Protein AF-A0A9W9AHC3-F1 (afdb_monomer)

Secondary structure (DSSP, 8-state):
-------SPPPP--------HHHHHHHHHHHHS-TTS--TTTT-TT--HHHHHHHHHHTTT-GGGS-HHHHHHHHHHHHHHHTT---HHHH-SPPPPHHHHHHHT-S-TT-SSS----HHHHHHHHHHHHHHHHHHHHHHHHTTTTTS--HHHHHHHHHHHHHHHHHHS----HHHHHHHHHHHHHHHTT-S---HHHHHHHHHHHHHHHHHHHHTTPPPSS-HHHHHHHS--PPPPHHHHHHHHHHSPPPHHHHHHHHHHHHHHHHHHHHHHIIIIISHHHHHSPP-HHHHHHHHHHHHHHHHHHHHHHHHHHHHHHT---HHHHHHHHHHHHHHHHHHHHHHHHHHHHHHHHHHHHHHHHHH--S---HHHHHHHHHHHHHHHHHHHHHHHHHHHHHHHHHHHHTT-S-HHHHSSTT-HHHHHHHHHH-TT-TTS-HHHHHHHHHHHHHHHHHHTTTS---S-HHHHHHHHHHHHHHHHHHHHTT----S----------------

Structure (mmCIF, N/CA/C/O backbone):
data_AF-A0A9W9AHC3-F1
#
_entry.id   AF-A0A9W9AHC3-F1
#
loop_
_atom_site.group_PDB
_atom_site.id
_atom_site.type_symbol
_atom_site.label_atom_id
_atom_site.label_alt_id
_atom_site.label_comp_id
_atom_site.label_asym_id
_atom_site.label_entity_id
_atom_site.label_seq_id
_atom_site.pdbx_PDB_ins_code
_atom_site.Cartn_x
_atom_site.Cartn_y
_atom_site.Cartn_z
_atom_site.occupancy
_atom_site.B_iso_or_equiv
_atom_site.auth_seq_id
_atom_site.auth_comp_id
_atom_site.auth_asym_id
_atom_site.auth_atom_id
_atom_site.pdbx_PDB_model_num
ATOM 1 N N . MET A 1 1 ? -11.925 27.863 -19.577 1.00 28.20 1 MET A N 1
ATOM 2 C CA . MET A 1 1 ? -11.176 26.641 -19.941 1.00 28.20 1 MET A CA 1
ATOM 3 C C . MET A 1 1 ? -11.599 25.562 -18.968 1.00 28.20 1 MET A C 1
ATOM 5 O O . MET A 1 1 ? -11.367 25.719 -17.779 1.00 28.20 1 MET A O 1
ATOM 9 N N . PHE A 1 2 ? -12.326 24.555 -19.446 1.00 23.16 2 PHE A N 1
ATOM 10 C CA . PHE A 1 2 ? -12.799 23.448 -18.622 1.00 23.16 2 PHE A CA 1
ATOM 11 C C . PHE A 1 2 ? -11.602 22.573 -18.239 1.00 23.16 2 PHE A C 1
ATOM 13 O O . PHE A 1 2 ? -11.088 21.839 -19.079 1.00 23.16 2 PHE A O 1
ATOM 20 N N . PHE A 1 3 ? -11.133 22.668 -16.996 1.00 25.20 3 PHE A N 1
ATOM 21 C CA . PHE A 1 3 ? -10.258 21.645 -16.435 1.00 25.20 3 PHE A CA 1
ATOM 22 C C . PHE A 1 3 ? -11.127 20.416 -16.177 1.00 25.20 3 PHE A C 1
ATOM 24 O O . PHE A 1 3 ? -11.901 20.371 -15.225 1.00 25.20 3 PHE A O 1
ATOM 31 N N . SER A 1 4 ? -11.060 19.437 -17.075 1.00 28.19 4 SER A N 1
ATOM 32 C CA . SER A 1 4 ? -11.584 18.106 -16.799 1.00 28.19 4 SER A CA 1
ATOM 33 C C . SER A 1 4 ? -10.879 17.568 -15.554 1.00 28.19 4 SER A C 1
ATOM 35 O O . SER A 1 4 ? -9.658 17.402 -15.563 1.00 28.19 4 SER A O 1
ATOM 37 N N . ASN A 1 5 ? -11.641 17.287 -14.499 1.00 34.38 5 ASN A N 1
ATOM 38 C CA . ASN A 1 5 ? -11.213 16.477 -13.361 1.00 34.38 5 ASN A CA 1
ATOM 39 C C . ASN A 1 5 ? -10.867 15.062 -13.856 1.00 34.38 5 ASN A C 1
ATOM 41 O O . ASN A 1 5 ? -11.674 14.145 -13.738 1.00 34.38 5 ASN A O 1
ATOM 45 N N . THR A 1 6 ? -9.687 14.845 -14.440 1.00 47.03 6 THR A N 1
ATOM 46 C CA . THR A 1 6 ? -9.271 13.510 -14.903 1.00 47.03 6 THR A CA 1
ATOM 47 C C . THR A 1 6 ? -8.748 12.673 -13.735 1.00 47.03 6 THR A C 1
ATOM 49 O O . THR A 1 6 ? -7.593 12.245 -13.714 1.00 47.03 6 THR A O 1
ATOM 52 N N . SER A 1 7 ? -9.619 12.426 -12.752 1.00 57.34 7 SER A N 1
ATOM 53 C CA . SER A 1 7 ? -9.453 11.324 -11.788 1.00 57.34 7 SER A CA 1
ATOM 54 C C . SER A 1 7 ? -9.681 9.950 -12.441 1.00 57.34 7 SER A C 1
ATOM 56 O O . SER A 1 7 ? -9.456 8.903 -11.829 1.00 57.34 7 SER A O 1
ATOM 58 N N . ASP A 1 8 ? -10.121 9.951 -13.700 1.00 72.88 8 ASP A N 1
ATOM 59 C CA . ASP A 1 8 ? -10.360 8.746 -14.473 1.00 72.88 8 ASP A CA 1
ATOM 60 C C . ASP A 1 8 ? -9.056 8.093 -14.910 1.00 72.88 8 ASP A C 1
ATOM 62 O O . ASP A 1 8 ? -8.080 8.752 -15.270 1.00 72.88 8 ASP A O 1
ATOM 66 N N . GLU A 1 9 ? -9.052 6.769 -14.855 1.00 81.50 9 GLU A N 1
ATOM 67 C CA . GLU A 1 9 ? -7.953 5.933 -15.314 1.00 81.50 9 GLU A CA 1
ATOM 68 C C . GLU A 1 9 ? -7.805 6.105 -16.835 1.00 81.50 9 GLU A C 1
ATOM 70 O O . GLU A 1 9 ? -8.805 6.007 -17.552 1.00 81.50 9 GLU A O 1
ATOM 75 N N . PRO A 1 10 ? -6.600 6.405 -17.354 1.00 84.12 10 PRO A N 1
ATOM 76 C CA . PRO A 1 10 ? -6.428 6.610 -18.784 1.00 84.12 10 PRO A CA 1
ATOM 77 C C . PRO A 1 10 ? -6.695 5.303 -19.540 1.00 84.12 10 PRO A C 1
ATOM 79 O O . PRO A 1 10 ? -6.414 4.206 -19.052 1.00 84.12 10 PRO A O 1
ATOM 82 N N . SER A 1 11 ? -7.238 5.429 -20.750 1.00 89.12 11 SER A N 1
ATOM 83 C CA . SER A 1 11 ? -7.455 4.273 -21.622 1.00 89.12 11 SER A CA 1
ATOM 84 C C . SER A 1 11 ? -6.115 3.668 -22.057 1.00 89.12 11 SER A C 1
ATOM 86 O O . SER A 1 11 ? -5.167 4.425 -22.263 1.00 89.12 11 SER A O 1
ATOM 88 N N . PRO A 1 12 ? -6.015 2.337 -22.232 1.00 93.25 12 PRO A N 1
ATOM 89 C CA . PRO A 1 12 ? -4.799 1.703 -22.732 1.00 93.25 12 PRO A CA 1
ATOM 90 C C . PRO A 1 12 ? -4.404 2.242 -24.113 1.00 93.25 12 PRO A C 1
ATOM 92 O O . PRO A 1 12 ? -5.247 2.305 -25.009 1.00 93.25 12 PRO A O 1
ATOM 95 N N . VAL A 1 13 ? -3.125 2.571 -24.310 1.00 95.31 13 VAL A N 1
ATOM 96 C CA . VAL A 1 13 ? -2.590 3.076 -25.589 1.00 95.31 13 VAL A CA 1
ATOM 97 C C . VAL A 1 13 ? -1.329 2.317 -26.003 1.00 95.31 13 VAL A C 1
ATOM 99 O O . VAL A 1 13 ? -0.580 1.889 -25.130 1.00 95.31 13 VAL A O 1
ATOM 102 N N . PRO A 1 14 ? -1.053 2.129 -27.306 1.00 94.75 14 PRO A N 1
ATOM 103 C CA . PRO A 1 14 ? 0.212 1.548 -27.745 1.00 94.75 14 PRO A CA 1
ATOM 104 C C . PRO A 1 14 ? 1.420 2.349 -27.236 1.00 94.75 14 PRO A C 1
ATOM 106 O O . PRO A 1 14 ? 1.296 3.561 -27.058 1.00 94.75 14 PRO A O 1
ATOM 109 N N . PRO A 1 15 ? 2.596 1.716 -27.068 1.00 93.69 15 PRO A N 1
ATOM 110 C CA . PRO A 1 15 ? 3.812 2.427 -26.709 1.00 93.69 15 PRO A CA 1
ATOM 111 C C . PRO A 1 15 ? 4.159 3.529 -27.709 1.00 93.69 15 PRO A C 1
ATOM 113 O O . PRO A 1 15 ? 4.395 3.254 -28.886 1.00 93.69 15 PRO A O 1
ATOM 116 N N . THR A 1 16 ? 4.182 4.769 -27.233 1.00 93.56 16 THR A N 1
ATOM 117 C CA . THR A 1 16 ? 4.485 5.974 -28.020 1.00 93.56 16 THR A CA 1
ATOM 118 C C . THR A 1 16 ? 5.547 6.840 -27.357 1.00 93.56 16 THR A C 1
ATOM 120 O O . THR A 1 16 ? 6.229 7.596 -28.050 1.00 93.56 16 THR A O 1
ATOM 123 N N . LEU A 1 17 ? 5.727 6.713 -26.040 1.00 92.19 17 LEU A N 1
ATOM 124 C CA . LEU A 1 17 ? 6.764 7.413 -25.306 1.00 92.19 17 LEU A CA 1
ATOM 125 C C . LEU A 1 17 ? 8.145 6.875 -25.701 1.00 92.19 17 LEU A C 1
ATOM 127 O O . LEU A 1 17 ? 8.472 5.707 -25.488 1.00 92.19 17 LEU A O 1
ATOM 131 N N . GLN A 1 18 ? 8.968 7.744 -26.283 1.00 90.31 18 GLN A N 1
ATOM 132 C CA . GLN A 1 18 ? 10.332 7.407 -26.677 1.00 90.31 18 GLN A CA 1
ATOM 133 C C . GLN A 1 18 ? 11.274 7.600 -25.487 1.00 90.31 18 GLN A C 1
ATOM 135 O O . GLN A 1 18 ? 11.729 8.709 -25.218 1.00 90.31 18 GLN A O 1
ATOM 140 N N . LEU A 1 19 ? 11.551 6.514 -24.767 1.00 93.25 19 LEU A N 1
ATOM 141 C CA . LEU A 1 19 ? 12.550 6.494 -23.700 1.00 93.25 19 LEU A CA 1
ATOM 142 C C . LEU A 1 19 ? 13.938 6.249 -24.300 1.00 93.25 19 LEU A C 1
ATOM 144 O O . LEU A 1 19 ? 14.134 5.264 -25.015 1.00 93.25 19 LEU A O 1
ATOM 148 N N . SER A 1 20 ? 14.909 7.115 -24.001 1.00 95.00 20 SER A N 1
ATOM 149 C CA . SER A 1 20 ? 16.301 6.839 -24.363 1.00 95.00 20 SER A CA 1
ATOM 150 C C . SER A 1 20 ? 16.873 5.714 -23.495 1.00 95.00 20 SER A C 1
ATOM 152 O O . SER A 1 20 ? 16.372 5.419 -22.406 1.00 95.00 20 SER A O 1
ATOM 154 N N . VAL A 1 21 ? 17.959 5.094 -23.956 1.00 95.69 21 VAL A N 1
ATOM 155 C CA . VAL A 1 21 ? 18.657 4.041 -23.201 1.00 95.69 21 VAL A CA 1
ATOM 156 C C . VAL A 1 21 ? 19.134 4.557 -21.840 1.00 95.69 21 VAL A C 1
ATOM 158 O O . VAL A 1 21 ? 19.119 3.820 -20.856 1.00 95.69 21 VAL A O 1
ATOM 161 N N . GLU A 1 22 ? 19.543 5.820 -21.771 1.00 95.56 22 GLU A N 1
ATOM 162 C CA . GLU A 1 22 ? 19.990 6.490 -20.551 1.00 95.56 22 GLU A CA 1
ATOM 163 C C . GLU A 1 22 ? 18.847 6.607 -19.541 1.00 95.56 22 GLU A C 1
ATOM 165 O O . GLU A 1 22 ? 19.033 6.225 -18.389 1.00 95.56 22 GLU A O 1
ATOM 170 N N . VAL A 1 23 ? 17.656 7.023 -19.988 1.00 95.44 23 VAL A N 1
ATOM 171 C CA . VAL A 1 23 ? 16.462 7.118 -19.132 1.00 95.44 23 VAL A CA 1
ATOM 172 C C . VAL A 1 23 ? 16.046 5.734 -18.629 1.00 95.44 23 VAL A C 1
ATOM 174 O O . VAL A 1 23 ? 15.775 5.561 -17.446 1.00 95.44 23 VAL A O 1
ATOM 177 N N . ILE A 1 24 ? 16.050 4.706 -19.485 1.00 95.88 24 ILE A N 1
ATOM 178 C CA . ILE A 1 24 ? 15.715 3.334 -19.060 1.00 95.88 24 ILE A CA 1
ATOM 179 C C . ILE A 1 24 ? 16.704 2.847 -17.989 1.00 95.88 24 ILE A C 1
ATOM 181 O O . ILE A 1 24 ? 16.295 2.261 -16.984 1.00 95.88 24 ILE A O 1
ATOM 185 N N . LYS A 1 25 ? 18.006 3.093 -18.182 1.00 94.62 25 LYS A N 1
ATOM 186 C CA . LYS A 1 25 ? 19.045 2.741 -17.204 1.00 94.62 25 LYS A CA 1
ATOM 187 C C . LYS A 1 25 ? 18.853 3.475 -15.881 1.00 94.62 25 LYS A C 1
ATOM 189 O O . LYS A 1 25 ? 18.951 2.830 -14.841 1.00 94.62 25 LYS A O 1
ATOM 194 N N . GLU A 1 26 ? 18.582 4.779 -15.922 1.00 92.81 26 GLU A N 1
ATOM 195 C CA . GLU A 1 26 ? 18.314 5.604 -14.738 1.00 92.81 26 GLU A CA 1
ATOM 196 C C . GLU A 1 26 ? 17.120 5.054 -13.960 1.00 92.81 26 GLU A C 1
ATOM 198 O O . GLU A 1 26 ? 17.262 4.703 -12.792 1.00 92.81 26 GLU A O 1
ATOM 203 N N . LEU A 1 27 ? 15.991 4.828 -14.632 1.00 92.44 27 LEU A N 1
ATOM 204 C CA . LEU A 1 27 ? 14.773 4.319 -14.004 1.00 92.44 27 LEU A CA 1
ATOM 205 C C . LEU A 1 27 ? 14.968 2.926 -13.394 1.00 92.44 27 LEU A C 1
ATOM 207 O O . LEU A 1 27 ? 14.483 2.641 -12.296 1.00 92.44 27 LEU A O 1
ATOM 211 N N . MET A 1 28 ? 15.705 2.038 -14.063 1.00 91.94 28 MET A N 1
ATOM 212 C CA . MET A 1 28 ? 16.056 0.737 -13.485 1.00 91.94 28 MET A CA 1
ATOM 213 C C . MET A 1 28 ? 17.016 0.878 -12.298 1.00 91.94 28 MET A C 1
ATOM 215 O O . MET A 1 28 ? 16.971 0.070 -11.367 1.00 91.94 28 MET A O 1
ATOM 219 N N . GLN A 1 29 ? 17.864 1.907 -12.301 1.00 88.81 29 GLN A N 1
ATOM 220 C CA . GLN A 1 29 ? 18.751 2.216 -11.192 1.00 88.81 29 GLN A CA 1
ATOM 221 C C . GLN A 1 29 ? 17.996 2.798 -9.992 1.00 88.81 29 GLN A C 1
ATOM 223 O O . GLN A 1 29 ? 18.324 2.414 -8.875 1.00 88.81 29 GLN A O 1
ATOM 228 N N . VAL A 1 30 ? 16.957 3.620 -10.181 1.00 86.62 30 VAL A N 1
ATOM 229 C CA . VAL A 1 30 ? 16.097 4.141 -9.093 1.00 86.62 30 VAL A CA 1
ATOM 230 C C . VAL A 1 30 ? 15.552 3.010 -8.219 1.00 86.62 30 VAL A C 1
ATOM 232 O O . VAL A 1 30 ? 15.540 3.116 -6.997 1.00 86.62 30 VAL A O 1
ATOM 235 N N . LEU A 1 31 ? 15.180 1.878 -8.822 1.00 82.31 31 LEU A N 1
ATOM 236 C CA . LEU A 1 31 ? 14.714 0.699 -8.082 1.00 82.31 31 LEU A CA 1
ATOM 237 C C . LEU A 1 31 ? 15.833 0.018 -7.277 1.00 82.31 31 LEU A C 1
ATOM 239 O O . LEU A 1 31 ? 15.569 -0.613 -6.255 1.00 82.31 31 LEU A O 1
ATOM 243 N N . ARG A 1 32 ? 17.084 0.123 -7.736 1.00 74.94 32 ARG A N 1
ATOM 244 C CA . ARG A 1 32 ? 18.265 -0.532 -7.149 1.00 74.94 32 ARG A CA 1
ATOM 245 C C . ARG A 1 32 ? 18.961 0.295 -6.081 1.00 74.94 32 ARG A C 1
ATOM 247 O O . ARG A 1 32 ? 19.509 -0.276 -5.143 1.00 74.94 32 ARG A O 1
ATOM 254 N N . ASN A 1 33 ? 19.009 1.612 -6.268 1.00 59.88 33 ASN A N 1
ATOM 255 C CA . ASN A 1 33 ? 19.950 2.510 -5.597 1.00 59.88 33 ASN A CA 1
ATOM 256 C C . ASN A 1 33 ? 19.553 2.936 -4.192 1.00 59.88 33 ASN A C 1
ATOM 258 O O . ASN A 1 33 ? 20.099 3.894 -3.653 1.00 59.88 33 ASN A O 1
ATOM 262 N N . THR A 1 34 ? 18.686 2.181 -3.542 1.00 54.03 34 THR A N 1
ATOM 263 C CA . THR A 1 34 ? 18.340 2.448 -2.159 1.00 54.03 34 THR A CA 1
ATOM 264 C C . THR A 1 34 ? 18.700 1.271 -1.251 1.00 54.03 34 THR A C 1
ATOM 266 O O . THR A 1 34 ? 17.809 0.639 -0.683 1.00 54.03 34 THR A O 1
ATOM 269 N N . PRO A 1 35 ? 20.009 0.994 -1.027 1.00 45.62 35 PRO A N 1
ATOM 270 C CA . PRO A 1 35 ? 20.443 0.037 -0.004 1.00 45.62 35 PRO A CA 1
ATOM 271 C C . PRO A 1 35 ? 19.835 0.348 1.371 1.00 45.62 35 PRO A C 1
ATOM 273 O O . PRO A 1 35 ? 19.575 -0.551 2.161 1.00 45.62 35 PRO A O 1
ATOM 276 N N . HIS A 1 36 ? 19.563 1.629 1.634 1.00 51.75 36 HIS A N 1
ATOM 277 C CA . HIS A 1 36 ? 18.961 2.123 2.871 1.00 51.75 36 HIS A CA 1
ATOM 278 C C . HIS A 1 36 ? 17.487 2.519 2.724 1.00 51.75 36 HIS A C 1
ATOM 280 O O . HIS A 1 36 ? 16.942 3.112 3.641 1.00 51.75 36 HIS A O 1
ATOM 286 N N . ASN A 1 37 ? 16.847 2.260 1.579 1.00 55.84 37 ASN A N 1
ATOM 287 C CA . ASN A 1 37 ? 15.449 2.625 1.330 1.00 55.84 37 ASN A CA 1
ATOM 288 C C . ASN A 1 37 ? 14.799 1.731 0.242 1.00 55.84 37 ASN A C 1
ATOM 290 O O . ASN A 1 37 ? 14.335 2.225 -0.792 1.00 55.84 37 ASN A O 1
ATOM 294 N N . PRO A 1 38 ? 14.822 0.397 0.398 1.00 63.94 38 PRO A N 1
ATOM 295 C CA . PRO A 1 38 ? 14.381 -0.501 -0.656 1.00 63.94 38 PRO A CA 1
ATOM 296 C C . PRO A 1 38 ? 12.913 -0.249 -1.014 1.00 63.94 38 PRO A C 1
ATOM 298 O O . PRO A 1 38 ? 12.026 -0.284 -0.151 1.00 63.94 38 PRO A O 1
ATOM 301 N N . HIS A 1 39 ? 12.680 -0.007 -2.304 1.00 73.50 39 HIS A N 1
ATOM 302 C CA . HIS A 1 39 ? 11.355 0.232 -2.858 1.00 73.50 39 HIS A CA 1
ATOM 303 C C . HIS A 1 39 ? 10.449 -1.001 -2.643 1.00 73.50 39 HIS A C 1
ATOM 305 O O . HIS A 1 39 ? 10.909 -2.129 -2.826 1.00 73.50 39 HIS A O 1
ATOM 311 N N . PRO A 1 40 ? 9.147 -0.847 -2.327 1.00 73.50 40 PRO A N 1
ATOM 312 C CA . PRO A 1 40 ? 8.226 -1.970 -2.117 1.00 73.50 40 PRO A CA 1
ATOM 313 C C . PRO A 1 40 ? 8.183 -2.974 -3.272 1.00 73.50 40 PRO A C 1
ATOM 315 O O . PRO A 1 40 ? 7.913 -4.150 -3.067 1.00 73.50 40 PRO A O 1
ATOM 318 N N . VAL A 1 41 ? 8.462 -2.529 -4.493 1.00 81.00 41 VAL A N 1
ATOM 319 C CA . VAL A 1 41 ? 8.583 -3.393 -5.678 1.00 81.00 41 VAL A CA 1
ATOM 320 C C . VAL A 1 41 ? 9.850 -4.257 -5.608 1.00 81.00 41 VAL A C 1
ATOM 322 O O . VAL A 1 41 ? 9.800 -5.443 -5.907 1.00 81.00 41 VAL A O 1
ATOM 325 N N . THR A 1 42 ? 10.990 -3.727 -5.167 1.00 78.56 42 THR A N 1
ATOM 326 C CA . THR A 1 42 ? 12.241 -4.506 -5.131 1.00 78.56 42 THR A CA 1
ATOM 327 C C . THR A 1 42 ? 12.310 -5.485 -3.970 1.00 78.56 42 THR A C 1
ATOM 329 O O . THR A 1 42 ? 13.063 -6.455 -4.026 1.00 78.56 42 THR A O 1
ATOM 332 N N . THR A 1 43 ? 11.485 -5.291 -2.940 1.00 80.56 43 THR A N 1
ATOM 333 C CA . THR A 1 43 ? 11.347 -6.255 -1.844 1.00 80.56 43 THR A CA 1
ATOM 334 C C . THR A 1 43 ? 10.336 -7.360 -2.131 1.00 80.56 43 THR A C 1
ATOM 336 O O . THR A 1 43 ? 10.238 -8.281 -1.320 1.00 80.56 43 THR A O 1
ATOM 339 N N . ASN A 1 44 ? 9.598 -7.304 -3.247 1.00 87.12 44 ASN A N 1
ATOM 340 C CA . ASN A 1 44 ? 8.582 -8.304 -3.546 1.00 87.12 44 ASN A CA 1
ATOM 341 C C . ASN A 1 44 ? 9.224 -9.582 -4.106 1.00 87.12 44 ASN A C 1
ATOM 343 O O . ASN A 1 44 ? 9.878 -9.514 -5.147 1.00 87.12 44 ASN A O 1
ATOM 347 N N . PRO A 1 45 ? 9.041 -10.746 -3.449 1.00 87.62 45 PRO A N 1
ATOM 348 C CA . PRO A 1 45 ? 9.703 -11.988 -3.840 1.00 87.62 45 PRO A CA 1
ATOM 349 C C . PRO A 1 45 ? 9.288 -12.484 -5.230 1.00 87.62 45 PRO A C 1
ATOM 351 O O . PRO A 1 45 ? 10.052 -13.205 -5.861 1.00 87.62 45 PRO A O 1
ATOM 354 N N . ILE A 1 46 ? 8.119 -12.081 -5.750 1.00 91.25 46 ILE A N 1
ATOM 355 C CA . ILE A 1 46 ? 7.692 -12.498 -7.093 1.00 91.25 46 ILE A CA 1
ATOM 356 C C . ILE A 1 46 ? 8.407 -11.736 -8.216 1.00 91.25 46 ILE A C 1
ATOM 358 O O . ILE A 1 46 ? 8.323 -12.153 -9.363 1.00 91.25 46 ILE A O 1
ATOM 362 N N . ILE A 1 47 ? 9.081 -10.614 -7.928 1.00 91.94 47 ILE A N 1
ATOM 363 C CA . ILE A 1 47 ? 9.617 -9.713 -8.956 1.00 91.94 47 ILE A CA 1
ATOM 364 C C . ILE A 1 47 ? 11.033 -10.150 -9.366 1.00 91.94 47 ILE A C 1
ATOM 366 O O . ILE A 1 47 ? 11.981 -9.959 -8.599 1.00 91.94 47 ILE A O 1
ATOM 370 N N . PRO A 1 48 ? 11.239 -10.666 -10.597 1.00 90.94 48 PRO A N 1
ATOM 371 C CA . PRO A 1 48 ? 12.527 -11.199 -11.038 1.00 90.94 48 PRO A CA 1
ATOM 372 C C . PRO A 1 48 ? 13.471 -10.086 -11.536 1.00 90.94 48 PRO A C 1
ATOM 374 O O . PRO A 1 48 ? 14.008 -10.153 -12.644 1.00 90.94 48 PRO A O 1
ATOM 377 N N . LEU A 1 49 ? 13.693 -9.042 -10.726 1.00 90.69 49 LEU A N 1
ATOM 378 C CA . LEU A 1 49 ? 14.395 -7.815 -11.137 1.00 90.69 49 LEU A CA 1
ATOM 379 C C . LEU A 1 49 ? 15.805 -8.085 -11.691 1.00 90.69 49 LEU A C 1
ATOM 381 O O . LEU A 1 49 ? 16.181 -7.544 -12.731 1.00 90.69 49 LEU A O 1
ATOM 385 N N . SER A 1 50 ? 16.579 -8.942 -11.020 1.00 90.56 50 SER A N 1
ATOM 386 C CA . SER A 1 50 ? 17.938 -9.300 -11.452 1.00 90.56 50 SER A CA 1
ATOM 387 C C . SER A 1 50 ? 17.953 -10.025 -12.799 1.00 90.56 50 SER A C 1
ATOM 389 O O . SER A 1 50 ? 18.838 -9.782 -13.618 1.00 90.56 50 SER A O 1
ATOM 391 N N . GLN A 1 51 ? 16.967 -10.894 -13.048 1.00 93.44 51 GLN A N 1
ATOM 392 C CA . GLN A 1 51 ? 16.864 -11.635 -14.307 1.00 93.44 51 GLN A CA 1
ATOM 393 C C . GLN A 1 51 ? 16.456 -10.704 -15.449 1.00 93.44 51 GLN A C 1
ATOM 395 O O . GLN A 1 51 ? 17.049 -10.763 -16.526 1.00 93.44 51 GLN A O 1
ATOM 400 N N . LEU A 1 52 ? 15.495 -9.809 -15.206 1.00 94.69 52 LEU A N 1
ATOM 401 C CA . LEU A 1 52 ? 15.067 -8.835 -16.202 1.00 94.69 52 LEU A CA 1
ATOM 402 C C . LEU A 1 52 ? 16.199 -7.879 -16.589 1.00 94.69 52 LEU A C 1
ATOM 404 O O . LEU A 1 52 ? 16.399 -7.622 -17.772 1.00 94.69 52 LEU A O 1
ATOM 408 N N . ASP A 1 53 ? 16.976 -7.380 -15.627 1.00 93.00 53 ASP A N 1
ATOM 409 C CA . ASP A 1 53 ? 18.106 -6.503 -15.943 1.00 93.00 53 ASP A CA 1
ATOM 410 C C . ASP A 1 53 ? 19.189 -7.209 -16.762 1.00 93.00 53 ASP A C 1
ATOM 412 O O . ASP A 1 53 ? 19.733 -6.625 -17.696 1.00 93.00 53 ASP A O 1
ATOM 416 N N . MET A 1 54 ? 19.481 -8.475 -16.456 1.00 95.25 54 MET A N 1
ATOM 417 C CA . MET A 1 54 ? 20.393 -9.268 -17.277 1.00 95.25 54 MET A CA 1
ATOM 418 C C . MET A 1 54 ? 19.879 -9.365 -18.720 1.00 95.25 54 MET A C 1
ATOM 420 O O . MET A 1 54 ? 20.651 -9.128 -19.649 1.00 95.25 54 MET A O 1
ATOM 424 N N . LYS A 1 55 ? 18.580 -9.639 -18.916 1.00 96.50 55 LYS A N 1
ATOM 425 C CA . LYS A 1 55 ? 17.951 -9.651 -20.247 1.00 96.50 55 LYS A CA 1
ATOM 426 C C . LYS A 1 55 ? 18.071 -8.279 -20.925 1.00 96.50 55 LYS A C 1
ATOM 428 O O . LYS A 1 55 ? 18.553 -8.211 -22.049 1.00 96.50 55 LYS A O 1
ATOM 433 N N . LEU A 1 56 ? 17.745 -7.184 -20.236 1.00 95.69 56 LEU A N 1
ATOM 434 C CA . LEU A 1 56 ? 17.888 -5.820 -20.762 1.00 95.69 56 LEU A CA 1
ATOM 435 C C . LEU A 1 56 ? 19.319 -5.528 -21.228 1.00 95.69 56 LEU A C 1
ATOM 437 O O . LEU A 1 56 ? 19.511 -5.031 -22.333 1.00 95.69 56 LEU A O 1
ATOM 441 N N . ARG A 1 57 ? 20.338 -5.883 -20.436 1.00 95.44 57 ARG A N 1
ATOM 442 C CA . ARG A 1 57 ? 21.747 -5.692 -20.819 1.00 95.44 57 ARG A CA 1
ATOM 443 C C . ARG A 1 57 ? 22.134 -6.496 -22.058 1.00 95.44 57 ARG A C 1
ATOM 445 O O . ARG A 1 57 ? 22.805 -5.951 -22.930 1.00 95.44 57 ARG A O 1
ATOM 452 N N . LEU A 1 58 ? 21.715 -7.762 -22.140 1.00 96.75 58 LEU A N 1
ATOM 453 C CA . LEU A 1 58 ? 21.968 -8.628 -23.302 1.00 96.75 58 LEU A CA 1
ATOM 454 C C . LEU A 1 58 ? 21.342 -8.066 -24.583 1.00 96.75 58 LEU A C 1
ATOM 456 O O . LEU A 1 58 ? 21.904 -8.198 -25.665 1.00 96.75 58 LEU A O 1
ATOM 460 N N . HIS A 1 59 ? 20.209 -7.393 -24.430 1.00 95.81 59 HIS A N 1
ATOM 461 C CA . HIS A 1 59 ? 19.435 -6.773 -25.493 1.00 95.81 59 HIS A CA 1
ATOM 462 C C . HIS A 1 59 ? 19.774 -5.289 -25.718 1.00 95.81 59 HIS A C 1
ATOM 464 O O . HIS A 1 59 ? 18.988 -4.552 -26.305 1.00 95.81 59 HIS A O 1
ATOM 470 N N . ALA A 1 60 ? 20.937 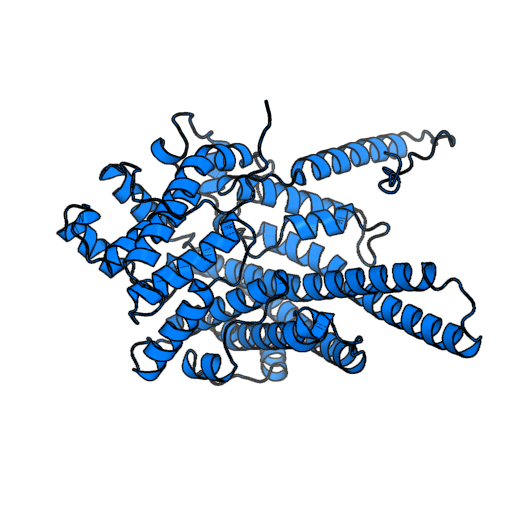-4.826 -25.238 1.00 95.19 60 ALA A N 1
ATOM 471 C CA . ALA A 1 60 ? 21.394 -3.437 -25.362 1.00 95.19 60 ALA A CA 1
ATOM 472 C C . ALA A 1 60 ? 20.360 -2.386 -24.899 1.00 95.19 60 ALA A C 1
ATOM 474 O O . ALA A 1 60 ? 20.363 -1.257 -25.381 1.00 95.19 60 ALA A O 1
ATOM 475 N N . TRP A 1 61 ? 19.526 -2.750 -23.920 1.00 95.44 61 TRP A N 1
ATOM 476 C CA . TRP A 1 61 ? 18.435 -1.949 -23.357 1.00 95.44 61 TRP A CA 1
ATOM 477 C C . TRP A 1 61 ? 17.281 -1.653 -24.327 1.00 95.44 61 TRP A C 1
ATOM 479 O O . TRP A 1 61 ? 16.443 -0.803 -24.033 1.00 95.44 61 TRP A O 1
ATOM 489 N N . ASP A 1 62 ? 17.184 -2.379 -25.443 1.00 94.69 62 ASP A N 1
ATOM 490 C CA . ASP A 1 62 ? 16.045 -2.290 -26.354 1.00 94.69 62 ASP A CA 1
ATOM 491 C C . ASP A 1 62 ? 14.848 -3.104 -25.837 1.00 94.69 62 ASP A C 1
ATOM 493 O O . ASP A 1 62 ? 14.810 -4.337 -25.932 1.00 94.69 62 ASP A O 1
ATOM 497 N N . LEU A 1 63 ? 13.831 -2.395 -25.339 1.00 95.12 63 LEU A N 1
ATOM 498 C CA . LEU A 1 63 ? 12.585 -2.972 -24.827 1.00 95.12 63 LEU A CA 1
ATOM 499 C C . LEU A 1 63 ? 11.816 -3.788 -25.877 1.00 95.12 63 LEU A C 1
ATOM 501 O O . LEU A 1 63 ? 11.065 -4.690 -25.507 1.00 95.12 63 LEU A O 1
ATOM 505 N N . HIS A 1 64 ? 11.968 -3.488 -27.171 1.00 94.12 64 HIS A N 1
ATOM 506 C CA . HIS A 1 64 ? 11.252 -4.191 -28.240 1.00 94.12 64 HIS A CA 1
ATOM 507 C C . HIS A 1 64 ? 11.807 -5.584 -28.519 1.00 94.12 64 HIS A C 1
ATOM 509 O O . HIS A 1 64 ? 11.081 -6.431 -29.037 1.00 94.12 64 HIS A O 1
ATOM 515 N N . SER A 1 65 ? 13.068 -5.819 -28.167 1.00 95.00 65 SER A N 1
ATOM 516 C CA . SER A 1 65 ? 13.745 -7.095 -28.392 1.00 95.00 65 SER A CA 1
ATOM 517 C C . SER A 1 65 ? 13.530 -8.119 -27.267 1.00 95.00 65 SER A C 1
ATOM 519 O O . SER A 1 65 ? 13.923 -9.278 -27.405 1.00 95.00 65 SER A O 1
ATOM 521 N N . LEU A 1 66 ? 12.875 -7.715 -26.172 1.00 96.44 66 LEU A N 1
ATOM 522 C CA . LEU A 1 66 ? 12.474 -8.597 -25.078 1.00 96.44 66 LEU A CA 1
ATOM 523 C C . LEU A 1 66 ? 11.303 -9.512 -25.471 1.00 96.44 66 LEU A C 1
ATOM 525 O O . LEU A 1 66 ? 10.515 -9.211 -26.370 1.00 96.44 66 LEU A O 1
ATOM 529 N N . SER A 1 67 ? 11.131 -10.608 -24.724 1.00 95.81 67 SER A N 1
ATOM 530 C CA . SER A 1 67 ? 9.904 -11.408 -24.796 1.00 95.81 67 SER A CA 1
ATOM 531 C C . SER A 1 67 ? 8.681 -10.562 -24.410 1.00 95.81 67 SER A C 1
ATOM 533 O O . SER A 1 67 ? 8.804 -9.587 -23.667 1.00 95.81 67 SER A O 1
ATOM 535 N N . TYR A 1 68 ? 7.480 -10.936 -24.864 1.00 95.19 68 TYR A N 1
ATOM 536 C CA . TYR A 1 68 ? 6.263 -10.183 -24.530 1.00 95.19 68 TYR A CA 1
ATOM 537 C C . TYR A 1 68 ? 6.060 -10.017 -23.015 1.00 95.19 68 TYR A C 1
ATOM 539 O O . TYR A 1 68 ? 5.700 -8.933 -22.570 1.00 95.19 68 TYR A O 1
ATOM 547 N N . GLN A 1 69 ? 6.336 -11.059 -22.224 1.00 95.81 69 GLN A N 1
ATOM 548 C CA . GLN A 1 69 ? 6.168 -11.039 -20.766 1.00 95.81 69 GLN A CA 1
ATOM 549 C C . GLN A 1 69 ? 7.206 -10.129 -20.096 1.00 95.81 69 GLN A C 1
ATOM 551 O O . GLN A 1 69 ? 6.858 -9.266 -19.291 1.00 95.81 69 GLN A O 1
ATOM 556 N N . ASP A 1 70 ? 8.474 -10.253 -20.503 1.00 97.19 70 ASP A N 1
ATOM 557 C CA . ASP A 1 70 ? 9.563 -9.407 -20.005 1.00 97.19 70 ASP A CA 1
ATOM 558 C C . ASP A 1 70 ? 9.352 -7.936 -20.367 1.00 97.19 70 ASP A C 1
ATOM 560 O O . ASP A 1 70 ? 9.608 -7.049 -19.555 1.00 97.19 70 ASP A O 1
ATOM 564 N N . ARG A 1 71 ? 8.847 -7.665 -21.575 1.00 97.12 71 ARG A N 1
ATOM 565 C CA . ARG A 1 71 ? 8.539 -6.311 -22.032 1.00 97.12 71 ARG A CA 1
ATOM 566 C C . ARG A 1 71 ? 7.431 -5.678 -21.196 1.00 97.12 71 ARG A C 1
ATOM 568 O O . ARG A 1 71 ? 7.568 -4.524 -20.799 1.00 97.12 71 ARG A O 1
ATOM 575 N N . VAL A 1 72 ? 6.355 -6.412 -20.904 1.00 97.69 72 VAL A N 1
ATOM 576 C CA . VAL A 1 72 ? 5.279 -5.915 -20.027 1.00 97.69 72 VAL A CA 1
ATOM 577 C C . VAL A 1 72 ? 5.825 -5.615 -18.634 1.00 97.69 72 VAL A C 1
ATOM 579 O O . VAL A 1 72 ? 5.571 -4.536 -18.098 1.00 97.69 72 VAL A O 1
ATOM 582 N N . LEU A 1 73 ? 6.604 -6.534 -18.057 1.00 97.44 73 LEU A N 1
ATOM 583 C CA . LEU A 1 73 ? 7.226 -6.339 -16.749 1.00 97.44 73 LEU A CA 1
ATOM 584 C C . LEU A 1 73 ? 8.154 -5.119 -16.731 1.00 97.44 73 LEU A C 1
ATOM 586 O O . LEU A 1 73 ? 8.070 -4.320 -15.800 1.00 97.44 73 LEU A O 1
ATOM 590 N N . ALA A 1 74 ? 8.980 -4.935 -17.762 1.00 97.00 74 ALA A N 1
ATOM 591 C CA . ALA A 1 74 ? 9.850 -3.771 -17.887 1.00 97.00 74 ALA A CA 1
ATOM 592 C C . ALA A 1 74 ? 9.046 -2.465 -17.878 1.00 97.00 74 ALA A C 1
ATOM 594 O O . ALA A 1 74 ? 9.331 -1.593 -17.067 1.00 97.00 74 ALA A O 1
ATOM 595 N N . TYR A 1 75 ? 7.994 -2.349 -18.691 1.00 97.44 75 TYR A N 1
ATOM 596 C CA . TYR A 1 75 ? 7.134 -1.158 -18.700 1.00 97.44 75 TYR A CA 1
ATOM 597 C C . TYR A 1 75 ? 6.453 -0.902 -17.344 1.00 97.44 75 TYR A C 1
ATOM 599 O O . TYR A 1 75 ? 6.425 0.238 -16.874 1.00 97.44 75 TYR A O 1
ATOM 607 N N . CYS A 1 76 ? 5.984 -1.954 -16.665 1.00 96.50 76 CYS A N 1
ATOM 608 C CA . CYS A 1 76 ? 5.412 -1.839 -15.320 1.00 96.50 76 CYS A CA 1
ATOM 609 C C . CYS A 1 76 ? 6.438 -1.291 -14.312 1.00 96.50 76 CYS A C 1
ATOM 611 O O . CYS A 1 76 ? 6.129 -0.383 -13.541 1.00 96.50 76 CYS A O 1
ATOM 613 N N . LEU A 1 77 ? 7.671 -1.808 -14.339 1.00 95.62 77 LEU A N 1
ATOM 614 C CA . LEU A 1 77 ? 8.755 -1.359 -13.465 1.00 95.62 77 LEU A CA 1
ATOM 615 C C . LEU A 1 77 ? 9.190 0.074 -13.775 1.00 95.62 77 LEU A C 1
ATOM 617 O O . LEU A 1 77 ? 9.322 0.861 -12.846 1.00 95.62 77 LEU A O 1
ATOM 621 N N . LEU A 1 78 ? 9.334 0.435 -15.053 1.00 95.69 78 LEU A N 1
ATOM 622 C CA . LEU A 1 78 ? 9.651 1.804 -15.473 1.00 95.69 78 LEU A CA 1
ATOM 623 C C . LEU A 1 78 ? 8.572 2.793 -15.015 1.00 95.69 78 LEU A C 1
ATOM 625 O O . LEU A 1 78 ? 8.900 3.882 -14.551 1.00 95.69 78 LEU A O 1
ATOM 629 N N . THR A 1 79 ? 7.297 2.396 -15.072 1.00 95.44 79 THR A N 1
ATOM 630 C CA . THR A 1 79 ? 6.184 3.199 -14.540 1.00 95.44 79 THR A CA 1
ATOM 631 C C . THR A 1 79 ? 6.321 3.407 -13.029 1.00 95.44 79 THR A C 1
ATOM 633 O O . THR A 1 79 ? 6.170 4.530 -12.553 1.00 95.44 79 THR A O 1
ATOM 636 N N . CYS A 1 80 ? 6.655 2.357 -12.266 1.00 92.62 80 CYS A N 1
ATOM 637 C CA . CYS A 1 80 ? 6.947 2.488 -10.834 1.00 92.62 80 CYS A CA 1
ATOM 638 C C . CYS A 1 80 ? 8.141 3.404 -10.563 1.00 92.62 80 CYS A C 1
ATOM 640 O O . CYS A 1 80 ? 8.049 4.278 -9.708 1.00 92.62 80 CYS A O 1
ATOM 642 N N . SER A 1 81 ? 9.247 3.234 -11.285 1.00 92.31 81 SER A N 1
ATOM 643 C CA . SER A 1 81 ? 10.440 4.068 -11.126 1.00 92.31 81 SER A CA 1
ATOM 644 C C . SER A 1 81 ? 10.160 5.537 -11.408 1.00 92.31 81 SER A C 1
ATOM 646 O O . SER A 1 81 ? 10.647 6.406 -10.691 1.00 92.31 81 SER A O 1
ATOM 648 N N . ALA A 1 82 ? 9.340 5.826 -12.421 1.00 93.88 82 ALA A N 1
ATOM 649 C CA . ALA A 1 82 ? 8.983 7.189 -12.794 1.00 93.88 82 ALA A CA 1
ATOM 650 C C . ALA A 1 82 ? 8.231 7.933 -11.674 1.00 93.88 82 ALA A C 1
ATOM 652 O O . ALA A 1 82 ? 8.302 9.157 -11.602 1.00 93.88 82 ALA A O 1
ATOM 653 N N . LEU A 1 83 ? 7.574 7.222 -10.748 1.00 90.56 83 LEU A N 1
ATOM 654 C CA . LEU A 1 83 ? 6.975 7.831 -9.554 1.00 90.56 83 LEU A CA 1
ATOM 655 C C . LEU A 1 83 ? 8.012 8.372 -8.568 1.00 90.56 83 LEU A C 1
ATOM 657 O O . LEU A 1 83 ? 7.640 9.159 -7.709 1.00 90.56 83 LEU A O 1
ATOM 661 N N . HIS A 1 84 ? 9.284 7.987 -8.669 1.00 87.94 84 HIS A N 1
ATOM 662 C CA . HIS A 1 84 ? 10.341 8.390 -7.735 1.00 87.94 84 HIS A CA 1
ATOM 663 C C . HIS A 1 84 ? 11.586 8.972 -8.416 1.00 87.94 84 HIS A C 1
ATOM 665 O O . HIS A 1 84 ? 12.480 9.449 -7.723 1.00 87.94 84 HIS A O 1
ATOM 671 N N . SER A 1 85 ? 11.641 8.953 -9.748 1.00 90.44 85 SER A N 1
ATOM 672 C CA . SER A 1 85 ? 12.777 9.450 -10.521 1.00 90.44 85 SER A CA 1
ATOM 673 C C . SER A 1 85 ? 12.949 10.962 -10.385 1.00 90.44 85 SER A C 1
ATOM 675 O O . SER A 1 85 ? 11.981 11.727 -10.290 1.00 90.44 85 SER A O 1
ATOM 677 N N . THR A 1 86 ? 14.213 11.378 -10.390 1.00 90.88 86 THR A N 1
ATOM 678 C CA . THR A 1 86 ? 14.632 12.778 -10.470 1.00 90.88 86 THR A CA 1
ATOM 679 C C . THR A 1 86 ? 15.085 13.171 -11.877 1.00 90.88 86 THR A C 1
ATOM 681 O O . THR A 1 86 ? 15.520 14.304 -12.082 1.00 90.88 86 THR A O 1
ATOM 684 N N . ASP A 1 87 ? 14.962 12.268 -12.856 1.00 92.31 87 ASP A N 1
ATOM 685 C CA . ASP A 1 87 ? 15.422 12.491 -14.223 1.00 92.31 87 ASP A CA 1
ATOM 686 C C . ASP A 1 87 ? 14.666 13.662 -14.895 1.00 92.31 87 ASP A C 1
ATOM 688 O O . ASP A 1 87 ? 13.430 13.741 -14.802 1.00 92.31 87 ASP A O 1
ATOM 692 N N . PRO A 1 88 ? 15.366 14.571 -15.606 1.00 92.62 88 PRO A N 1
ATOM 693 C CA . PRO A 1 88 ? 14.744 15.707 -16.285 1.00 92.62 88 PRO A CA 1
ATOM 694 C C . PRO A 1 88 ? 13.698 15.332 -17.340 1.00 92.62 88 PRO A C 1
ATOM 696 O O . PRO A 1 88 ? 12.829 16.148 -17.636 1.00 92.62 88 PRO A O 1
ATOM 699 N N . PHE A 1 89 ? 13.747 14.129 -17.915 1.00 93.75 89 PHE A N 1
ATOM 700 C CA . PHE A 1 89 ? 12.710 13.634 -18.821 1.00 93.75 89 PHE A CA 1
ATOM 701 C C . PHE A 1 89 ? 11.383 13.396 -18.088 1.00 93.75 89 PHE A C 1
ATOM 703 O O . PHE A 1 89 ? 10.314 13.643 -18.644 1.00 93.75 89 PHE A O 1
ATOM 710 N N . ILE A 1 90 ? 11.443 12.946 -16.830 1.00 94.38 90 ILE A N 1
ATOM 711 C CA . ILE A 1 90 ? 10.269 12.668 -15.997 1.00 94.38 90 ILE A CA 1
ATOM 712 C C . ILE A 1 90 ? 9.776 13.939 -15.308 1.00 94.38 90 ILE A C 1
ATOM 714 O O . ILE A 1 90 ? 8.587 14.246 -15.341 1.00 94.38 90 ILE A O 1
ATOM 718 N N . LEU A 1 91 ? 10.682 14.682 -14.672 1.00 91.31 91 LEU A N 1
ATOM 719 C CA . LEU A 1 91 ? 10.331 15.864 -13.891 1.00 91.31 91 LEU A CA 1
ATOM 720 C C . LEU A 1 91 ? 10.249 17.142 -14.725 1.00 91.31 91 LEU A C 1
ATOM 722 O O . LEU A 1 91 ? 9.605 18.102 -14.308 1.00 91.31 91 LEU A O 1
ATOM 726 N N . GLY A 1 92 ? 10.904 17.213 -15.876 1.00 87.69 92 GLY A N 1
ATOM 727 C CA . GLY A 1 92 ? 11.213 18.467 -16.563 1.00 87.69 92 GLY A CA 1
ATOM 728 C C . GLY A 1 92 ? 12.508 19.105 -16.045 1.00 87.69 92 GLY A C 1
ATOM 729 O O . GLY A 1 92 ? 13.075 18.684 -15.042 1.00 87.69 92 GLY A O 1
ATOM 730 N N . THR A 1 93 ? 12.963 20.166 -16.707 1.00 85.94 93 THR A N 1
ATOM 731 C CA . THR A 1 93 ? 14.323 20.714 -16.547 1.00 85.94 93 THR A CA 1
ATOM 732 C C . THR A 1 93 ? 14.550 21.608 -15.326 1.00 85.94 93 THR A C 1
ATOM 734 O O . THR A 1 93 ? 15.667 22.083 -15.144 1.00 85.94 93 THR A O 1
ATOM 737 N N . SER A 1 94 ? 13.534 21.908 -14.511 1.00 83.62 94 SER A N 1
ATOM 738 C CA . SER A 1 94 ? 13.749 22.741 -13.319 1.00 83.62 94 SER A CA 1
ATOM 739 C C . SER A 1 94 ? 14.502 21.964 -12.245 1.00 83.62 94 SER A C 1
ATOM 741 O O . SER A 1 94 ? 14.117 20.834 -11.931 1.00 83.62 94 SER A O 1
ATOM 743 N N . GLU A 1 95 ? 15.523 22.605 -11.680 1.00 84.62 95 GLU A N 1
ATOM 744 C CA . GLU A 1 95 ? 16.394 22.054 -10.642 1.00 84.62 95 GLU A CA 1
ATOM 745 C C . GLU A 1 95 ? 15.621 21.713 -9.359 1.00 84.62 95 GLU A C 1
ATOM 747 O O . GLU A 1 95 ? 14.619 22.348 -9.025 1.00 84.62 95 GLU A O 1
ATOM 752 N N . ILE A 1 96 ? 16.098 20.688 -8.651 1.00 88.62 96 ILE A N 1
ATOM 753 C CA . ILE A 1 96 ? 15.621 20.321 -7.316 1.00 88.62 96 ILE A CA 1
ATOM 754 C C . ILE A 1 96 ? 16.477 21.088 -6.309 1.00 88.62 96 ILE A C 1
ATOM 756 O O . ILE A 1 96 ? 17.705 21.035 -6.385 1.00 88.62 96 ILE A O 1
ATOM 760 N N . GLY A 1 97 ? 15.840 21.809 -5.387 1.00 89.06 97 GLY A N 1
ATOM 761 C CA . GLY A 1 97 ? 16.551 22.558 -4.360 1.00 89.06 97 GLY A CA 1
ATOM 762 C C . GLY A 1 97 ? 17.285 21.651 -3.368 1.00 89.06 97 GLY A C 1
ATOM 763 O O . GLY A 1 97 ? 17.020 20.453 -3.233 1.00 89.06 97 GLY A O 1
ATOM 764 N N . THR A 1 98 ? 18.257 22.235 -2.667 1.00 89.19 98 THR A N 1
ATOM 765 C CA . THR A 1 98 ? 19.100 21.513 -1.704 1.00 89.19 98 THR A CA 1
ATOM 766 C C . THR A 1 98 ? 18.289 20.923 -0.549 1.00 89.19 98 THR A C 1
ATOM 768 O O . THR A 1 98 ? 18.600 19.829 -0.086 1.00 89.19 98 THR A O 1
ATOM 771 N N . GLU A 1 99 ? 17.257 21.629 -0.079 1.00 88.94 99 GLU A N 1
ATOM 772 C CA . GLU A 1 99 ? 16.402 21.169 1.023 1.00 88.94 99 GLU A CA 1
ATOM 773 C C . GLU A 1 99 ? 15.571 19.953 0.601 1.00 88.94 99 GLU A C 1
ATOM 775 O O . GLU A 1 99 ? 15.484 18.969 1.333 1.00 88.94 99 GLU A O 1
ATOM 780 N N . GLU A 1 100 ? 15.021 19.966 -0.613 1.00 91.19 100 GLU A N 1
ATOM 781 C CA . GLU A 1 100 ? 14.265 18.843 -1.156 1.00 91.19 100 GLU A CA 1
ATOM 782 C C . GLU A 1 100 ? 15.153 17.616 -1.384 1.00 91.19 100 GLU A C 1
ATOM 784 O O . GLU A 1 100 ? 14.748 16.507 -1.040 1.00 91.19 100 GLU A O 1
ATOM 789 N N . LEU A 1 101 ? 16.382 17.797 -1.885 1.00 88.75 101 LEU A N 1
ATOM 790 C CA . LEU A 1 101 ? 17.355 16.704 -2.011 1.00 88.75 101 LEU A CA 1
ATOM 791 C C . LEU A 1 101 ? 17.690 16.076 -0.650 1.00 88.75 101 LEU A C 1
ATOM 793 O O . LEU A 1 101 ? 17.710 14.853 -0.528 1.00 88.75 101 LEU A O 1
ATOM 797 N N . GLN A 1 102 ? 17.872 16.890 0.396 1.00 89.00 102 GLN A N 1
ATOM 798 C CA . GLN A 1 102 ? 18.112 16.379 1.750 1.00 89.00 102 GLN A CA 1
ATOM 799 C C . GLN A 1 102 ? 16.952 15.522 2.269 1.00 89.00 102 GLN A C 1
ATOM 801 O O . GLN A 1 102 ? 17.193 14.530 2.956 1.00 89.00 102 GLN A O 1
ATOM 806 N N . ILE A 1 103 ? 15.704 15.872 1.941 1.00 89.19 103 ILE A N 1
ATOM 807 C CA . ILE A 1 103 ? 14.525 15.076 2.309 1.00 89.19 103 ILE A CA 1
ATOM 808 C C . ILE A 1 103 ? 14.506 13.739 1.561 1.00 89.19 103 ILE A C 1
ATOM 810 O O . ILE A 1 103 ? 14.224 12.709 2.178 1.00 89.19 103 ILE A O 1
ATOM 814 N N . LEU A 1 104 ? 14.816 13.740 0.259 1.00 86.69 104 LEU A N 1
ATOM 815 C CA . LEU A 1 104 ? 14.850 12.525 -0.568 1.00 86.69 104 LEU A CA 1
ATOM 816 C C . LEU A 1 104 ? 15.894 11.512 -0.068 1.00 86.69 104 LEU A C 1
ATOM 818 O O . LEU A 1 104 ? 15.611 10.312 -0.045 1.00 86.69 104 LEU A O 1
ATOM 822 N N . ASP A 1 105 ? 17.051 12.000 0.385 1.00 84.88 105 ASP A N 1
ATOM 823 C CA . ASP A 1 105 ? 18.170 11.176 0.862 1.00 84.88 105 ASP A CA 1
ATOM 824 C C . ASP A 1 105 ? 18.097 10.840 2.367 1.00 84.88 105 ASP A C 1
ATOM 826 O O . ASP A 1 105 ? 18.921 10.082 2.889 1.00 84.88 105 ASP A O 1
ATOM 830 N N . SER A 1 106 ? 17.121 11.391 3.098 1.00 85.81 106 SER A N 1
ATOM 831 C CA . SER A 1 106 ? 17.038 11.240 4.552 1.00 85.81 106 SER A CA 1
ATOM 832 C C . SE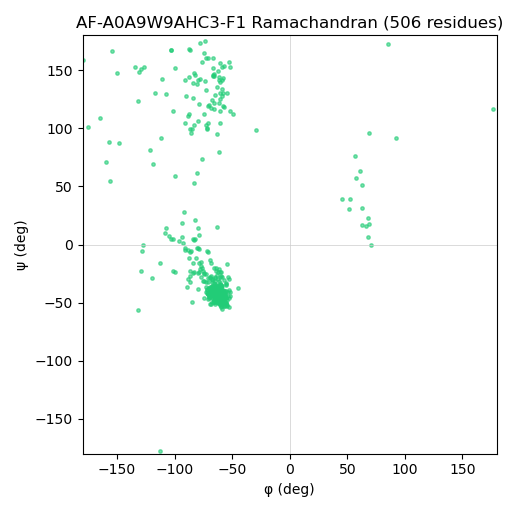R A 1 106 ? 16.479 9.891 5.004 1.00 85.81 106 SER A C 1
ATOM 834 O O . SER A 1 106 ? 15.492 9.375 4.480 1.00 85.81 106 SER A O 1
ATOM 836 N N . VAL A 1 107 ? 17.048 9.386 6.103 1.00 82.12 107 VAL A N 1
ATOM 837 C CA . VAL A 1 107 ? 16.535 8.234 6.860 1.00 82.12 107 VAL A CA 1
ATOM 838 C C . VAL A 1 107 ? 15.445 8.599 7.875 1.00 82.12 107 VAL A C 1
ATOM 840 O O . VAL A 1 107 ? 15.046 7.765 8.678 1.00 82.12 107 VAL A O 1
ATOM 843 N N . SER A 1 108 ? 14.999 9.856 7.918 1.00 86.62 108 SER A N 1
ATOM 844 C CA . SER A 1 108 ? 13.877 10.334 8.743 1.00 86.62 108 SER A CA 1
ATOM 845 C C . SER A 1 108 ? 13.338 11.655 8.165 1.00 86.62 108 SER A C 1
ATOM 847 O O . SER A 1 108 ? 13.557 12.720 8.751 1.00 86.62 108 SER A O 1
ATOM 849 N N . PRO A 1 109 ? 12.657 11.629 7.002 1.00 88.25 109 PRO A N 1
ATOM 850 C CA . PRO A 1 109 ? 12.262 12.833 6.262 1.00 88.25 109 PRO A CA 1
ATOM 851 C C . PRO A 1 109 ? 11.325 13.772 7.036 1.00 88.25 109 PRO A C 1
ATOM 853 O O . PRO A 1 109 ? 11.267 14.956 6.735 1.00 88.25 109 PRO A O 1
ATOM 856 N N . LEU A 1 110 ? 10.615 13.280 8.054 1.00 91.75 110 LEU A N 1
ATOM 857 C CA . LEU A 1 110 ? 9.661 14.078 8.835 1.00 91.75 110 LEU A CA 1
ATOM 858 C C . LEU A 1 110 ? 10.239 14.654 10.138 1.00 91.75 110 LEU A C 1
ATOM 860 O O . LEU A 1 110 ? 9.508 15.277 10.904 1.00 91.75 110 LEU A O 1
ATOM 864 N N . LYS A 1 111 ? 11.534 14.449 10.421 1.00 91.25 111 LYS A N 1
ATOM 865 C CA . LYS A 1 111 ? 12.207 15.031 11.601 1.00 91.25 111 LYS A CA 1
ATOM 866 C C . LYS A 1 111 ? 12.855 16.388 11.346 1.00 91.25 111 LYS A C 1
ATOM 868 O O . LYS A 1 111 ? 13.386 16.986 12.281 1.00 91.25 111 LYS A O 1
ATOM 873 N N . PHE A 1 112 ? 12.851 16.864 10.105 1.00 88.25 112 PHE A N 1
ATOM 874 C CA . PHE A 1 112 ? 13.373 18.187 9.785 1.00 88.25 112 PHE A CA 1
ATOM 875 C C . PHE A 1 112 ? 12.505 19.267 10.431 1.00 88.25 112 PHE A C 1
ATOM 877 O O . PHE A 1 112 ? 11.290 19.120 10.539 1.00 88.25 112 PHE A O 1
ATOM 884 N N . SER A 1 113 ? 13.130 20.366 10.859 1.00 85.25 113 SER A N 1
ATOM 885 C CA . SER A 1 113 ? 12.420 21.490 11.483 1.00 85.25 113 SER A CA 1
ATOM 886 C C . SER A 1 113 ? 11.459 22.188 10.523 1.00 85.25 113 SER A C 1
ATOM 888 O O . SER A 1 113 ? 10.466 22.761 10.957 1.00 85.25 113 SER A O 1
ATOM 890 N N . VAL A 1 114 ? 11.769 22.154 9.227 1.00 87.31 114 VAL A N 1
ATOM 891 C CA . VAL A 1 114 ? 10.923 22.663 8.150 1.00 87.31 114 VAL A CA 1
ATOM 892 C C . VAL A 1 114 ? 10.859 21.588 7.077 1.00 87.31 114 VAL A C 1
ATOM 894 O O . VAL A 1 114 ? 11.893 21.148 6.579 1.00 87.31 114 VAL A O 1
ATOM 897 N N . VAL A 1 115 ? 9.645 21.156 6.744 1.00 92.19 115 VAL A N 1
ATOM 898 C CA . VAL A 1 115 ? 9.398 20.173 5.687 1.00 92.19 115 VAL A CA 1
ATOM 899 C C . VAL A 1 115 ? 8.912 20.915 4.432 1.00 92.19 115 VAL A C 1
ATOM 901 O O . VAL A 1 115 ? 7.832 21.523 4.478 1.00 92.19 115 VAL A O 1
ATOM 904 N N . PRO A 1 116 ? 9.686 20.908 3.326 1.00 93.12 116 PRO A N 1
ATOM 905 C CA . PRO A 1 116 ? 9.319 21.608 2.098 1.00 93.12 116 PRO A CA 1
ATOM 906 C C . PRO A 1 116 ? 8.081 20.983 1.440 1.00 93.12 116 PRO A C 1
ATOM 908 O O . PRO A 1 116 ? 7.806 19.791 1.582 1.00 93.12 116 PRO A O 1
ATOM 911 N N . ASP A 1 117 ? 7.315 21.792 0.702 1.00 93.75 117 ASP A N 1
ATOM 912 C CA . ASP A 1 117 ? 6.154 21.309 -0.053 1.00 93.75 117 ASP A CA 1
ATOM 913 C C . ASP A 1 117 ? 6.579 20.732 -1.413 1.00 93.75 117 ASP A C 1
ATOM 915 O O . ASP A 1 117 ? 6.855 21.455 -2.375 1.00 93.75 117 ASP A O 1
ATOM 919 N N . MET A 1 118 ? 6.609 19.401 -1.501 1.00 93.00 118 MET A N 1
ATOM 920 C CA . MET A 1 118 ? 7.080 18.677 -2.682 1.00 93.00 118 MET A CA 1
ATOM 921 C C . MET A 1 118 ? 5.951 18.330 -3.668 1.00 93.00 118 MET A C 1
ATOM 923 O O . MET A 1 118 ? 6.229 17.730 -4.709 1.00 93.00 118 MET A O 1
ATOM 927 N N . ARG A 1 119 ? 4.691 18.725 -3.402 1.00 93.00 119 ARG A N 1
ATOM 928 C CA . ARG A 1 119 ? 3.512 18.373 -4.231 1.00 93.00 119 ARG A CA 1
ATOM 929 C C . ARG A 1 119 ? 3.664 18.768 -5.700 1.00 93.00 119 ARG A C 1
ATOM 931 O O . ARG A 1 119 ? 3.189 18.071 -6.596 1.00 93.00 119 ARG A O 1
ATOM 938 N N . HIS A 1 120 ? 4.355 19.872 -5.968 1.00 92.75 120 HIS A N 1
ATOM 939 C CA . HIS A 1 120 ? 4.572 20.379 -7.321 1.00 92.75 120 HIS A CA 1
ATOM 940 C C . HIS A 1 120 ? 5.369 19.405 -8.217 1.00 92.75 120 HIS A C 1
ATOM 942 O O . HIS A 1 120 ? 5.139 19.360 -9.427 1.00 92.75 120 HIS A O 1
ATOM 948 N N . PHE A 1 121 ? 6.255 18.576 -7.651 1.00 93.69 121 PHE A N 1
ATOM 949 C CA . PHE A 1 121 ? 6.968 17.536 -8.401 1.00 93.69 121 PHE A CA 1
ATOM 950 C C . PHE A 1 121 ? 6.042 16.405 -8.859 1.00 93.69 121 PHE A C 1
ATOM 952 O O . PHE A 1 121 ? 6.197 15.908 -9.980 1.00 93.69 121 PHE A O 1
ATOM 959 N N . GLY A 1 122 ? 5.055 16.043 -8.033 1.00 92.50 122 GLY A N 1
ATOM 960 C CA . GLY A 1 122 ? 4.023 15.069 -8.376 1.00 92.50 122 GLY A CA 1
ATOM 961 C C . GLY A 1 122 ? 3.192 15.515 -9.579 1.00 92.50 122 GLY A C 1
ATOM 962 O O . GLY A 1 122 ? 2.975 14.733 -10.503 1.00 92.50 122 GLY A O 1
ATOM 963 N N . PHE A 1 123 ? 2.806 16.795 -9.629 1.00 92.88 123 PHE A N 1
ATOM 964 C CA . PHE A 1 123 ? 2.110 17.374 -10.786 1.00 92.88 123 PHE A CA 1
ATOM 965 C C . PHE A 1 123 ? 2.956 17.373 -12.063 1.00 92.88 123 PHE A C 1
ATOM 967 O O . PHE A 1 123 ? 2.436 17.104 -13.144 1.00 92.88 123 PHE A O 1
ATOM 974 N N . ARG A 1 124 ? 4.260 17.655 -11.955 1.00 94.06 124 ARG A N 1
ATOM 975 C CA . ARG A 1 124 ? 5.163 17.710 -13.116 1.00 94.06 124 ARG A CA 1
ATOM 976 C C . ARG A 1 124 ? 5.369 16.345 -13.777 1.00 94.06 124 ARG A C 1
ATOM 978 O O . ARG A 1 124 ? 5.352 16.273 -15.001 1.00 94.06 124 ARG A O 1
ATOM 985 N N . ARG A 1 125 ? 5.527 15.274 -12.989 1.00 94.12 125 ARG A N 1
ATOM 986 C CA . ARG A 1 125 ? 5.754 13.912 -13.519 1.00 94.12 125 ARG A CA 1
ATOM 987 C C . ARG A 1 125 ? 4.499 13.211 -14.011 1.00 94.12 125 ARG A C 1
ATOM 989 O O . ARG A 1 125 ? 4.582 12.288 -14.820 1.00 94.12 125 ARG A O 1
ATOM 996 N N . GLU A 1 126 ? 3.337 13.616 -13.506 1.00 93.00 126 GLU A N 1
ATOM 997 C CA . GLU A 1 126 ? 2.082 12.911 -13.742 1.00 93.00 126 GLU A CA 1
ATOM 998 C C . GLU A 1 126 ? 1.782 12.630 -15.226 1.00 93.00 126 GLU A C 1
ATOM 1000 O O . GLU A 1 126 ? 1.397 11.496 -15.514 1.00 93.00 126 GLU A O 1
ATOM 1005 N N . PRO A 1 127 ? 1.965 13.563 -16.184 1.00 93.38 127 PRO A N 1
ATOM 1006 C CA . PRO A 1 127 ? 1.690 13.277 -17.592 1.00 93.38 127 PRO A CA 1
ATOM 1007 C C . PRO A 1 127 ? 2.494 12.084 -18.120 1.00 93.38 127 PRO A C 1
ATOM 1009 O O . PRO A 1 127 ? 1.938 11.208 -18.781 1.00 93.38 127 PRO A O 1
ATOM 1012 N N . VAL A 1 128 ? 3.783 12.014 -17.771 1.00 95.00 128 VAL A N 1
ATOM 1013 C CA . VAL A 1 128 ? 4.682 10.938 -18.205 1.00 95.00 128 VAL A CA 1
ATOM 1014 C C . VAL A 1 128 ? 4.316 9.620 -17.527 1.00 95.00 128 VAL A C 1
ATOM 1016 O O . VAL A 1 128 ? 4.191 8.595 -18.194 1.00 95.00 128 VAL A O 1
ATOM 1019 N N . VAL A 1 129 ? 4.063 9.643 -16.216 1.00 94.81 129 VAL A N 1
ATOM 1020 C CA . VAL A 1 129 ? 3.666 8.444 -15.460 1.00 94.81 129 VAL A CA 1
ATOM 1021 C C . VAL A 1 129 ? 2.329 7.890 -15.963 1.00 94.81 129 VAL A C 1
ATOM 1023 O O . VAL A 1 129 ? 2.190 6.682 -16.147 1.00 94.81 129 VAL A O 1
ATOM 1026 N N . ARG A 1 130 ? 1.339 8.750 -16.232 1.00 94.25 130 ARG A N 1
ATOM 1027 C CA . ARG A 1 130 ? 0.033 8.332 -16.770 1.00 94.25 130 ARG A CA 1
ATOM 1028 C C . ARG A 1 130 ? 0.148 7.737 -18.167 1.00 94.25 130 ARG A C 1
ATOM 1030 O O . ARG A 1 130 ? -0.566 6.781 -18.463 1.00 94.25 130 ARG A O 1
ATOM 1037 N N . GLN A 1 131 ? 1.043 8.273 -18.995 1.00 95.88 131 GLN A N 1
ATOM 1038 C CA . GLN A 1 131 ? 1.344 7.714 -20.307 1.00 95.88 131 GLN A CA 1
ATOM 1039 C C . GLN A 1 131 ? 1.986 6.324 -20.177 1.00 95.88 131 GLN A C 1
ATOM 1041 O O . GLN A 1 131 ? 1.476 5.364 -20.747 1.00 95.88 131 GLN A O 1
ATOM 1046 N N . LEU A 1 132 ? 3.035 6.184 -19.359 1.00 96.44 132 LEU A N 1
ATOM 1047 C CA . LEU A 1 132 ? 3.694 4.899 -19.085 1.00 96.44 132 LEU A CA 1
ATOM 1048 C C . LEU A 1 132 ? 2.722 3.844 -18.534 1.00 96.44 132 LEU A C 1
ATOM 1050 O O . LEU A 1 132 ? 2.753 2.683 -18.947 1.00 96.44 132 LEU A O 1
ATOM 1054 N N . TRP A 1 133 ? 1.812 4.254 -17.650 1.00 95.31 133 TRP A N 1
ATOM 1055 C CA . TRP A 1 133 ? 0.738 3.409 -17.136 1.00 95.31 133 TRP A CA 1
ATOM 1056 C C . TRP A 1 133 ? -0.203 2.924 -18.250 1.00 95.31 133 TRP A C 1
ATOM 1058 O O . TRP A 1 133 ? -0.471 1.725 -18.357 1.00 95.31 133 TRP A O 1
ATOM 1068 N N . ALA A 1 134 ? -0.679 3.827 -19.113 1.00 96.31 134 ALA A N 1
ATOM 1069 C CA . ALA A 1 134 ? -1.561 3.481 -20.227 1.00 96.31 134 ALA A CA 1
ATOM 1070 C C . ALA A 1 134 ? -0.884 2.537 -21.242 1.00 96.31 134 ALA A C 1
ATOM 1072 O O . ALA A 1 134 ? -1.520 1.606 -21.745 1.00 96.31 134 ALA A O 1
ATOM 1073 N N . GLU A 1 135 ? 0.412 2.734 -21.492 1.00 97.38 135 GLU A N 1
ATOM 1074 C CA . GLU A 1 135 ? 1.233 1.863 -22.341 1.00 97.38 135 GLU A CA 1
ATOM 1075 C C . GLU A 1 135 ? 1.445 0.479 -21.720 1.00 97.38 135 GLU A C 1
ATOM 1077 O O . GLU A 1 135 ? 1.307 -0.544 -22.399 1.00 97.38 135 GLU A O 1
ATOM 1082 N N . SER A 1 136 ? 1.689 0.430 -20.408 1.00 96.88 136 SER A N 1
ATOM 1083 C CA . SER A 1 136 ? 1.804 -0.817 -19.646 1.00 96.88 136 SER A CA 1
ATOM 1084 C C . SER A 1 136 ? 0.513 -1.635 -19.708 1.00 96.88 136 SER A C 1
ATOM 1086 O O . SER A 1 136 ? 0.557 -2.838 -19.968 1.00 96.88 136 SER A O 1
ATOM 1088 N N . LEU A 1 137 ? -0.648 -0.989 -19.537 1.00 96.00 137 LEU A N 1
ATOM 1089 C CA . LEU A 1 137 ? -1.955 -1.642 -19.652 1.00 96.00 137 LEU A CA 1
ATOM 1090 C C . LEU A 1 137 ? -2.202 -2.203 -21.054 1.00 96.00 137 LEU A C 1
ATOM 1092 O O . LEU A 1 137 ? -2.730 -3.307 -21.198 1.00 96.00 137 LEU A O 1
ATOM 1096 N N . TRP A 1 138 ? -1.830 -1.458 -22.097 1.00 96.88 138 TRP A N 1
ATOM 1097 C CA . TRP A 1 138 ? -2.004 -1.922 -23.469 1.00 96.88 138 TRP A CA 1
ATOM 1098 C C . TRP A 1 138 ? -1.155 -3.160 -23.741 1.00 96.88 138 TRP A C 1
ATOM 1100 O O . TRP A 1 138 ? -1.680 -4.165 -24.220 1.00 96.88 138 TRP A O 1
ATOM 1110 N N . LEU A 1 139 ? 0.127 -3.126 -23.364 1.00 97.19 139 LEU A N 1
ATOM 1111 C CA . LEU A 1 139 ? 1.035 -4.264 -23.510 1.00 97.19 139 LEU A CA 1
ATOM 1112 C C . LEU A 1 139 ? 0.537 -5.485 -22.726 1.00 97.19 139 LEU A C 1
ATOM 1114 O O . LEU A 1 139 ? 0.535 -6.593 -23.261 1.00 97.19 139 LEU A O 1
ATOM 1118 N N . ALA A 1 140 ? 0.073 -5.283 -21.491 1.00 96.81 140 ALA A N 1
ATOM 1119 C CA . ALA A 1 140 ? -0.466 -6.343 -20.643 1.00 96.81 140 ALA A CA 1
ATOM 1120 C C . ALA A 1 140 ? -1.665 -7.054 -21.289 1.00 96.81 140 ALA A C 1
ATOM 1122 O O . ALA A 1 140 ? -1.738 -8.286 -21.284 1.00 96.81 140 ALA A O 1
ATOM 1123 N N . ASN A 1 141 ? -2.574 -6.281 -21.890 1.00 94.88 141 ASN A N 1
ATOM 1124 C CA . ASN A 1 141 ? -3.731 -6.819 -22.600 1.00 94.88 141 ASN A CA 1
ATOM 1125 C C . ASN A 1 141 ? -3.318 -7.582 -23.865 1.00 94.88 141 ASN A C 1
ATOM 1127 O O . ASN A 1 141 ? -3.803 -8.688 -24.088 1.00 94.88 141 ASN A O 1
ATOM 1131 N N . GLN A 1 142 ? -2.390 -7.043 -24.662 1.00 95.50 142 GLN A N 1
ATOM 1132 C CA . GLN A 1 142 ? -1.903 -7.712 -25.877 1.00 95.50 142 GLN A CA 1
ATOM 1133 C C . GLN A 1 142 ? -1.182 -9.032 -25.568 1.00 95.50 142 GLN A C 1
ATOM 1135 O O . GLN A 1 142 ? -1.374 -10.025 -26.264 1.00 95.50 142 GLN A O 1
ATOM 1140 N N . ALA A 1 143 ? -0.390 -9.069 -24.495 1.00 95.25 143 ALA A N 1
ATOM 1141 C CA . ALA A 1 143 ? 0.327 -10.268 -24.062 1.00 95.25 143 ALA A CA 1
ATOM 1142 C C . ALA A 1 143 ? -0.552 -11.272 -23.284 1.00 95.25 143 ALA A C 1
ATOM 1144 O O . ALA A 1 143 ? -0.076 -12.350 -22.919 1.00 95.25 143 ALA A O 1
ATOM 1145 N N . CYS A 1 144 ? -1.824 -10.936 -23.024 1.00 95.25 144 CYS A N 1
ATOM 1146 C CA . CYS A 1 144 ? -2.773 -11.758 -22.266 1.00 95.25 144 CYS A CA 1
ATOM 1147 C C . CYS A 1 144 ? -2.229 -12.198 -20.893 1.00 95.25 144 CYS A C 1
ATOM 1149 O O . CYS A 1 144 ? -2.457 -13.334 -20.456 1.00 95.25 144 CYS A O 1
ATOM 1151 N N . ILE A 1 145 ? -1.508 -11.300 -20.203 1.00 96.38 145 ILE A N 1
ATOM 1152 C CA . ILE A 1 145 ? -0.762 -11.651 -18.982 1.00 96.38 145 ILE A CA 1
ATOM 1153 C C . ILE A 1 145 ? -1.657 -12.219 -17.882 1.00 96.38 145 ILE A C 1
ATOM 1155 O O . ILE A 1 145 ? -1.194 -13.038 -17.111 1.00 96.38 145 ILE A O 1
ATOM 1159 N N . ALA A 1 146 ? -2.940 -11.844 -17.853 1.00 95.25 146 ALA A N 1
ATOM 1160 C CA . ALA A 1 146 ? -3.892 -12.272 -16.832 1.00 95.25 146 ALA A CA 1
ATOM 1161 C C . ALA A 1 146 ? -4.265 -13.767 -16.904 1.00 95.25 146 ALA A C 1
ATOM 1163 O O . ALA A 1 146 ? -4.905 -14.288 -15.995 1.00 95.25 146 ALA A O 1
ATOM 1164 N N . THR A 1 147 ? -3.925 -14.442 -18.004 1.00 94.19 147 THR A N 1
ATOM 1165 C CA . THR A 1 147 ? -4.321 -15.839 -18.263 1.00 94.19 147 THR A CA 1
ATOM 1166 C C . THR A 1 147 ? -3.130 -16.778 -18.414 1.00 94.19 147 THR A C 1
ATOM 1168 O O . THR A 1 147 ? -3.223 -17.951 -18.066 1.00 94.19 147 THR A O 1
ATOM 1171 N N . ASN A 1 148 ? -1.990 -16.267 -18.880 1.00 93.25 148 ASN A N 1
ATOM 1172 C CA . ASN A 1 148 ? -0.792 -17.064 -19.113 1.00 93.25 148 ASN A CA 1
ATOM 1173 C C . ASN A 1 148 ? 0.083 -17.077 -17.856 1.00 93.25 148 ASN A C 1
ATOM 1175 O O . ASN A 1 148 ? 0.753 -16.093 -17.563 1.00 93.25 148 ASN A O 1
ATOM 1179 N N . THR A 1 149 ? 0.104 -18.177 -17.106 1.00 94.31 149 THR A N 1
ATOM 1180 C CA . THR A 1 149 ? 0.875 -18.236 -15.855 1.00 94.31 149 THR A CA 1
ATOM 1181 C C . THR A 1 149 ? 2.386 -18.247 -16.087 1.00 94.31 149 THR A C 1
ATOM 1183 O O . THR A 1 149 ? 2.932 -19.171 -16.685 1.00 94.31 149 THR A O 1
ATOM 1186 N N . SER A 1 150 ? 3.064 -17.240 -15.538 1.00 95.19 150 SER A N 1
ATOM 1187 C CA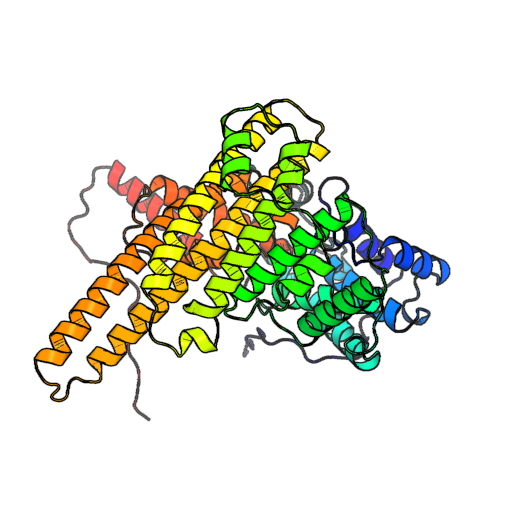 . SER A 1 150 ? 4.519 -17.163 -15.373 1.00 95.19 150 SER A CA 1
ATOM 1188 C C . SER A 1 150 ? 4.866 -16.243 -14.199 1.00 95.19 150 SER A C 1
ATOM 1190 O O . SER A 1 150 ? 4.007 -15.506 -13.706 1.00 95.19 150 SER A O 1
ATOM 1192 N N . THR A 1 151 ? 6.119 -16.278 -13.744 1.00 95.69 151 THR A N 1
ATOM 1193 C CA . THR A 1 151 ? 6.616 -15.377 -12.693 1.00 95.69 151 THR A CA 1
ATOM 1194 C C . THR A 1 151 ? 6.550 -13.920 -13.148 1.00 95.69 151 THR A C 1
ATOM 1196 O O . THR A 1 151 ? 6.082 -13.061 -12.405 1.00 95.69 151 THR A O 1
ATOM 1199 N N . GLU A 1 152 ? 6.942 -13.643 -14.393 1.00 96.06 152 GLU A N 1
ATOM 1200 C CA . GLU A 1 152 ? 6.888 -12.316 -15.004 1.00 96.06 152 GLU A CA 1
ATOM 1201 C C . GLU A 1 152 ? 5.455 -11.780 -15.055 1.00 96.06 152 GLU A C 1
ATOM 1203 O O . GLU A 1 152 ? 5.210 -10.648 -14.645 1.00 96.06 152 GLU A O 1
ATOM 1208 N N . ASN A 1 153 ? 4.490 -12.603 -15.475 1.00 97.25 153 ASN A N 1
ATOM 1209 C CA . ASN A 1 153 ? 3.091 -12.187 -15.551 1.00 97.25 153 ASN A CA 1
ATOM 1210 C C . ASN A 1 153 ? 2.466 -11.993 -14.164 1.00 97.25 153 ASN A C 1
ATOM 1212 O O . ASN A 1 153 ? 1.709 -11.039 -13.975 1.00 97.25 153 ASN A O 1
ATOM 1216 N N . ALA A 1 154 ? 2.812 -12.831 -13.179 1.00 96.38 154 ALA A N 1
ATOM 1217 C CA . ALA A 1 154 ? 2.412 -12.630 -11.785 1.00 96.38 154 ALA A CA 1
ATOM 1218 C C . ALA A 1 154 ? 2.944 -11.293 -11.241 1.00 96.38 154 ALA A C 1
ATOM 1220 O O . ALA A 1 154 ? 2.180 -10.501 -10.685 1.00 96.38 154 ALA A O 1
ATOM 1221 N N . ALA A 1 155 ? 4.230 -11.008 -11.472 1.00 95.75 155 ALA A N 1
ATOM 1222 C CA . ALA A 1 155 ? 4.876 -9.756 -11.097 1.00 95.75 155 ALA A CA 1
ATOM 1223 C C . ALA A 1 155 ? 4.229 -8.541 -11.774 1.00 95.75 155 ALA A C 1
ATOM 1225 O O . ALA A 1 155 ? 3.863 -7.586 -11.089 1.00 95.75 155 ALA A O 1
ATOM 1226 N N . SER A 1 156 ? 4.019 -8.584 -13.092 1.00 97.12 156 SER A N 1
ATOM 1227 C CA . SER A 1 156 ? 3.325 -7.526 -13.832 1.00 97.12 156 SER A CA 1
ATOM 1228 C C . SER A 1 156 ? 1.914 -7.294 -13.297 1.00 97.12 156 SER A C 1
ATOM 1230 O O . SER A 1 156 ? 1.534 -6.152 -13.056 1.00 97.12 156 SER A O 1
ATOM 1232 N N . CYS A 1 157 ? 1.145 -8.359 -13.053 1.00 95.94 157 CYS A N 1
ATOM 1233 C CA . CYS A 1 157 ? -0.207 -8.251 -12.513 1.00 95.94 157 CYS A CA 1
ATOM 1234 C C . CYS A 1 157 ? -0.228 -7.606 -11.118 1.00 95.94 157 CYS A C 1
ATOM 1236 O O . CYS A 1 157 ? -1.078 -6.753 -10.849 1.00 95.94 157 CYS A O 1
ATOM 1238 N N . TRP A 1 158 ? 0.716 -7.976 -10.245 1.00 93.69 158 TRP A N 1
ATOM 1239 C CA . TRP A 1 158 ? 0.859 -7.356 -8.929 1.00 93.69 158 TRP A CA 1
ATOM 1240 C C . TRP A 1 158 ? 1.215 -5.869 -9.039 1.00 93.69 158 TRP A C 1
ATOM 1242 O O . TRP A 1 158 ? 0.532 -5.036 -8.444 1.00 93.69 158 TRP A O 1
ATOM 1252 N N . ILE A 1 159 ? 2.228 -5.523 -9.846 1.00 93.94 159 ILE A N 1
ATOM 1253 C CA . ILE A 1 159 ? 2.665 -4.132 -10.043 1.00 93.94 159 ILE A CA 1
ATOM 1254 C C . ILE A 1 159 ? 1.524 -3.281 -10.606 1.00 93.94 159 ILE A C 1
ATOM 1256 O O . ILE A 1 159 ? 1.305 -2.170 -10.130 1.00 93.94 159 ILE A O 1
ATOM 1260 N N . LEU A 1 160 ? 0.759 -3.798 -11.572 1.00 94.00 160 LEU A N 1
ATOM 1261 C CA . LEU A 1 160 ? -0.392 -3.083 -12.118 1.00 94.00 160 LEU A CA 1
ATOM 1262 C C . LEU A 1 160 ? -1.463 -2.833 -11.049 1.00 94.00 160 LEU A C 1
ATOM 1264 O O . LEU A 1 160 ? -2.014 -1.737 -10.968 1.00 94.00 160 LEU A O 1
ATOM 1268 N N . GLY A 1 161 ? -1.746 -3.820 -10.195 1.00 90.81 161 GLY A N 1
ATOM 1269 C CA . GLY A 1 161 ? -2.637 -3.642 -9.046 1.00 90.81 161 GLY A CA 1
ATOM 1270 C C . GLY A 1 161 ? -2.136 -2.574 -8.067 1.00 90.81 161 GLY A C 1
ATOM 1271 O O . GLY A 1 161 ? -2.904 -1.700 -7.665 1.00 90.81 161 GLY A O 1
ATOM 1272 N N . TYR A 1 162 ? -0.845 -2.613 -7.736 1.00 88.25 162 TYR A N 1
ATOM 1273 C CA . TYR A 1 162 ? -0.187 -1.654 -6.849 1.00 88.25 162 TYR A CA 1
ATOM 1274 C C . TYR A 1 162 ? -0.212 -0.224 -7.412 1.00 88.25 162 TYR A C 1
ATOM 1276 O O . TYR A 1 162 ? -0.661 0.698 -6.734 1.00 88.25 162 TYR A O 1
ATOM 1284 N N . LEU A 1 163 ? 0.199 -0.034 -8.668 1.00 89.75 163 LEU A N 1
ATOM 1285 C CA . LEU A 1 163 ? 0.194 1.261 -9.354 1.00 89.75 163 LEU A CA 1
ATOM 1286 C C . LEU A 1 163 ? -1.214 1.843 -9.471 1.00 89.75 163 LEU A C 1
ATOM 1288 O O . LEU A 1 163 ? -1.401 3.034 -9.234 1.00 89.75 163 LEU A O 1
ATOM 1292 N N . ARG A 1 164 ? -2.222 1.010 -9.767 1.00 88.62 164 ARG A N 1
ATOM 1293 C CA . ARG A 1 164 ? -3.624 1.449 -9.801 1.00 88.62 164 ARG A CA 1
ATOM 1294 C C . ARG A 1 164 ? -4.050 2.062 -8.467 1.00 88.62 164 ARG A C 1
ATOM 1296 O O . ARG A 1 164 ? -4.745 3.079 -8.447 1.00 88.62 164 ARG A O 1
ATOM 1303 N N . TYR A 1 165 ? -3.620 1.454 -7.365 1.00 85.38 165 TYR A N 1
ATOM 1304 C CA . TYR A 1 165 ? -3.890 1.977 -6.037 1.00 85.38 165 TYR A CA 1
ATOM 1305 C C . TYR A 1 165 ? -3.115 3.271 -5.772 1.00 85.38 165 TYR A C 1
ATOM 1307 O O . TYR A 1 165 ? -3.731 4.273 -5.427 1.00 85.38 165 TYR A O 1
ATOM 1315 N N . VAL A 1 166 ? -1.801 3.284 -6.010 1.00 84.62 166 VAL A N 1
ATOM 1316 C CA . VAL A 1 166 ? -0.947 4.465 -5.790 1.00 84.62 166 VAL A CA 1
ATOM 1317 C C . VAL A 1 166 ? -1.425 5.683 -6.586 1.00 84.62 166 VAL A C 1
ATOM 1319 O O . VAL A 1 166 ? -1.445 6.791 -6.062 1.00 84.62 166 VAL A O 1
ATOM 1322 N N . MET A 1 167 ? -1.813 5.491 -7.847 1.00 84.75 167 MET A N 1
ATOM 1323 C CA . MET A 1 167 ? -2.154 6.592 -8.752 1.00 84.75 167 MET A CA 1
ATOM 1324 C C . MET A 1 167 ? -3.612 7.043 -8.647 1.00 84.75 167 MET A C 1
ATOM 1326 O O . MET A 1 167 ? -3.903 8.212 -8.889 1.00 84.75 167 MET A O 1
ATOM 1330 N N . PHE A 1 168 ? -4.538 6.130 -8.339 1.00 83.56 168 PHE A N 1
ATOM 1331 C CA . PHE A 1 168 ? -5.978 6.404 -8.442 1.00 83.56 168 PHE A CA 1
ATOM 1332 C C . PHE A 1 168 ? -6.767 6.087 -7.168 1.00 83.56 168 PHE A C 1
ATOM 1334 O O . PHE A 1 168 ? -7.989 6.229 -7.175 1.00 83.56 168 PHE A O 1
ATOM 1341 N N . GLY A 1 169 ? -6.123 5.597 -6.103 1.00 80.75 169 GLY A N 1
ATOM 1342 C CA . GLY A 1 169 ? -6.798 5.143 -4.880 1.00 80.75 169 GLY A CA 1
ATOM 1343 C C . GLY A 1 169 ? -7.745 3.957 -5.107 1.00 80.75 169 GLY A C 1
ATOM 1344 O O . GLY A 1 169 ? -8.619 3.685 -4.287 1.00 80.75 169 GLY A O 1
ATOM 1345 N N . LYS A 1 170 ? -7.616 3.260 -6.245 1.00 80.56 170 LYS A N 1
ATOM 1346 C CA . LYS A 1 170 ? -8.503 2.165 -6.659 1.00 80.56 170 LYS A CA 1
ATOM 1347 C C . LYS A 1 170 ? -7.780 0.831 -6.528 1.00 80.56 170 LYS A C 1
ATOM 1349 O O . LYS A 1 170 ? -6.703 0.639 -7.080 1.00 80.56 170 LYS A O 1
ATOM 1354 N N . THR A 1 171 ? -8.419 -0.118 -5.865 1.00 73.75 171 THR A N 1
ATOM 1355 C CA . THR A 1 171 ? -7.945 -1.501 -5.712 1.00 73.75 171 THR A CA 1
ATOM 1356 C C . THR A 1 171 ? -8.868 -2.456 -6.477 1.00 73.75 171 THR A C 1
ATOM 1358 O O . THR A 1 171 ? -9.832 -2.018 -7.113 1.00 73.75 171 THR A O 1
ATOM 1361 N N . ALA A 1 172 ? -8.589 -3.762 -6.395 1.00 65.12 172 ALA A N 1
ATOM 1362 C CA . ALA A 1 172 ? -9.395 -4.828 -6.988 1.00 65.12 172 ALA A CA 1
ATOM 1363 C C . ALA A 1 172 ? -9.582 -4.650 -8.505 1.00 65.12 172 ALA A C 1
ATOM 1365 O O . ALA A 1 172 ? -10.638 -4.248 -8.995 1.00 65.12 172 ALA A O 1
ATOM 1366 N N . SER A 1 173 ? -8.523 -4.965 -9.250 1.00 79.44 173 SER A N 1
ATOM 1367 C CA . SER A 1 173 ? -8.553 -5.061 -10.709 1.00 79.44 173 SER A CA 1
ATOM 1368 C C . SER A 1 173 ? -8.589 -6.523 -11.164 1.00 79.44 173 SER A C 1
ATOM 1370 O O . SER A 1 173 ? -8.306 -7.439 -10.386 1.00 79.44 173 SER A O 1
ATOM 1372 N N . ALA A 1 174 ? -8.878 -6.746 -12.449 1.00 86.94 174 ALA A N 1
ATOM 1373 C CA . ALA A 1 174 ? -8.705 -8.061 -13.067 1.00 86.94 174 ALA A CA 1
ATOM 1374 C C . ALA A 1 174 ? -7.266 -8.589 -12.887 1.00 86.94 174 ALA A C 1
ATOM 1376 O O . ALA A 1 174 ? -7.073 -9.781 -12.661 1.00 86.94 174 ALA A O 1
ATOM 1377 N N . PHE A 1 175 ? -6.269 -7.696 -12.888 1.00 91.69 175 PHE A N 1
ATOM 1378 C CA . PHE A 1 175 ? -4.872 -8.047 -12.638 1.00 91.69 175 PHE A CA 1
ATOM 1379 C C . PHE A 1 175 ? -4.620 -8.478 -11.191 1.00 91.69 175 PHE A C 1
ATOM 1381 O O . PHE A 1 175 ? -3.880 -9.428 -10.975 1.00 91.69 175 PHE A O 1
ATOM 1388 N N . SER A 1 176 ? -5.266 -7.868 -10.191 1.00 88.44 176 SER A N 1
ATOM 1389 C CA . SER A 1 176 ? -5.143 -8.328 -8.798 1.00 88.44 176 SER A CA 1
ATOM 1390 C C . SER A 1 176 ? -5.653 -9.766 -8.630 1.00 88.44 176 SER A C 1
ATOM 1392 O O . SER A 1 176 ? -5.004 -10.576 -7.973 1.00 88.44 176 SER A O 1
ATOM 1394 N N . ALA A 1 177 ? -6.781 -10.109 -9.263 1.00 90.56 177 ALA A N 1
ATOM 1395 C CA . ALA A 1 177 ? -7.313 -11.473 -9.242 1.00 90.56 177 ALA A CA 1
ATOM 1396 C C . ALA A 1 177 ? -6.414 -12.459 -10.010 1.00 90.56 177 ALA A C 1
ATOM 1398 O O . ALA A 1 177 ? -6.126 -13.551 -9.515 1.00 90.56 177 ALA A O 1
ATOM 1399 N N . ALA A 1 178 ? -5.925 -12.058 -11.188 1.00 94.56 178 ALA A N 1
ATOM 1400 C CA . ALA A 1 178 ? -4.987 -12.854 -11.975 1.00 94.56 178 ALA A CA 1
ATOM 1401 C C . ALA A 1 178 ? -3.670 -13.101 -11.226 1.00 94.56 178 ALA A C 1
ATOM 1403 O O . ALA A 1 178 ? -3.169 -14.219 -11.220 1.00 94.56 178 ALA A O 1
ATOM 1404 N N . CYS A 1 179 ? -3.147 -12.095 -10.519 1.00 94.31 179 CYS A N 1
ATOM 1405 C CA . CYS A 1 179 ? -1.959 -12.222 -9.679 1.00 94.31 179 CYS A CA 1
ATOM 1406 C C . CYS A 1 179 ? -2.119 -13.345 -8.645 1.00 94.31 179 CYS A C 1
ATOM 1408 O O . CYS A 1 179 ? -1.282 -14.244 -8.588 1.00 94.31 179 CYS A O 1
ATOM 1410 N N . VAL A 1 180 ? -3.222 -13.352 -7.886 1.00 93.25 180 VAL A N 1
ATOM 1411 C CA . VAL A 1 180 ? -3.497 -14.418 -6.906 1.00 93.25 180 VAL A CA 1
ATOM 1412 C C . VAL A 1 180 ? -3.580 -15.784 -7.585 1.00 93.25 180 VAL A C 1
ATOM 1414 O O . VAL A 1 180 ? -3.016 -16.753 -7.080 1.00 93.25 180 VAL A O 1
ATOM 1417 N N . TYR A 1 181 ? -4.239 -15.873 -8.744 1.00 94.88 181 TYR A N 1
ATOM 1418 C CA . TYR A 1 181 ? -4.305 -17.113 -9.518 1.00 94.88 181 TYR A CA 1
ATOM 1419 C C . TYR A 1 181 ? -2.916 -17.608 -9.954 1.00 94.88 181 TYR A C 1
ATOM 1421 O O . TYR A 1 181 ? -2.601 -18.789 -9.780 1.00 94.88 181 TYR A O 1
ATOM 1429 N N . HIS A 1 182 ? -2.061 -16.720 -10.466 1.00 96.31 182 HIS A N 1
ATOM 1430 C CA . HIS A 1 182 ? -0.702 -17.075 -10.861 1.00 96.31 182 HIS A CA 1
ATOM 1431 C C . HIS A 1 182 ? 0.139 -17.512 -9.665 1.00 96.31 182 HIS A C 1
ATOM 1433 O O . HIS A 1 182 ? 0.768 -18.562 -9.734 1.00 96.31 182 HIS A O 1
ATOM 1439 N N . ILE A 1 183 ? 0.121 -16.760 -8.560 1.00 95.38 183 ILE A N 1
ATOM 1440 C CA . ILE A 1 183 ? 0.881 -17.103 -7.351 1.00 95.38 183 ILE A CA 1
ATOM 1441 C C . ILE A 1 183 ? 0.421 -18.456 -6.797 1.00 95.38 183 ILE A C 1
ATOM 1443 O O . ILE A 1 183 ? 1.269 -19.279 -6.460 1.00 95.38 183 ILE A O 1
ATOM 1447 N N . ARG A 1 184 ? -0.892 -18.728 -6.764 1.00 95.56 184 ARG A N 1
ATOM 1448 C CA . ARG A 1 184 ? -1.428 -20.043 -6.379 1.00 95.56 184 ARG A CA 1
ATOM 1449 C C . ARG A 1 184 ? -0.862 -21.149 -7.266 1.00 95.56 184 ARG A C 1
ATOM 1451 O O . ARG A 1 184 ? -0.282 -22.093 -6.749 1.00 95.56 184 ARG A O 1
ATOM 1458 N N . THR A 1 185 ? -0.970 -20.997 -8.583 1.00 96.44 185 THR A N 1
ATOM 1459 C CA . THR A 1 185 ? -0.482 -21.997 -9.548 1.00 96.44 185 THR A CA 1
ATOM 1460 C C . THR A 1 185 ? 1.026 -22.234 -9.389 1.00 96.44 185 THR A C 1
ATOM 1462 O O . THR A 1 185 ? 1.490 -23.368 -9.356 1.00 96.44 185 THR A O 1
ATOM 1465 N N . LEU A 1 186 ? 1.810 -21.164 -9.219 1.00 95.62 186 LEU A N 1
ATOM 1466 C CA . LEU A 1 186 ? 3.250 -21.258 -8.965 1.00 95.62 186 LEU A CA 1
ATOM 1467 C C . LEU A 1 186 ? 3.556 -21.960 -7.631 1.00 95.62 186 LEU A C 1
ATOM 1469 O O . LEU A 1 186 ? 4.554 -22.673 -7.534 1.00 95.62 186 LEU A O 1
ATOM 1473 N N . ALA A 1 187 ? 2.721 -21.774 -6.607 1.00 94.94 187 ALA A N 1
ATOM 1474 C CA . ALA A 1 187 ? 2.866 -22.448 -5.321 1.00 94.94 187 ALA A CA 1
ATOM 1475 C C . ALA A 1 187 ? 2.555 -23.951 -5.420 1.00 94.94 187 ALA A C 1
ATOM 1477 O O . ALA A 1 187 ? 3.299 -24.753 -4.853 1.00 94.94 187 ALA A O 1
ATOM 1478 N N . GLU A 1 188 ? 1.498 -24.322 -6.151 1.00 95.19 188 GLU A N 1
ATOM 1479 C CA . GLU A 1 188 ? 1.109 -25.716 -6.430 1.00 95.19 188 GLU A CA 1
ATOM 1480 C C . GLU A 1 188 ? 2.200 -26.452 -7.218 1.00 95.19 188 GLU A C 1
ATOM 1482 O O . GLU A 1 188 ? 2.559 -27.577 -6.875 1.00 95.19 188 GLU A O 1
ATOM 1487 N N . ASP A 1 189 ? 2.804 -25.775 -8.198 1.00 95.00 189 ASP A N 1
ATOM 1488 C CA . ASP A 1 189 ? 3.928 -26.281 -8.993 1.00 95.00 189 ASP A CA 1
ATOM 1489 C C . ASP A 1 189 ? 5.258 -26.350 -8.213 1.00 95.00 189 ASP A C 1
ATOM 1491 O O . ASP A 1 189 ? 6.273 -26.793 -8.755 1.00 95.00 189 ASP A O 1
ATOM 1495 N N . GLY A 1 190 ? 5.305 -25.857 -6.970 1.00 91.75 190 GLY A N 1
ATOM 1496 C CA . GLY A 1 190 ? 6.536 -25.788 -6.175 1.00 91.75 190 GLY A CA 1
ATOM 1497 C C . GLY A 1 190 ? 7.579 -24.798 -6.710 1.00 91.75 190 GLY A C 1
ATOM 1498 O O . GLY A 1 190 ? 8.763 -24.940 -6.413 1.00 91.75 190 GLY A O 1
ATOM 1499 N N . LYS A 1 191 ? 7.158 -23.800 -7.498 1.00 92.38 191 LYS A N 1
ATOM 1500 C CA . LYS A 1 191 ? 8.027 -22.776 -8.111 1.00 92.38 191 LYS A CA 1
ATOM 1501 C C . LYS A 1 191 ? 8.266 -21.557 -7.221 1.00 92.38 191 LYS A C 1
ATOM 1503 O O . LYS A 1 191 ? 9.127 -20.741 -7.539 1.00 92.38 191 LYS A O 1
ATOM 1508 N N . LEU A 1 192 ? 7.512 -21.410 -6.131 1.00 91.75 192 LEU A N 1
ATOM 1509 C CA . LEU A 1 192 ? 7.772 -20.372 -5.133 1.00 91.75 192 LEU A CA 1
ATOM 1510 C C . LEU A 1 192 ? 8.889 -20.803 -4.182 1.00 91.75 192 LEU A C 1
ATOM 1512 O O . LEU A 1 192 ? 8.910 -21.940 -3.704 1.00 91.75 192 LEU A O 1
ATOM 1516 N N . SER A 1 193 ? 9.782 -19.866 -3.869 1.00 87.88 193 SER A N 1
ATOM 1517 C CA . SER A 1 193 ? 10.819 -20.067 -2.862 1.00 87.88 193 SER A CA 1
ATOM 1518 C C . SER A 1 193 ? 10.207 -20.386 -1.500 1.00 87.88 193 SER A C 1
ATOM 1520 O O . SER A 1 193 ? 9.189 -19.819 -1.095 1.00 87.88 193 SER A O 1
ATOM 1522 N N . ARG A 1 194 ? 10.856 -21.298 -0.778 1.00 87.88 194 ARG A N 1
ATOM 1523 C CA . ARG A 1 194 ? 10.521 -21.654 0.609 1.00 87.88 194 ARG A CA 1
ATOM 1524 C C . ARG A 1 194 ? 11.554 -21.115 1.601 1.00 87.88 194 ARG A C 1
ATOM 1526 O O . ARG A 1 194 ? 11.584 -21.556 2.746 1.00 87.88 194 ARG A O 1
ATOM 1533 N N . ASP A 1 195 ? 12.405 -20.185 1.164 1.00 90.81 195 ASP A N 1
ATOM 1534 C CA . ASP A 1 195 ? 13.299 -19.453 2.058 1.00 90.81 195 ASP A CA 1
ATOM 1535 C C . ASP A 1 195 ? 12.492 -18.663 3.101 1.00 90.81 195 ASP A C 1
ATOM 1537 O O . ASP A 1 195 ? 11.455 -18.067 2.792 1.00 90.81 195 ASP A O 1
ATOM 1541 N N . ALA A 1 196 ? 12.965 -18.650 4.350 1.00 85.88 196 ALA A N 1
ATOM 1542 C CA . ALA A 1 196 ? 12.263 -17.997 5.452 1.00 85.88 196 ALA A CA 1
ATOM 1543 C C . ALA A 1 196 ? 12.081 -16.489 5.213 1.00 85.88 196 ALA A C 1
ATOM 1545 O O . ALA A 1 196 ? 11.017 -15.943 5.510 1.00 85.88 196 ALA A O 1
ATOM 1546 N N . GLY A 1 197 ? 13.079 -15.822 4.626 1.00 86.25 197 GLY A N 1
ATOM 1547 C CA . GLY A 1 197 ? 13.017 -14.399 4.306 1.00 86.25 197 GLY A CA 1
ATOM 1548 C C . GLY A 1 197 ? 12.025 -14.090 3.185 1.00 86.25 197 GLY A C 1
ATOM 1549 O O . GLY A 1 197 ? 11.280 -13.112 3.270 1.00 86.25 197 GLY A O 1
ATOM 1550 N N . GLU A 1 198 ? 11.959 -14.924 2.147 1.00 87.62 198 GLU A N 1
ATOM 1551 C CA . GLU A 1 198 ? 10.959 -14.775 1.080 1.00 87.62 198 GLU A CA 1
ATOM 1552 C C . GLU A 1 198 ? 9.534 -15.048 1.564 1.00 87.62 198 GLU A C 1
ATOM 1554 O O . GLU A 1 198 ? 8.622 -14.274 1.263 1.00 87.62 198 GLU A O 1
ATOM 1559 N N . MET A 1 199 ? 9.340 -16.087 2.379 1.00 89.75 199 MET A N 1
ATOM 1560 C CA . MET A 1 199 ? 8.049 -16.377 3.007 1.00 89.75 199 MET A CA 1
ATOM 1561 C C . MET A 1 199 ? 7.567 -15.221 3.891 1.00 89.75 199 MET A C 1
ATOM 1563 O O . MET A 1 199 ? 6.380 -14.882 3.881 1.00 89.75 199 MET A O 1
ATOM 1567 N N . LEU A 1 200 ? 8.479 -14.588 4.634 1.00 89.06 200 LEU A N 1
ATOM 1568 C CA . LEU A 1 200 ? 8.179 -13.405 5.436 1.00 89.06 200 LEU A CA 1
ATOM 1569 C C . LEU A 1 200 ? 7.688 -12.243 4.569 1.00 89.06 200 LEU A C 1
ATOM 1571 O O . LEU A 1 200 ? 6.677 -11.611 4.884 1.00 89.06 200 LEU A O 1
ATOM 1575 N N . LYS A 1 201 ? 8.370 -11.995 3.446 1.00 89.00 201 LYS A N 1
ATOM 1576 C CA . LYS A 1 201 ? 7.977 -10.962 2.483 1.00 89.00 201 LYS A CA 1
ATOM 1577 C C . LYS A 1 201 ? 6.597 -11.254 1.900 1.00 89.00 201 LYS A C 1
ATOM 1579 O O . LYS A 1 201 ? 5.744 -10.372 1.950 1.00 89.00 201 LYS A O 1
ATOM 1584 N N . PHE A 1 202 ? 6.342 -12.479 1.425 1.00 91.06 202 PHE A N 1
ATOM 1585 C CA . PHE A 1 202 ? 5.016 -12.882 0.936 1.00 91.06 202 PHE A CA 1
ATOM 1586 C C . PHE A 1 202 ? 3.925 -12.596 1.968 1.00 91.06 202 PHE A C 1
ATOM 1588 O O . PHE A 1 202 ? 2.911 -11.992 1.625 1.00 91.06 202 PHE A O 1
ATOM 1595 N N . ARG A 1 203 ? 4.151 -12.941 3.242 1.00 91.00 203 ARG A N 1
ATOM 1596 C CA . ARG A 1 203 ? 3.190 -12.652 4.313 1.00 91.00 203 ARG A CA 1
ATOM 1597 C C . ARG A 1 203 ? 2.906 -11.149 4.442 1.00 91.00 203 ARG A C 1
ATOM 1599 O O . ARG A 1 203 ? 1.742 -10.763 4.542 1.00 91.00 203 ARG A O 1
ATOM 1606 N N . GLY A 1 204 ? 3.943 -10.313 4.398 1.00 89.75 204 GLY A N 1
ATOM 1607 C CA . GLY A 1 204 ? 3.801 -8.855 4.419 1.00 89.75 204 GLY A CA 1
ATOM 1608 C C . GLY A 1 204 ? 2.976 -8.316 3.243 1.00 89.75 204 GLY A C 1
ATOM 1609 O O . GLY A 1 204 ? 2.097 -7.481 3.446 1.00 89.75 204 GLY A O 1
ATOM 1610 N N . TYR A 1 205 ? 3.185 -8.829 2.026 1.00 89.56 205 TYR A N 1
ATOM 1611 C CA . TYR A 1 205 ? 2.387 -8.426 0.857 1.00 89.56 205 TYR A CA 1
ATOM 1612 C C . TYR A 1 205 ? 0.937 -8.894 0.934 1.00 89.56 205 TYR A C 1
ATOM 1614 O O . TYR A 1 205 ? 0.039 -8.127 0.609 1.00 89.56 205 TYR A O 1
ATOM 1622 N N . MET A 1 206 ? 0.687 -10.106 1.430 1.00 91.81 206 MET A N 1
ATOM 1623 C CA . MET A 1 206 ? -0.677 -10.596 1.646 1.00 91.81 206 MET A CA 1
ATOM 1624 C C . MET A 1 206 ? -1.429 -9.746 2.681 1.00 91.81 206 MET A C 1
ATOM 1626 O O . MET A 1 206 ? -2.618 -9.464 2.506 1.00 91.81 206 MET A O 1
ATOM 1630 N N . MET A 1 207 ? -0.737 -9.288 3.731 1.00 93.12 207 MET A N 1
ATOM 1631 C CA . MET A 1 207 ? -1.280 -8.309 4.676 1.00 93.12 207 MET A CA 1
ATOM 1632 C C . MET A 1 207 ? -1.631 -6.998 3.972 1.00 93.12 207 MET A C 1
ATOM 1634 O O . MET A 1 207 ? -2.763 -6.536 4.098 1.00 93.12 207 MET A O 1
ATOM 1638 N N . ILE A 1 208 ? -0.703 -6.433 3.195 1.00 89.12 208 ILE A N 1
ATOM 1639 C CA . ILE A 1 208 ? -0.934 -5.208 2.419 1.00 89.12 208 ILE A CA 1
ATOM 1640 C C . ILE A 1 208 ? -2.159 -5.359 1.508 1.00 89.12 208 ILE A C 1
ATOM 1642 O O . ILE A 1 208 ? -3.078 -4.551 1.597 1.00 89.12 208 ILE A O 1
ATOM 1646 N N . ASP A 1 209 ? -2.225 -6.410 0.691 1.00 89.12 209 ASP A N 1
ATOM 1647 C CA . ASP A 1 209 ? -3.334 -6.633 -0.244 1.00 89.12 209 ASP A CA 1
ATOM 1648 C C . ASP A 1 209 ? -4.686 -6.763 0.483 1.00 89.12 209 ASP A C 1
ATOM 1650 O O . ASP A 1 209 ? -5.712 -6.283 -0.008 1.00 89.12 209 ASP A O 1
ATOM 1654 N N . SER A 1 210 ? -4.691 -7.356 1.682 1.00 92.19 210 SER A N 1
ATOM 1655 C CA . SER A 1 210 ? -5.891 -7.462 2.524 1.00 92.19 210 SER A CA 1
ATOM 1656 C C . SER A 1 210 ? -6.349 -6.108 3.058 1.00 92.19 210 SER A C 1
ATOM 1658 O O . SER A 1 210 ? -7.543 -5.809 3.029 1.00 92.19 210 SER A O 1
ATOM 1660 N N . LEU A 1 211 ? -5.414 -5.271 3.513 1.00 91.31 211 LEU A N 1
ATOM 1661 C CA . LEU A 1 211 ? -5.706 -3.919 3.992 1.00 91.31 211 LEU A CA 1
ATOM 1662 C C . LEU A 1 211 ? -6.198 -3.014 2.860 1.00 91.31 211 LEU A C 1
ATOM 1664 O O . LEU A 1 211 ? -7.181 -2.297 3.026 1.00 91.31 211 LEU A O 1
ATOM 1668 N N . LEU A 1 212 ? -5.579 -3.106 1.682 1.00 86.94 212 LEU A N 1
ATOM 1669 C CA . LEU A 1 212 ? -6.014 -2.376 0.493 1.00 86.94 212 LEU A CA 1
ATOM 1670 C C . LEU A 1 212 ? -7.443 -2.758 0.092 1.00 86.94 212 LEU A C 1
ATOM 1672 O O . LEU A 1 212 ? -8.275 -1.883 -0.168 1.00 86.94 212 LEU A O 1
ATOM 1676 N N . ALA A 1 213 ? -7.760 -4.055 0.075 1.00 87.12 213 ALA A N 1
ATOM 1677 C CA . ALA A 1 213 ? -9.124 -4.520 -0.165 1.00 87.12 213 ALA A CA 1
ATOM 1678 C C . ALA A 1 213 ? -10.100 -3.966 0.886 1.00 87.12 213 ALA A C 1
ATOM 1680 O O . ALA A 1 213 ? -11.163 -3.450 0.534 1.00 87.12 213 ALA A O 1
ATOM 1681 N N . LEU A 1 214 ? -9.710 -3.995 2.161 1.00 89.75 214 LEU A N 1
ATOM 1682 C CA . LEU A 1 214 ? -10.515 -3.493 3.269 1.00 89.75 214 LEU A CA 1
ATOM 1683 C C . LEU A 1 214 ? -10.830 -1.991 3.137 1.00 89.75 214 LEU A C 1
ATOM 1685 O O . LEU A 1 214 ? -12.000 -1.604 3.156 1.00 89.75 214 LEU A O 1
ATOM 1689 N N . MET A 1 215 ? -9.806 -1.158 2.933 1.00 85.38 215 MET A N 1
ATOM 1690 C CA . MET A 1 215 ? -9.907 0.309 2.855 1.00 85.38 215 MET A CA 1
ATOM 1691 C C . MET A 1 215 ? -10.739 0.813 1.671 1.00 85.38 215 MET A C 1
ATOM 1693 O O . MET A 1 215 ? -11.232 1.941 1.672 1.00 85.38 215 MET A O 1
ATOM 1697 N N . THR A 1 216 ? -10.913 -0.030 0.657 1.00 83.56 216 THR A N 1
ATOM 1698 C CA . THR A 1 216 ? -11.707 0.249 -0.548 1.00 83.56 216 THR A CA 1
ATOM 1699 C C . THR A 1 216 ? -13.070 -0.444 -0.542 1.00 83.56 216 THR A C 1
ATOM 1701 O O . THR A 1 216 ? -13.816 -0.376 -1.525 1.00 83.56 216 THR A O 1
ATOM 1704 N N . GLY A 1 217 ? -13.416 -1.121 0.559 1.00 85.38 217 GLY A N 1
ATOM 1705 C CA . GLY A 1 217 ? -14.681 -1.835 0.714 1.00 85.38 217 GLY A CA 1
ATOM 1706 C C . GLY A 1 217 ? -14.851 -2.985 -0.282 1.00 85.38 217 GLY A C 1
ATOM 1707 O O . GLY A 1 217 ? -15.975 -3.243 -0.736 1.00 85.38 217 GLY A O 1
ATOM 1708 N N . LYS A 1 218 ? -13.740 -3.622 -0.668 1.00 86.69 218 LYS A N 1
ATOM 1709 C CA . LYS A 1 218 ? -13.656 -4.813 -1.521 1.00 86.69 218 LYS A CA 1
ATOM 1710 C C . LYS A 1 218 ? -13.375 -6.052 -0.666 1.00 86.69 218 LYS A C 1
ATOM 1712 O O . LYS A 1 218 ? -13.056 -5.963 0.514 1.00 86.69 218 LYS A O 1
ATOM 1717 N N . THR A 1 219 ? -13.525 -7.224 -1.267 1.00 87.06 219 THR A N 1
ATOM 1718 C CA . THR A 1 219 ? -13.191 -8.501 -0.627 1.00 87.06 219 THR A CA 1
ATOM 1719 C C . THR A 1 219 ? -11.696 -8.779 -0.735 1.00 87.06 219 THR A C 1
ATOM 1721 O O . THR A 1 219 ? -11.080 -8.452 -1.751 1.00 87.06 219 THR A O 1
ATOM 1724 N N . VAL A 1 220 ? -11.125 -9.427 0.282 1.00 90.75 220 VAL A N 1
ATOM 1725 C CA . VAL A 1 220 ? -9.740 -9.922 0.241 1.00 90.75 220 VAL A CA 1
ATOM 1726 C C . VAL A 1 220 ? -9.589 -10.882 -0.953 1.00 90.75 220 VAL A C 1
ATOM 1728 O O . VAL A 1 220 ? -10.431 -11.767 -1.115 1.00 90.75 220 VAL A O 1
ATOM 1731 N N . PRO A 1 221 ? -8.569 -10.720 -1.820 1.00 89.31 221 PRO A N 1
ATOM 1732 C CA . PRO A 1 221 ? -8.526 -11.402 -3.117 1.00 89.31 221 PRO A CA 1
ATOM 1733 C C . PRO A 1 221 ? -8.081 -12.872 -3.044 1.00 89.31 221 PRO A C 1
ATOM 1735 O O . PRO A 1 221 ? -8.077 -13.557 -4.064 1.00 89.31 221 PRO A O 1
ATOM 1738 N N . PHE A 1 222 ? -7.714 -13.364 -1.860 1.00 92.56 222 PHE A N 1
ATOM 1739 C CA . PHE A 1 222 ? -7.238 -14.724 -1.626 1.00 92.56 222 PHE A CA 1
ATOM 1740 C C . PHE A 1 222 ? -7.903 -15.353 -0.392 1.00 92.56 222 PHE A C 1
ATOM 1742 O O . PHE A 1 222 ? -8.309 -14.679 0.562 1.00 92.56 222 PHE A O 1
ATOM 1749 N N . THR A 1 223 ? -7.991 -16.678 -0.407 1.00 92.81 223 THR A N 1
ATOM 1750 C CA . THR A 1 223 ? -8.580 -17.492 0.660 1.00 92.81 223 THR A CA 1
ATOM 1751 C C . THR A 1 223 ? -7.555 -17.838 1.743 1.00 92.81 223 THR A C 1
ATOM 1753 O O . THR A 1 223 ? -6.347 -17.707 1.551 1.00 92.81 223 THR A O 1
ATOM 1756 N N . THR A 1 224 ? -8.022 -18.344 2.885 1.00 92.00 224 THR A N 1
ATOM 1757 C CA . THR A 1 224 ? -7.137 -18.889 3.930 1.00 92.00 224 THR A CA 1
ATOM 1758 C C . THR A 1 224 ? -6.283 -20.052 3.414 1.00 92.00 224 THR A C 1
ATOM 1760 O O . THR A 1 224 ? -5.126 -20.184 3.801 1.00 92.00 224 THR A O 1
ATOM 1763 N N . ASN A 1 225 ? -6.816 -20.877 2.506 1.00 92.56 225 ASN A N 1
ATOM 1764 C CA . ASN A 1 225 ? -6.054 -21.981 1.917 1.00 92.56 225 ASN A CA 1
ATOM 1765 C C . ASN A 1 225 ? -4.914 -21.468 1.034 1.00 92.56 225 ASN A C 1
ATOM 1767 O O . ASN A 1 225 ? -3.816 -22.013 1.094 1.00 92.56 225 ASN A O 1
ATOM 1771 N N . ASP A 1 226 ? -5.146 -20.391 0.278 1.00 94.38 226 ASP A N 1
ATOM 1772 C CA . ASP A 1 226 ? -4.094 -19.744 -0.514 1.00 94.38 226 ASP A CA 1
ATOM 1773 C C . ASP A 1 226 ? -2.974 -19.224 0.385 1.00 94.38 226 ASP A C 1
ATOM 1775 O O . ASP A 1 226 ? -1.800 -19.436 0.106 1.00 94.38 226 ASP A O 1
ATOM 1779 N N . GLU A 1 227 ? -3.333 -18.591 1.504 1.00 93.00 227 GLU A N 1
ATOM 1780 C CA . GLU A 1 227 ? -2.366 -18.094 2.482 1.00 93.00 227 GLU A CA 1
ATOM 1781 C C . GLU A 1 227 ? -1.467 -19.204 3.034 1.00 93.00 227 GLU A C 1
ATOM 1783 O O . GLU A 1 227 ? -0.247 -19.036 3.087 1.00 93.00 227 GLU A O 1
ATOM 1788 N N . LEU A 1 228 ? -2.049 -20.346 3.404 1.00 91.69 228 LEU A N 1
ATOM 1789 C CA . LEU A 1 228 ? -1.303 -21.493 3.928 1.00 91.69 228 LEU A CA 1
ATOM 1790 C C . LEU A 1 228 ? -0.467 -22.198 2.852 1.00 91.69 228 LEU A C 1
ATOM 1792 O O . LEU A 1 228 ? 0.606 -22.717 3.152 1.00 91.69 228 LEU A O 1
ATOM 1796 N N . LEU A 1 229 ? -0.939 -22.207 1.605 1.00 93.62 229 LEU A N 1
ATOM 1797 C CA . LEU A 1 229 ? -0.225 -22.784 0.468 1.00 93.62 229 LEU A CA 1
ATOM 1798 C C . LEU A 1 229 ? 1.007 -21.947 0.082 1.00 93.62 229 LEU A C 1
ATOM 1800 O O . LEU A 1 229 ? 2.088 -22.491 -0.177 1.00 93.62 229 LEU A O 1
ATOM 1804 N N . ILE A 1 230 ? 0.845 -20.623 0.045 1.00 92.44 230 ILE A N 1
ATOM 1805 C CA . ILE A 1 230 ? 1.895 -19.669 -0.332 1.00 92.44 230 ILE A CA 1
ATOM 1806 C C . ILE A 1 230 ? 2.913 -19.540 0.805 1.00 92.44 230 ILE A C 1
ATOM 1808 O O . ILE A 1 230 ? 4.116 -19.643 0.566 1.00 92.44 230 ILE A O 1
ATOM 1812 N N . VAL A 1 231 ? 2.442 -19.395 2.049 1.00 92.19 231 VAL A N 1
ATOM 1813 C CA . VAL A 1 231 ? 3.279 -19.234 3.247 1.00 92.19 231 VAL A CA 1
ATOM 1814 C C . VAL A 1 231 ? 2.982 -20.357 4.256 1.00 92.19 231 VAL A C 1
ATOM 1816 O O . VAL A 1 231 ? 2.243 -20.141 5.227 1.00 92.19 231 VAL A O 1
ATOM 1819 N N . PRO A 1 232 ? 3.568 -21.558 4.069 1.00 86.88 232 PRO A N 1
ATOM 1820 C CA . PRO A 1 232 ? 3.391 -22.702 4.959 1.00 86.88 232 PRO A CA 1
ATOM 1821 C C . PRO A 1 232 ? 4.223 -22.512 6.232 1.00 86.88 232 PRO A C 1
ATOM 1823 O O . PRO A 1 232 ? 5.266 -23.132 6.429 1.00 86.88 232 PRO A O 1
ATOM 1826 N N . HIS A 1 233 ? 3.769 -21.615 7.103 1.00 85.00 233 HIS A N 1
ATOM 1827 C CA . HIS A 1 233 ? 4.426 -21.298 8.365 1.00 85.00 233 HIS A CA 1
ATOM 1828 C C . HIS A 1 233 ? 3.524 -21.657 9.542 1.00 85.00 233 HIS A C 1
ATOM 1830 O O . HIS A 1 233 ? 2.353 -21.269 9.580 1.00 85.00 233 HIS A O 1
ATOM 1836 N N . LYS A 1 234 ? 4.080 -22.380 10.520 1.00 84.75 234 LYS A N 1
ATOM 1837 C CA . LYS A 1 234 ? 3.367 -22.704 11.755 1.00 84.75 234 LYS A CA 1
ATOM 1838 C C . LYS A 1 234 ? 3.220 -21.438 12.591 1.00 84.75 234 LYS A C 1
ATOM 1840 O O . LYS A 1 234 ? 4.206 -20.847 13.004 1.00 84.75 234 LYS A O 1
ATOM 1845 N N . LEU A 1 235 ? 1.978 -21.054 12.840 1.00 85.88 235 LEU A N 1
ATOM 1846 C CA . LEU A 1 235 ? 1.643 -19.869 13.614 1.00 85.88 235 LEU A CA 1
ATOM 1847 C C . LEU A 1 235 ? 1.658 -20.161 15.112 1.00 85.88 235 LEU A C 1
ATOM 1849 O O . LEU A 1 235 ? 1.161 -21.198 15.559 1.00 85.88 235 LEU A O 1
ATOM 1853 N N . GLU A 1 236 ? 2.198 -19.220 15.874 1.00 85.94 236 GLU A N 1
ATOM 1854 C CA . GLU A 1 236 ? 2.113 -19.218 17.331 1.00 85.94 236 GLU A CA 1
ATOM 1855 C C . GLU A 1 236 ? 0.822 -18.509 17.782 1.00 85.94 236 GLU A C 1
ATOM 1857 O O . GLU A 1 236 ? 0.413 -17.534 17.144 1.00 85.94 236 GLU A O 1
ATOM 1862 N N . PRO A 1 237 ? 0.164 -18.963 18.866 1.00 89.38 237 PRO A N 1
ATOM 1863 C CA . PRO A 1 237 ? -0.956 -18.240 19.467 1.00 89.38 237 PRO A CA 1
ATOM 1864 C C . PRO A 1 237 ? -0.560 -16.818 19.886 1.00 89.38 237 PRO A C 1
ATOM 1866 O O . PRO A 1 237 ? 0.548 -16.603 20.387 1.00 89.38 237 PRO A O 1
ATOM 1869 N N . LEU A 1 238 ? -1.476 -15.853 19.738 1.00 89.25 238 LEU A N 1
ATOM 1870 C CA . LEU A 1 238 ? -1.198 -14.449 20.065 1.00 89.25 238 LEU A CA 1
ATOM 1871 C C . LEU A 1 238 ? -0.776 -14.272 21.523 1.00 89.25 238 LEU A C 1
ATOM 1873 O O . LEU A 1 238 ? 0.151 -13.520 21.802 1.00 89.25 238 LEU A O 1
ATOM 1877 N N . GLU A 1 239 ? -1.412 -14.984 22.448 1.00 90.19 239 GLU A N 1
ATOM 1878 C CA . GLU A 1 239 ? -1.152 -14.880 23.883 1.00 90.19 239 GLU A CA 1
ATOM 1879 C C . GLU A 1 239 ? 0.280 -15.304 24.226 1.00 90.19 239 GLU A C 1
ATOM 1881 O O . GLU A 1 239 ? 0.922 -14.701 25.087 1.00 90.19 239 GLU A O 1
ATOM 1886 N N . GLN A 1 240 ? 0.807 -16.312 23.523 1.00 90.12 240 GLN A N 1
ATOM 1887 C CA . GLN A 1 240 ? 2.187 -16.765 23.700 1.00 90.12 240 GLN A CA 1
ATOM 1888 C C . GLN A 1 240 ? 3.174 -15.717 23.187 1.00 90.12 240 GLN A C 1
ATOM 1890 O O . GLN A 1 240 ? 4.150 -15.412 23.871 1.00 90.12 240 GLN A O 1
ATOM 1895 N N . LEU A 1 241 ? 2.888 -15.116 22.031 1.00 89.81 241 LEU A N 1
ATOM 1896 C CA . LEU A 1 241 ? 3.724 -14.067 21.456 1.00 89.81 241 LEU A CA 1
ATOM 1897 C C . LEU A 1 241 ? 3.714 -12.789 22.312 1.00 89.81 241 LEU A C 1
ATOM 1899 O O . LEU A 1 241 ? 4.771 -12.220 22.578 1.00 89.81 241 LEU A O 1
ATOM 1903 N N . ILE A 1 242 ? 2.544 -12.380 22.815 1.00 92.75 242 ILE A N 1
ATOM 1904 C CA . ILE A 1 242 ? 2.407 -11.272 23.774 1.00 92.75 242 ILE A CA 1
ATOM 1905 C C . ILE A 1 242 ? 3.226 -11.575 25.032 1.00 92.75 242 ILE A C 1
ATOM 1907 O O . ILE A 1 242 ? 4.045 -10.760 25.454 1.00 92.75 242 ILE A O 1
ATOM 1911 N N . SER A 1 243 ? 3.062 -12.769 25.611 1.00 91.44 243 SER A N 1
ATOM 1912 C CA . SER A 1 243 ? 3.822 -13.172 26.795 1.00 91.44 243 SER A CA 1
ATOM 1913 C C . SER A 1 243 ? 5.329 -13.177 26.535 1.00 91.44 243 SER A C 1
ATOM 1915 O O . SER A 1 243 ? 6.092 -12.811 27.428 1.00 91.44 243 SER A O 1
ATOM 1917 N N . ALA A 1 244 ? 5.775 -13.558 25.339 1.00 89.56 244 ALA A N 1
ATOM 1918 C CA . ALA A 1 244 ? 7.183 -13.521 24.970 1.00 89.56 244 ALA A CA 1
ATOM 1919 C C . ALA A 1 244 ? 7.706 -12.078 24.888 1.00 89.56 244 ALA A C 1
ATOM 1921 O O . ALA A 1 244 ? 8.769 -11.800 25.438 1.00 89.56 244 ALA A O 1
ATOM 1922 N N . PHE A 1 245 ? 6.953 -11.151 24.290 1.00 90.94 245 PHE A N 1
ATOM 1923 C CA . PHE A 1 245 ? 7.349 -9.740 24.229 1.00 90.94 245 PHE A CA 1
ATOM 1924 C C . PHE A 1 245 ? 7.337 -9.035 25.590 1.00 90.94 245 PHE A C 1
ATOM 1926 O O . PHE A 1 245 ? 8.092 -8.086 25.784 1.00 90.94 245 PHE A O 1
ATOM 1933 N N . LEU A 1 246 ? 6.514 -9.485 26.539 1.00 90.06 246 LEU A N 1
ATOM 1934 C CA . LEU A 1 246 ? 6.424 -8.868 27.866 1.00 90.06 246 LEU A CA 1
ATOM 1935 C C . LEU A 1 246 ? 7.422 -9.436 28.885 1.00 90.06 246 LEU A C 1
ATOM 1937 O O . LEU A 1 246 ? 7.808 -8.728 29.810 1.00 90.06 246 LEU A O 1
ATOM 1941 N N . THR A 1 247 ? 7.822 -10.706 28.762 1.00 87.69 247 THR A N 1
ATOM 1942 C CA . THR A 1 247 ? 8.600 -11.391 29.817 1.00 87.69 247 THR A CA 1
ATOM 1943 C C . THR A 1 247 ? 10.096 -11.501 29.539 1.00 87.69 247 THR A C 1
ATOM 1945 O O . THR A 1 247 ? 10.871 -11.649 30.484 1.00 87.69 247 THR A O 1
ATOM 1948 N N . ARG A 1 248 ? 10.527 -11.435 28.274 1.00 85.38 248 ARG A N 1
ATOM 1949 C CA . ARG A 1 248 ? 11.942 -11.561 27.895 1.00 85.38 248 ARG A CA 1
ATOM 1950 C C . ARG A 1 248 ? 12.389 -10.426 26.982 1.00 85.38 248 ARG A C 1
ATOM 1952 O O . ARG A 1 248 ? 11.614 -9.913 26.179 1.00 85.38 248 ARG A O 1
ATOM 1959 N N . ASN A 1 249 ? 13.676 -10.098 27.062 1.00 82.12 249 ASN A N 1
ATOM 1960 C CA . ASN A 1 249 ? 14.315 -9.210 26.096 1.00 82.12 249 ASN A CA 1
ATOM 1961 C C . ASN A 1 249 ? 14.334 -9.904 24.736 1.00 82.12 249 ASN A C 1
ATOM 1963 O O . ASN A 1 249 ? 14.949 -10.962 24.582 1.00 82.12 249 ASN A O 1
ATOM 1967 N N . CYS A 1 250 ? 13.638 -9.318 23.771 1.00 87.38 250 CYS A N 1
ATOM 1968 C CA . CYS A 1 250 ? 13.543 -9.877 22.434 1.00 87.38 250 CYS A CA 1
ATOM 1969 C C . CYS A 1 250 ? 14.757 -9.492 21.594 1.00 87.38 250 CYS A C 1
ATOM 1971 O O . CYS A 1 250 ? 15.334 -8.420 21.755 1.00 87.38 250 CYS A O 1
ATOM 1973 N N . THR A 1 251 ? 15.148 -10.380 20.688 1.00 90.88 251 THR A N 1
ATOM 1974 C CA . THR A 1 251 ? 16.148 -10.106 19.656 1.00 90.88 251 THR A CA 1
ATOM 1975 C C . THR A 1 251 ? 15.485 -9.502 18.418 1.00 90.88 251 THR A C 1
ATOM 1977 O O . THR A 1 251 ? 14.266 -9.551 18.245 1.00 90.88 251 THR A O 1
ATOM 1980 N N . THR A 1 252 ? 16.287 -8.973 17.495 1.00 89.81 252 THR A N 1
ATOM 1981 C CA . THR A 1 252 ? 15.794 -8.531 16.179 1.00 89.81 252 THR A CA 1
ATOM 1982 C C . THR A 1 252 ? 15.157 -9.679 15.394 1.00 89.81 252 THR A C 1
ATOM 1984 O O . THR A 1 252 ? 14.152 -9.482 14.717 1.00 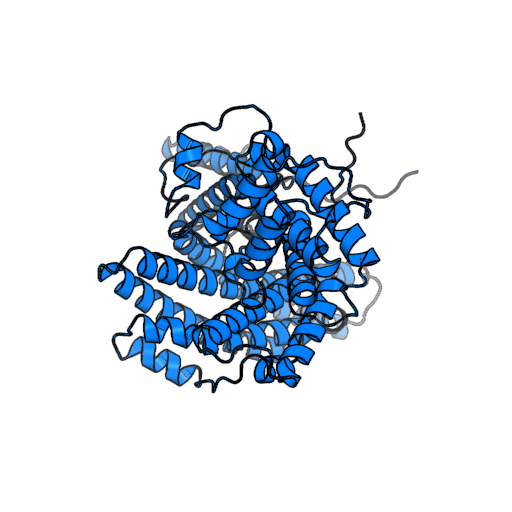89.81 252 THR A O 1
ATOM 1987 N N . SER A 1 253 ? 15.687 -10.898 15.537 1.00 89.25 253 SER A N 1
ATOM 1988 C CA . SER A 1 253 ? 15.122 -12.100 14.923 1.00 89.25 253 SER A CA 1
ATOM 1989 C C . SER A 1 253 ? 13.745 -12.448 15.490 1.00 89.25 253 SER A C 1
ATOM 1991 O O . SER A 1 253 ? 12.870 -12.831 14.712 1.00 89.25 253 SER A O 1
ATOM 1993 N N . ASP A 1 254 ? 13.519 -12.262 16.796 1.00 90.19 254 ASP A N 1
ATOM 1994 C CA . ASP A 1 254 ? 12.195 -12.455 17.406 1.00 90.19 254 ASP A CA 1
ATOM 1995 C C . ASP A 1 254 ? 11.179 -11.458 16.821 1.00 90.19 254 ASP A C 1
ATOM 1997 O O . ASP A 1 254 ? 10.087 -11.853 16.410 1.00 90.19 254 ASP A O 1
ATOM 2001 N N . VAL A 1 255 ? 11.558 -10.178 16.697 1.00 90.44 255 VAL A N 1
ATOM 2002 C CA . VAL A 1 255 ? 10.703 -9.143 16.085 1.00 90.44 255 VAL A CA 1
ATOM 2003 C C . VAL A 1 255 ? 10.381 -9.481 14.632 1.00 90.44 255 VAL A C 1
ATOM 2005 O O . VAL A 1 255 ? 9.213 -9.462 14.247 1.00 90.44 255 VAL A O 1
ATOM 2008 N N . PHE A 1 256 ? 11.376 -9.827 13.815 1.00 89.38 256 PHE A N 1
ATOM 2009 C CA . PHE A 1 256 ? 11.124 -10.160 12.412 1.00 89.38 256 PHE A CA 1
ATOM 2010 C C . PHE A 1 256 ? 10.277 -11.423 12.264 1.00 89.38 256 PHE A C 1
ATOM 2012 O O . PHE A 1 256 ? 9.354 -11.433 11.458 1.00 89.38 256 PHE A O 1
ATOM 2019 N N . SER A 1 257 ? 10.501 -12.449 13.085 1.00 87.81 257 SER A N 1
ATOM 2020 C CA . SER A 1 257 ? 9.691 -13.675 13.052 1.00 87.81 257 SER A CA 1
ATOM 2021 C C . SER A 1 257 ? 8.238 -13.411 13.460 1.00 87.81 257 SER A C 1
ATOM 2023 O O . SER A 1 257 ? 7.317 -13.988 12.880 1.00 87.81 257 SER A O 1
ATOM 2025 N N . SER A 1 258 ? 8.009 -12.471 14.387 1.00 90.06 258 SER A N 1
ATOM 2026 C CA . SER A 1 258 ? 6.664 -12.083 14.833 1.00 90.06 258 SER A CA 1
ATOM 2027 C C . SER A 1 258 ? 5.779 -11.525 13.714 1.00 90.06 258 SER A C 1
ATOM 2029 O O . SER A 1 258 ? 4.552 -11.639 13.788 1.00 90.06 258 SER A O 1
ATOM 2031 N N . VAL A 1 259 ? 6.379 -10.994 12.637 1.00 90.12 259 VAL A N 1
ATOM 2032 C CA . VAL A 1 259 ? 5.653 -10.486 11.463 1.00 90.12 259 VAL A CA 1
ATOM 2033 C C . VAL A 1 259 ? 4.763 -11.575 10.860 1.00 90.12 259 VAL A C 1
ATOM 2035 O O . VAL A 1 259 ? 3.690 -11.248 10.355 1.00 90.12 259 VAL A O 1
ATOM 2038 N N . HIS A 1 260 ? 5.128 -12.862 10.952 1.00 91.19 260 HIS A N 1
ATOM 2039 C CA . HIS A 1 260 ? 4.276 -13.955 10.475 1.00 91.19 260 HIS A CA 1
ATOM 2040 C C . HIS A 1 260 ? 2.924 -14.014 11.191 1.00 91.19 260 HIS A C 1
ATOM 2042 O O . HIS A 1 260 ? 1.889 -14.088 10.518 1.00 91.19 260 HIS A O 1
ATOM 2048 N N . THR A 1 261 ? 2.939 -13.992 12.526 1.00 92.19 261 THR A N 1
ATOM 2049 C CA . THR A 1 261 ? 1.741 -14.049 13.378 1.00 92.19 261 THR A CA 1
ATOM 2050 C C . THR A 1 261 ? 0.974 -12.734 13.338 1.00 92.19 261 THR A C 1
ATOM 2052 O O . THR A 1 261 ? -0.253 -12.741 13.209 1.00 92.19 261 THR A O 1
ATOM 2055 N N . PHE A 1 262 ? 1.686 -11.606 13.364 1.00 93.75 262 PHE A N 1
ATOM 2056 C CA . PHE A 1 262 ? 1.089 -10.279 13.249 1.00 93.75 262 PHE A CA 1
ATOM 2057 C C . PHE A 1 262 ? 0.313 -10.138 11.935 1.00 93.75 262 PHE A C 1
ATOM 2059 O O . PHE A 1 262 ? -0.891 -9.890 11.940 1.00 93.75 262 PHE A O 1
ATOM 2066 N N . SER A 1 263 ? 0.977 -10.394 10.805 1.00 94.06 263 SER A N 1
ATOM 2067 C CA . SER A 1 263 ? 0.382 -10.262 9.474 1.00 94.06 263 SER A CA 1
ATOM 2068 C C . SER A 1 263 ? -0.785 -11.223 9.266 1.00 94.06 263 SER A C 1
ATOM 2070 O O . SER A 1 263 ? -1.809 -10.819 8.729 1.00 94.06 263 SER A O 1
ATOM 2072 N N . HIS A 1 264 ? -0.673 -12.472 9.733 1.00 93.88 264 HIS A N 1
ATOM 2073 C CA . HIS A 1 264 ? -1.788 -13.421 9.680 1.00 93.88 264 HIS A CA 1
ATOM 2074 C C . HIS A 1 264 ? -3.010 -12.906 10.449 1.00 93.88 264 HIS A C 1
ATOM 2076 O O . HIS A 1 264 ? -4.139 -12.979 9.965 1.00 93.88 264 HIS A O 1
ATOM 2082 N N . THR A 1 265 ? -2.786 -12.340 11.638 1.00 95.00 265 THR A N 1
ATOM 2083 C CA . THR A 1 265 ? -3.867 -11.770 12.446 1.00 95.00 265 THR A CA 1
ATOM 2084 C C . THR A 1 265 ? -4.529 -10.598 11.728 1.00 95.00 265 THR A C 1
ATOM 2086 O O . THR A 1 265 ? -5.755 -10.543 11.678 1.00 95.00 265 THR A O 1
ATOM 2089 N N . VAL A 1 266 ? -3.744 -9.709 11.112 1.00 95.75 266 VAL A N 1
ATOM 2090 C CA . VAL A 1 266 ? -4.276 -8.598 10.308 1.00 95.75 266 VAL A CA 1
ATOM 2091 C C . VAL A 1 266 ? -5.094 -9.110 9.128 1.00 95.75 266 VAL A C 1
ATOM 2093 O O . VAL A 1 266 ? -6.207 -8.640 8.925 1.00 95.75 266 VAL A O 1
ATOM 2096 N N . VAL A 1 267 ? -4.586 -10.088 8.371 1.00 96.00 267 VAL A N 1
ATOM 2097 C CA . VAL A 1 267 ? -5.304 -10.696 7.238 1.00 96.00 267 VAL A CA 1
ATOM 2098 C C . VAL A 1 267 ? -6.638 -11.285 7.698 1.00 96.00 267 VAL A C 1
ATOM 2100 O O . VAL A 1 267 ? -7.668 -11.040 7.069 1.00 96.00 267 VAL A O 1
ATOM 2103 N N . ARG A 1 268 ? -6.643 -12.022 8.816 1.00 95.81 268 ARG A N 1
ATOM 2104 C CA . ARG A 1 268 ? -7.862 -12.583 9.412 1.00 95.81 268 ARG A CA 1
ATOM 2105 C C . ARG A 1 268 ? -8.857 -11.485 9.790 1.00 95.81 268 ARG A C 1
ATOM 2107 O O . ARG A 1 268 ? -10.002 -11.547 9.355 1.00 95.81 268 ARG A O 1
ATOM 2114 N N . LEU A 1 269 ? -8.425 -10.479 10.553 1.00 96.69 269 LEU A N 1
ATOM 2115 C CA . LEU A 1 269 ? -9.285 -9.375 10.993 1.00 96.69 269 LEU A CA 1
ATOM 2116 C C . LEU A 1 269 ? -9.815 -8.563 9.805 1.00 96.69 269 LEU A C 1
ATOM 2118 O O . LEU A 1 269 ? -10.998 -8.245 9.762 1.00 96.69 269 LEU A O 1
ATOM 2122 N N . ALA A 1 270 ? -8.978 -8.278 8.806 1.00 95.69 270 ALA A N 1
ATOM 2123 C CA . ALA A 1 270 ? -9.385 -7.570 7.597 1.00 95.69 270 ALA A CA 1
ATOM 2124 C C . ALA A 1 270 ? -10.435 -8.359 6.802 1.00 95.69 270 ALA A C 1
ATOM 2126 O O . ALA A 1 270 ? -11.420 -7.778 6.342 1.00 95.69 270 ALA A O 1
ATOM 2127 N N . ARG A 1 271 ? -10.261 -9.681 6.675 1.00 95.00 271 ARG A N 1
ATOM 2128 C CA . ARG A 1 271 ? -11.233 -10.571 6.027 1.00 95.00 271 ARG A CA 1
ATOM 2129 C C . ARG A 1 271 ? -12.562 -10.589 6.780 1.00 95.00 271 ARG A C 1
ATOM 2131 O O . ARG A 1 271 ? -13.598 -10.361 6.166 1.00 95.00 271 ARG A O 1
ATOM 2138 N N . GLU A 1 272 ? -12.526 -10.773 8.097 1.00 95.19 272 GLU A N 1
ATOM 2139 C CA . GLU A 1 272 ? -13.716 -10.743 8.955 1.00 95.19 272 GLU A CA 1
ATOM 2140 C C . GLU A 1 272 ? -14.474 -9.413 8.833 1.00 95.19 272 GLU A C 1
ATOM 2142 O O . GLU A 1 272 ? -15.695 -9.408 8.670 1.00 95.19 272 GLU A O 1
ATOM 2147 N N . THR A 1 273 ? -13.764 -8.283 8.838 1.00 94.69 273 THR A N 1
ATOM 2148 C CA . THR A 1 273 ? -14.371 -6.958 8.647 1.00 94.69 273 THR A CA 1
ATOM 2149 C C . THR A 1 273 ? -14.958 -6.799 7.249 1.00 94.69 273 THR A C 1
ATOM 2151 O O . THR A 1 273 ? -16.059 -6.264 7.111 1.00 94.69 273 THR A O 1
ATOM 2154 N N . ALA A 1 274 ? -14.282 -7.285 6.206 1.00 92.50 274 ALA A N 1
ATOM 2155 C CA . ALA A 1 274 ? -14.811 -7.268 4.845 1.00 92.50 274 ALA A CA 1
ATOM 2156 C C . ALA A 1 274 ? -16.089 -8.111 4.710 1.00 92.50 274 ALA A C 1
ATOM 2158 O O . ALA A 1 274 ? -17.061 -7.666 4.102 1.00 92.50 274 ALA A O 1
ATOM 2159 N N . GLU A 1 275 ? -16.127 -9.299 5.304 1.00 92.31 275 GLU A N 1
ATOM 2160 C CA . GLU A 1 275 ? -17.259 -10.226 5.201 1.00 92.31 275 GLU A CA 1
ATOM 2161 C C . GLU A 1 275 ? -18.474 -9.802 6.036 1.00 92.31 275 GLU A C 1
ATOM 2163 O O . GLU A 1 275 ? -19.603 -10.050 5.614 1.00 92.31 275 GLU A O 1
ATOM 2168 N N . ASN A 1 276 ? -18.262 -9.127 7.174 1.00 93.69 276 ASN A N 1
ATOM 2169 C CA . ASN A 1 276 ? -19.327 -8.833 8.144 1.00 93.69 276 ASN A CA 1
ATOM 2170 C C . ASN A 1 276 ? -19.686 -7.347 8.276 1.00 93.69 276 ASN A C 1
ATOM 2172 O O . ASN A 1 276 ? -20.757 -7.024 8.790 1.00 93.69 276 ASN A O 1
ATOM 2176 N N . LEU A 1 277 ? -18.844 -6.422 7.796 1.00 91.75 277 LEU A N 1
ATOM 2177 C CA . LEU A 1 277 ? -19.089 -4.985 7.952 1.00 91.75 277 LEU A CA 1
ATOM 2178 C C . LEU A 1 277 ? -18.923 -4.169 6.666 1.00 91.75 277 LEU A C 1
ATOM 2180 O O . LEU A 1 277 ? -19.844 -3.434 6.293 1.00 91.75 277 LEU A O 1
ATOM 2184 N N . SER A 1 278 ? -17.757 -4.245 6.021 1.00 90.75 278 SER A N 1
ATOM 2185 C CA . SER A 1 278 ? -17.335 -3.267 5.010 1.00 90.75 278 SER A CA 1
ATOM 2186 C C . SER A 1 278 ? -17.537 -3.719 3.566 1.00 90.75 278 SER A C 1
ATOM 2188 O O . SER A 1 278 ? -17.652 -2.860 2.690 1.00 90.75 278 SER A O 1
ATOM 2190 N N . GLY A 1 279 ? -17.605 -5.023 3.292 1.00 87.31 279 GLY A N 1
ATOM 2191 C CA . GLY A 1 279 ? -17.719 -5.566 1.940 1.00 87.31 279 GLY A CA 1
ATOM 2192 C C . GLY A 1 279 ? -19.110 -5.396 1.318 1.00 87.31 279 GLY A C 1
ATOM 2193 O O . GLY A 1 279 ? -20.084 -5.110 2.017 1.00 87.31 279 GLY A O 1
ATOM 2194 N N . PRO A 1 280 ? -19.240 -5.580 -0.010 1.00 86.75 280 PRO A N 1
ATOM 2195 C CA . PRO A 1 280 ? -20.479 -5.286 -0.734 1.00 86.75 280 PRO A CA 1
ATOM 2196 C C . PRO A 1 280 ? -21.707 -6.017 -0.189 1.00 86.75 280 PRO A C 1
ATOM 2198 O O . PRO A 1 280 ? -22.759 -5.402 -0.034 1.00 86.75 280 PRO A O 1
ATOM 2201 N N . TYR A 1 281 ? -21.557 -7.301 0.148 1.00 89.00 281 TYR A N 1
ATOM 2202 C CA . TYR A 1 281 ? -22.632 -8.089 0.744 1.00 89.00 281 TYR A CA 1
ATOM 2203 C C . TYR A 1 281 ? -22.956 -7.614 2.164 1.00 89.00 281 TYR A C 1
ATOM 2205 O O . TYR A 1 281 ? -24.103 -7.274 2.436 1.00 89.00 281 TYR A O 1
ATOM 2213 N N . ALA A 1 282 ? -21.957 -7.489 3.041 1.00 89.56 282 ALA A N 1
ATOM 2214 C CA . ALA A 1 282 ? -22.138 -7.041 4.422 1.00 89.56 282 ALA A CA 1
ATOM 2215 C C . ALA A 1 282 ? -22.889 -5.708 4.541 1.00 89.56 282 ALA A C 1
ATOM 2217 O O . ALA A 1 282 ? -23.752 -5.548 5.403 1.00 89.56 282 ALA A O 1
ATOM 2218 N N . ARG A 1 283 ? -22.591 -4.751 3.651 1.00 87.25 283 ARG A N 1
ATOM 2219 C CA . ARG A 1 283 ? -23.253 -3.436 3.616 1.00 87.25 283 ARG A CA 1
ATOM 2220 C C . ARG A 1 283 ? -24.750 -3.517 3.317 1.00 87.25 283 ARG A C 1
ATOM 2222 O O . ARG A 1 283 ? -25.483 -2.629 3.730 1.00 87.25 283 ARG A O 1
ATOM 2229 N N . SER A 1 284 ? -25.199 -4.566 2.626 1.00 86.50 284 SER A N 1
ATOM 2230 C CA . SER A 1 284 ? -26.624 -4.810 2.363 1.00 86.50 284 SER A CA 1
ATOM 2231 C C . SER A 1 284 ? -27.359 -5.465 3.536 1.00 86.50 284 SER A C 1
ATOM 2233 O O . SER A 1 284 ? -28.584 -5.533 3.528 1.00 86.50 284 SER A O 1
ATOM 2235 N N . GLN A 1 285 ? -26.624 -5.958 4.536 1.00 89.06 285 GLN A N 1
ATOM 2236 C CA . GLN A 1 285 ? -27.185 -6.684 5.668 1.00 89.06 285 GLN A CA 1
ATOM 2237 C C . GLN A 1 285 ? -27.323 -5.782 6.906 1.00 89.06 285 GLN A C 1
ATOM 2239 O O . GLN A 1 285 ? -26.536 -4.840 7.094 1.00 89.06 285 GLN A O 1
ATOM 2244 N N . PRO A 1 286 ? -28.290 -6.073 7.800 1.00 86.62 286 PRO A N 1
ATOM 2245 C CA . PRO A 1 286 ? -28.350 -5.461 9.123 1.00 86.62 286 PRO A CA 1
ATOM 2246 C C . PRO A 1 286 ? -27.019 -5.596 9.870 1.00 86.62 286 PRO A C 1
ATOM 2248 O O . PRO A 1 286 ? -26.242 -6.514 9.623 1.00 86.62 286 PRO A O 1
ATOM 2251 N N . LEU A 1 287 ? -26.745 -4.662 10.779 1.00 88.06 287 LEU A N 1
ATOM 2252 C CA . LEU A 1 287 ? -25.518 -4.705 11.567 1.00 88.06 287 LEU A CA 1
ATOM 2253 C C . LEU A 1 287 ? -25.538 -5.904 12.521 1.00 88.06 287 LEU A C 1
ATOM 2255 O O . LEU A 1 287 ? -26.454 -6.017 13.334 1.00 88.06 287 LEU A O 1
ATOM 2259 N N . ASP A 1 288 ? -24.518 -6.756 12.445 1.00 90.88 288 ASP A N 1
ATOM 2260 C CA . ASP A 1 288 ? -24.297 -7.821 13.420 1.00 90.88 288 ASP A CA 1
ATOM 2261 C C . ASP A 1 288 ? -23.526 -7.272 14.629 1.00 90.88 288 ASP A C 1
ATOM 2263 O O . ASP A 1 288 ? -22.305 -7.102 14.618 1.00 90.88 288 ASP A O 1
ATOM 2267 N N . GLU A 1 289 ? -24.257 -6.971 15.697 1.00 90.44 289 GLU A N 1
ATOM 2268 C CA . GLU A 1 289 ? -23.671 -6.457 16.934 1.00 90.44 289 GLU A CA 1
ATOM 2269 C C . GLU A 1 289 ? -22.874 -7.517 17.709 1.00 90.44 289 GLU A C 1
ATOM 2271 O O . GLU A 1 289 ? -21.918 -7.183 18.410 1.00 90.44 289 GLU A O 1
ATOM 2276 N N . CYS A 1 290 ? -23.230 -8.800 17.579 1.00 92.56 290 CYS A N 1
ATOM 2277 C CA . CYS A 1 290 ? -22.494 -9.890 18.219 1.00 92.56 290 CYS A CA 1
ATOM 2278 C C . CYS A 1 290 ? -21.105 -10.021 17.593 1.00 92.56 290 CYS A C 1
ATOM 2280 O O . CYS A 1 290 ? -20.109 -10.162 18.310 1.00 92.56 290 CYS A O 1
ATOM 2282 N N . PHE A 1 291 ? -21.039 -9.911 16.264 1.00 94.62 291 PHE A N 1
ATOM 2283 C CA . PHE A 1 291 ? -19.784 -9.772 15.541 1.00 94.62 291 PHE A CA 1
ATOM 2284 C C . PHE A 1 291 ? -18.991 -8.563 16.045 1.00 94.62 291 PHE A C 1
ATOM 2286 O O . PHE A 1 291 ? -17.849 -8.745 16.457 1.00 94.62 291 PHE A O 1
ATOM 2293 N N . LEU A 1 292 ? -19.583 -7.361 16.091 1.00 94.62 292 LEU A N 1
ATOM 2294 C CA . LEU A 1 292 ? -18.863 -6.153 16.514 1.00 94.62 292 LEU A CA 1
ATOM 2295 C C . LEU A 1 292 ? -18.237 -6.287 17.903 1.00 94.62 292 LEU A C 1
ATOM 2297 O O . LEU A 1 292 ? -17.075 -5.939 18.074 1.00 94.62 292 LEU A O 1
ATOM 2301 N N . ILE A 1 293 ? -18.975 -6.802 18.890 1.00 94.38 293 ILE A N 1
ATOM 2302 C CA . ILE A 1 293 ? -18.463 -6.966 20.259 1.00 94.38 293 ILE A CA 1
ATOM 2303 C C . ILE A 1 293 ? -17.254 -7.912 20.279 1.00 94.38 293 ILE A C 1
ATOM 2305 O O . ILE A 1 293 ? -16.225 -7.591 20.874 1.00 94.38 293 ILE A O 1
ATOM 2309 N N . LYS A 1 294 ? -17.349 -9.059 19.594 1.00 96.25 294 LYS A N 1
ATOM 2310 C CA . LYS A 1 294 ? -16.238 -10.021 19.481 1.00 96.25 294 LYS A CA 1
ATOM 2311 C C . LYS A 1 294 ? -15.057 -9.443 18.707 1.00 96.25 294 LYS A C 1
ATOM 2313 O O . LYS A 1 294 ? -13.902 -9.721 19.034 1.00 96.25 294 LYS A O 1
ATOM 2318 N N . HIS A 1 295 ? -15.347 -8.648 17.684 1.00 96.06 295 HIS A N 1
ATOM 2319 C CA . HIS A 1 295 ? -14.340 -8.032 16.841 1.00 96.06 295 HIS A CA 1
ATOM 2320 C C . HIS A 1 295 ? -13.583 -6.934 17.598 1.00 96.06 295 HIS A C 1
ATOM 2322 O O . HIS A 1 295 ? -12.359 -6.935 17.563 1.00 96.06 295 HIS A O 1
ATOM 2328 N N . PHE A 1 296 ? -14.265 -6.087 18.379 1.00 96.06 296 PHE A N 1
ATOM 2329 C CA . PHE A 1 296 ? -13.617 -5.137 19.293 1.00 96.06 296 PHE A CA 1
ATOM 2330 C C . PHE A 1 296 ? -12.707 -5.847 20.301 1.00 96.06 296 PHE A C 1
ATOM 2332 O O . PHE A 1 296 ? -11.542 -5.488 20.408 1.00 96.06 296 PHE A O 1
ATOM 2339 N N . ALA A 1 297 ? -13.179 -6.916 20.949 1.00 95.69 297 ALA A N 1
ATOM 2340 C CA . ALA A 1 297 ? -12.337 -7.687 21.867 1.00 95.69 297 ALA A CA 1
ATOM 2341 C C . ALA A 1 297 ? -11.096 -8.283 21.169 1.00 95.69 297 ALA A C 1
ATOM 2343 O O . ALA A 1 297 ? -10.008 -8.324 21.740 1.00 95.69 297 ALA A O 1
ATOM 2344 N N . SER A 1 298 ? -11.239 -8.719 19.913 1.00 95.75 298 SER A N 1
ATOM 2345 C CA . SER A 1 298 ? -10.110 -9.209 19.111 1.00 95.75 298 SER A CA 1
ATOM 2346 C C . SER A 1 298 ? -9.127 -8.091 18.748 1.00 95.75 298 SER A C 1
ATOM 2348 O O . SER A 1 298 ? -7.918 -8.323 18.741 1.00 95.75 298 SER A O 1
ATOM 2350 N N . LEU A 1 299 ? -9.632 -6.887 18.461 1.00 95.88 299 LEU A N 1
ATOM 2351 C CA . LEU A 1 299 ? -8.822 -5.695 18.214 1.00 95.88 299 LEU A CA 1
ATOM 2352 C C . LEU A 1 299 ? -8.064 -5.261 19.475 1.00 95.88 299 LEU A C 1
ATOM 2354 O O . LEU A 1 299 ? -6.893 -4.924 19.359 1.00 95.88 299 LEU A O 1
ATOM 2358 N N . ASP A 1 300 ? -8.661 -5.351 20.665 1.00 94.75 300 ASP A N 1
ATOM 2359 C CA . ASP A 1 300 ? -7.996 -5.019 21.936 1.00 94.75 300 ASP A CA 1
ATOM 2360 C C . ASP A 1 300 ? -6.807 -5.954 22.228 1.00 94.75 300 ASP A C 1
ATOM 2362 O O . ASP A 1 300 ? -5.713 -5.514 22.601 1.00 94.75 300 ASP A O 1
ATOM 2366 N N . VAL A 1 301 ? -6.984 -7.263 22.006 1.00 94.50 301 VAL A N 1
ATOM 2367 C CA . VAL A 1 301 ? -5.892 -8.248 22.128 1.00 94.50 301 VAL A CA 1
ATOM 2368 C C . VAL A 1 301 ? -4.800 -7.972 21.093 1.00 94.50 301 VAL A C 1
ATOM 2370 O O . VAL A 1 301 ? -3.609 -8.024 21.405 1.00 94.50 301 VAL A O 1
ATOM 2373 N N . PHE A 1 302 ? -5.188 -7.638 19.863 1.00 95.44 302 PHE A N 1
ATOM 2374 C CA . PHE A 1 302 ? -4.239 -7.310 18.806 1.00 95.44 302 PHE A CA 1
ATOM 2375 C C . PHE A 1 302 ? -3.473 -6.003 19.082 1.00 95.44 302 PHE A C 1
ATOM 2377 O O . PHE A 1 302 ? -2.263 -5.951 18.865 1.00 95.44 302 PHE A O 1
ATOM 2384 N N . HIS A 1 303 ? -4.123 -4.977 19.638 1.00 95.56 303 HIS A N 1
ATOM 2385 C CA . HIS A 1 303 ? -3.468 -3.737 20.073 1.00 95.56 303 HIS A CA 1
ATOM 2386 C C . HIS A 1 303 ? -2.500 -3.972 21.237 1.00 95.56 303 HIS A C 1
ATOM 2388 O O . HIS A 1 303 ? -1.430 -3.365 21.288 1.00 95.56 303 HIS A O 1
ATOM 2394 N N . SER A 1 304 ? -2.807 -4.921 22.125 1.00 94.81 304 SER A N 1
ATOM 2395 C CA . SER A 1 304 ? -1.880 -5.347 23.184 1.00 94.81 304 SER A CA 1
ATOM 2396 C C . SER A 1 304 ? -0.600 -5.963 22.600 1.00 94.81 304 SER A C 1
ATOM 2398 O O . SER A 1 304 ? 0.501 -5.651 23.056 1.00 94.81 304 SER A O 1
ATOM 2400 N N . LEU A 1 305 ? -0.726 -6.785 21.549 1.00 94.31 305 LEU A N 1
ATOM 2401 C CA . LEU A 1 305 ? 0.420 -7.308 20.796 1.00 94.31 305 LEU A CA 1
ATOM 2402 C C . LEU A 1 305 ? 1.207 -6.186 20.109 1.00 94.31 305 LEU A C 1
ATOM 2404 O O . LEU A 1 305 ? 2.433 -6.162 20.217 1.00 94.31 305 LEU A O 1
ATOM 2408 N N . LEU A 1 306 ? 0.518 -5.264 19.430 1.00 95.44 306 LEU A N 1
ATOM 2409 C CA . LEU A 1 306 ? 1.136 -4.097 18.796 1.00 95.44 306 LEU A CA 1
ATOM 2410 C C . LEU A 1 306 ? 1.964 -3.304 19.812 1.00 95.44 306 LEU A C 1
ATOM 2412 O O . LEU A 1 306 ? 3.149 -3.072 19.590 1.00 95.44 306 LEU A O 1
ATOM 2416 N N . SER A 1 307 ? 1.361 -2.949 20.944 1.00 95.12 307 SER A N 1
ATOM 2417 C CA . SER A 1 307 ? 1.999 -2.167 22.005 1.00 95.12 307 SER A CA 1
ATOM 2418 C C . SER A 1 307 ? 3.252 -2.860 22.547 1.00 95.12 307 SER A C 1
ATOM 2420 O O . SER A 1 307 ? 4.307 -2.234 22.664 1.00 95.12 307 SER A O 1
ATOM 2422 N N . ALA A 1 308 ? 3.169 -4.167 22.818 1.00 94.00 308 ALA A N 1
ATOM 2423 C CA . ALA A 1 308 ? 4.308 -4.953 23.286 1.00 94.00 308 ALA A CA 1
ATOM 2424 C C . ALA A 1 308 ? 5.432 -5.020 22.233 1.00 94.00 308 ALA A C 1
ATOM 2426 O O . ALA A 1 308 ? 6.606 -4.843 22.564 1.00 94.00 308 ALA A O 1
ATOM 2427 N N . ALA A 1 309 ? 5.085 -5.214 20.957 1.00 93.75 309 ALA A N 1
ATOM 2428 C CA . ALA A 1 309 ? 6.053 -5.238 19.865 1.00 93.75 309 ALA A CA 1
ATOM 2429 C C . ALA A 1 309 ? 6.747 -3.876 19.681 1.00 93.75 309 ALA A C 1
ATOM 2431 O O . ALA A 1 309 ? 7.970 -3.828 19.552 1.00 93.75 309 ALA A O 1
ATOM 2432 N N . LEU A 1 310 ? 6.001 -2.767 19.719 1.00 94.31 310 LEU A N 1
ATOM 2433 C CA . LEU A 1 310 ? 6.554 -1.414 19.588 1.00 94.31 310 LEU A CA 1
ATOM 2434 C C . LEU A 1 310 ? 7.501 -1.058 20.738 1.00 94.31 310 LEU A C 1
ATOM 2436 O O . LEU A 1 310 ? 8.560 -0.475 20.497 1.00 94.31 310 LEU A O 1
ATOM 2440 N N . GLN A 1 311 ? 7.175 -1.446 21.974 1.00 93.50 311 GLN A N 1
ATOM 2441 C CA . GLN A 1 311 ? 8.079 -1.268 23.114 1.00 93.50 311 GLN A CA 1
ATOM 2442 C C . GLN A 1 311 ? 9.405 -2.012 22.913 1.00 93.50 311 GLN A C 1
ATOM 2444 O O . GLN A 1 311 ? 10.476 -1.432 23.106 1.00 93.50 311 GLN A O 1
ATOM 2449 N N . GLN A 1 312 ? 9.350 -3.268 22.465 1.00 92.75 312 GLN A N 1
ATOM 2450 C CA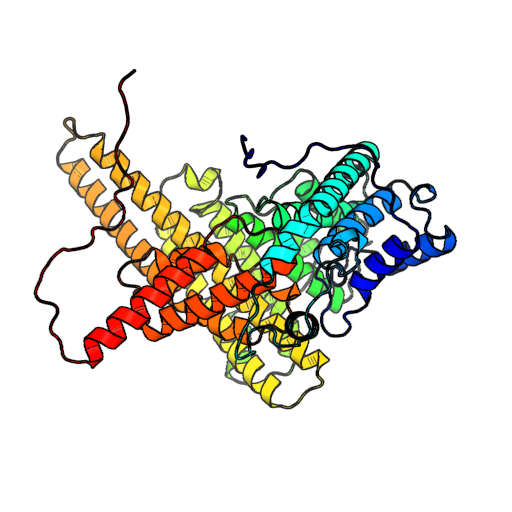 . GLN A 1 312 ? 10.550 -4.068 22.207 1.00 92.75 312 GLN A CA 1
ATOM 2451 C C . GLN A 1 312 ? 11.372 -3.513 21.039 1.00 92.75 312 GLN A C 1
ATOM 2453 O O . GLN A 1 312 ? 12.595 -3.408 21.141 1.00 92.75 312 GLN A O 1
ATOM 2458 N N . ILE A 1 313 ? 10.717 -3.081 19.958 1.00 93.50 313 ILE A N 1
ATOM 2459 C CA . ILE A 1 313 ? 11.379 -2.402 18.837 1.00 93.50 313 ILE A CA 1
ATOM 2460 C C . ILE A 1 313 ? 12.091 -1.133 19.322 1.00 93.50 313 ILE A C 1
ATOM 2462 O O . ILE A 1 313 ? 13.255 -0.919 18.984 1.00 93.50 313 ILE A O 1
ATOM 2466 N N . SER A 1 314 ? 11.437 -0.331 20.163 1.00 92.12 314 SER A N 1
ATOM 2467 C CA . SER A 1 314 ? 12.010 0.906 20.706 1.00 92.12 314 SER A CA 1
ATOM 2468 C C . SER A 1 314 ? 13.261 0.632 21.548 1.00 92.12 314 SER A C 1
ATOM 2470 O O . SER A 1 314 ? 14.280 1.304 21.385 1.00 92.12 314 SER A O 1
ATOM 2472 N N . HIS A 1 315 ? 13.226 -0.401 22.396 1.00 90.69 315 HIS A N 1
ATOM 2473 C CA . HIS A 1 315 ? 14.384 -0.839 23.181 1.00 90.69 315 HIS A CA 1
ATOM 2474 C C . HIS A 1 315 ? 15.535 -1.343 22.289 1.00 90.69 315 HIS A C 1
ATOM 2476 O O . HIS A 1 315 ? 16.710 -1.037 22.515 1.00 90.69 315 HIS A O 1
ATOM 2482 N N . LEU A 1 316 ? 15.213 -2.099 21.236 1.00 91.75 316 LEU A N 1
ATOM 2483 C CA . LEU A 1 316 ? 16.202 -2.590 20.277 1.00 91.75 316 LEU A CA 1
ATOM 2484 C C . LEU A 1 316 ? 16.867 -1.447 19.504 1.00 91.75 316 LEU A C 1
ATOM 2486 O O . LEU A 1 316 ? 18.089 -1.435 19.385 1.00 91.75 316 LEU A O 1
ATOM 2490 N N . ILE A 1 317 ? 16.109 -0.451 19.045 1.00 90.12 317 ILE A N 1
ATOM 2491 C CA . ILE A 1 317 ? 16.661 0.717 18.338 1.00 90.12 317 ILE A CA 1
ATOM 2492 C C . ILE A 1 317 ? 17.667 1.473 19.223 1.00 90.12 317 ILE A C 1
ATOM 2494 O O . ILE A 1 317 ? 18.734 1.874 18.753 1.00 90.12 317 ILE A O 1
ATOM 2498 N N . GLN A 1 318 ? 17.392 1.598 20.525 1.00 87.62 318 GLN A N 1
ATOM 2499 C CA . GLN A 1 318 ? 18.311 2.232 21.482 1.00 87.62 318 GLN A CA 1
ATOM 2500 C C . GLN A 1 318 ? 19.626 1.454 21.677 1.00 87.62 318 GLN A C 1
ATOM 2502 O O . GLN A 1 318 ? 20.634 2.036 22.080 1.00 87.62 318 GLN A O 1
ATOM 2507 N N . SER A 1 319 ? 19.653 0.163 21.336 1.00 83.62 319 SER A N 1
ATOM 2508 C CA . SER A 1 319 ? 20.800 -0.734 21.540 1.00 83.62 319 SER A CA 1
ATOM 2509 C C . SER A 1 319 ? 21.928 -0.580 20.496 1.00 83.62 319 SER A C 1
ATOM 2511 O O . SER A 1 319 ? 22.882 -1.352 20.517 1.00 83.62 319 SER A O 1
ATOM 2513 N N . ARG A 1 320 ? 21.865 0.440 19.620 1.00 75.56 320 ARG A N 1
ATOM 2514 C CA . ARG A 1 320 ? 22.895 0.820 18.620 1.00 75.56 320 ARG A CA 1
ATOM 2515 C C . ARG A 1 320 ? 23.264 -0.291 17.618 1.00 75.56 320 ARG A C 1
ATOM 2517 O O . ARG A 1 320 ? 24.434 -0.645 17.471 1.00 75.56 320 ARG A O 1
ATOM 2524 N N . PHE A 1 321 ? 22.274 -0.810 16.894 1.00 81.50 321 PHE A N 1
ATOM 2525 C CA . PHE A 1 321 ? 22.503 -1.711 15.756 1.00 81.50 321 PHE A CA 1
ATOM 2526 C C . PHE A 1 321 ? 23.039 -0.984 14.509 1.00 81.50 321 PHE A C 1
ATOM 2528 O O . PHE A 1 321 ? 23.143 0.244 14.473 1.00 81.50 321 PHE A O 1
ATOM 2535 N N . THR A 1 322 ? 23.374 -1.754 13.467 1.00 83.00 322 THR A N 1
ATOM 2536 C CA . THR A 1 322 ? 23.695 -1.201 12.145 1.00 83.00 322 THR A CA 1
ATOM 2537 C C . THR A 1 322 ? 22.516 -0.390 11.601 1.00 83.00 322 THR A C 1
ATOM 2539 O O . THR A 1 322 ? 21.354 -0.663 11.908 1.00 83.00 322 THR A O 1
ATOM 2542 N N . GLN A 1 323 ? 22.808 0.594 10.750 1.00 81.38 323 GLN A N 1
ATOM 2543 C CA . GLN A 1 323 ? 21.790 1.441 10.118 1.00 81.38 323 GLN A CA 1
ATOM 2544 C C . GLN A 1 323 ? 20.732 0.625 9.354 1.00 81.38 323 GLN A C 1
ATOM 2546 O O . GLN A 1 323 ? 19.560 0.979 9.373 1.00 81.38 323 GLN A O 1
ATOM 2551 N N . GLU A 1 324 ? 21.129 -0.488 8.736 1.00 83.31 324 GLU A N 1
ATOM 2552 C CA . GLU A 1 324 ? 20.231 -1.415 8.036 1.00 83.31 324 GLU A CA 1
ATOM 2553 C C . GLU A 1 324 ? 19.233 -2.097 8.984 1.00 83.31 324 GLU A C 1
ATOM 2555 O O . GLU A 1 324 ? 18.031 -2.119 8.728 1.00 83.31 324 GLU A O 1
ATOM 2560 N N . VAL A 1 325 ? 19.701 -2.609 10.125 1.00 86.81 325 VAL A N 1
ATOM 2561 C CA . VAL A 1 325 ? 18.816 -3.234 11.118 1.00 86.81 325 VAL A CA 1
ATOM 2562 C C . VAL A 1 325 ? 17.860 -2.198 11.703 1.00 86.81 325 VAL A C 1
ATOM 2564 O O . VAL A 1 325 ? 16.662 -2.458 11.804 1.00 86.81 325 VAL A O 1
ATOM 2567 N N . THR A 1 326 ? 18.362 -1.006 12.027 1.00 87.94 326 THR A N 1
ATOM 2568 C CA . THR A 1 326 ? 17.543 0.110 12.518 1.00 87.94 326 THR A CA 1
ATOM 2569 C C . THR A 1 326 ? 16.489 0.531 11.489 1.00 87.94 326 THR A C 1
ATOM 2571 O O . THR A 1 326 ? 15.329 0.713 11.853 1.00 87.94 326 THR A O 1
ATOM 2574 N N . TYR A 1 327 ? 16.845 0.594 10.199 1.00 86.38 327 TYR A N 1
ATOM 2575 C CA . TYR A 1 327 ? 15.898 0.835 9.104 1.00 86.38 327 TYR A CA 1
ATOM 2576 C C . TYR A 1 327 ? 14.754 -0.183 9.119 1.00 86.38 327 TYR A C 1
ATOM 2578 O O . TYR A 1 327 ? 13.582 0.192 9.092 1.00 86.38 327 TYR A O 1
ATOM 2586 N N . HIS A 1 328 ? 15.080 -1.477 9.189 1.00 87.00 328 HIS A N 1
ATOM 2587 C CA . HIS A 1 328 ? 14.072 -2.535 9.167 1.00 87.00 328 HIS A CA 1
ATOM 2588 C C . HIS A 1 328 ? 13.199 -2.547 10.422 1.00 87.00 328 HIS A C 1
ATOM 2590 O O . HIS A 1 328 ? 11.998 -2.779 10.311 1.00 87.00 328 HIS A O 1
ATOM 2596 N N . LEU A 1 329 ? 13.760 -2.239 11.593 1.00 91.31 329 LEU A N 1
ATOM 2597 C CA . LEU A 1 329 ? 12.991 -2.085 12.828 1.00 91.31 329 LEU A CA 1
ATOM 2598 C C . LEU A 1 329 ? 11.982 -0.930 12.728 1.00 91.31 329 LEU A C 1
ATOM 2600 O O . LEU A 1 329 ? 10.807 -1.131 13.035 1.00 91.31 329 LEU A O 1
ATOM 2604 N N . HIS A 1 330 ? 12.396 0.237 12.224 1.00 90.25 330 HIS A N 1
ATOM 2605 C CA . HIS A 1 330 ? 11.481 1.356 11.972 1.00 90.25 330 HIS A CA 1
ATOM 2606 C C . HIS A 1 330 ? 10.425 1.018 10.913 1.00 90.25 330 HIS A C 1
ATOM 2608 O O . HIS A 1 330 ? 9.249 1.340 11.086 1.00 90.25 330 HIS A O 1
ATOM 2614 N N . ALA A 1 331 ? 10.808 0.318 9.841 1.00 86.69 331 ALA A N 1
ATOM 2615 C CA . ALA A 1 331 ? 9.868 -0.136 8.820 1.00 86.69 331 ALA A CA 1
ATOM 2616 C C . ALA A 1 331 ? 8.830 -1.124 9.387 1.00 86.69 331 ALA A C 1
ATOM 2618 O O . ALA A 1 331 ? 7.654 -1.031 9.035 1.00 86.69 331 ALA A O 1
ATOM 2619 N N . CYS A 1 332 ? 9.236 -2.034 10.280 1.00 90.19 332 CYS A N 1
ATOM 2620 C CA . CYS A 1 332 ? 8.326 -2.936 10.987 1.00 90.19 332 CYS A CA 1
ATOM 2621 C C . CYS A 1 332 ? 7.374 -2.169 11.908 1.00 90.19 332 CYS A C 1
ATOM 2623 O O . CYS A 1 332 ? 6.169 -2.376 11.813 1.00 90.19 332 CYS A O 1
ATOM 2625 N N . ALA A 1 333 ? 7.888 -1.259 12.745 1.00 92.88 333 ALA A N 1
ATOM 2626 C CA . ALA A 1 333 ? 7.059 -0.441 13.631 1.00 92.88 333 ALA A CA 1
ATOM 2627 C C . ALA A 1 333 ? 6.007 0.350 12.844 1.00 92.88 333 ALA A C 1
ATOM 2629 O O . ALA A 1 333 ? 4.815 0.267 13.141 1.00 92.88 333 ALA A O 1
ATOM 2630 N N . HIS A 1 334 ? 6.430 1.041 11.782 1.00 90.06 334 HIS A N 1
ATOM 2631 C CA . HIS A 1 334 ? 5.514 1.777 10.919 1.00 90.06 334 HIS A CA 1
ATOM 2632 C C . HIS A 1 334 ? 4.489 0.857 10.247 1.00 90.06 334 HIS A C 1
ATOM 2634 O O . HIS A 1 334 ? 3.294 1.140 10.290 1.00 90.06 334 HIS A O 1
ATOM 2640 N N . GLY A 1 335 ? 4.928 -0.269 9.677 1.00 89.62 335 GLY A N 1
ATOM 2641 C CA . GLY A 1 335 ? 4.036 -1.241 9.045 1.00 89.62 335 GLY A CA 1
ATOM 2642 C C . GLY A 1 335 ? 2.993 -1.811 10.011 1.00 89.62 335 GLY A C 1
ATOM 2643 O O . GLY A 1 335 ? 1.832 -1.957 9.635 1.00 89.62 335 GLY A O 1
ATOM 2644 N N . PHE A 1 336 ? 3.377 -2.079 11.261 1.00 93.69 336 PHE A N 1
ATOM 2645 C CA . PHE A 1 336 ? 2.466 -2.559 12.298 1.00 93.69 336 PHE A CA 1
ATOM 2646 C C . PHE A 1 336 ? 1.407 -1.516 12.665 1.00 93.69 336 PHE A C 1
ATOM 2648 O O . PHE A 1 336 ? 0.216 -1.830 12.690 1.00 93.69 336 PHE A O 1
ATOM 2655 N N . VAL A 1 337 ? 1.823 -0.269 12.889 1.00 93.88 337 VAL A N 1
ATOM 2656 C CA . VAL A 1 337 ? 0.914 0.822 13.266 1.00 93.88 337 VAL A CA 1
ATOM 2657 C C . VAL A 1 337 ? -0.020 1.201 12.117 1.00 93.88 337 VAL A C 1
ATOM 2659 O O . VAL A 1 337 ? -1.211 1.407 12.334 1.00 93.88 337 VAL A O 1
ATOM 2662 N N . VAL A 1 338 ? 0.470 1.217 10.877 1.00 90.56 338 VAL A N 1
ATOM 2663 C CA . VAL A 1 338 ? -0.364 1.465 9.691 1.00 90.56 338 VAL A CA 1
ATOM 2664 C C . VAL A 1 338 ? -1.383 0.343 9.471 1.00 90.56 338 VAL A C 1
ATOM 2666 O O . VAL A 1 338 ? -2.542 0.618 9.148 1.00 90.56 338 VAL A O 1
ATOM 2669 N N . ALA A 1 339 ? -0.990 -0.916 9.682 1.00 93.44 339 ALA A N 1
ATOM 2670 C CA . ALA A 1 339 ? -1.905 -2.050 9.584 1.00 93.44 339 ALA A CA 1
ATOM 2671 C C . ALA A 1 339 ? -3.027 -1.975 10.626 1.00 93.44 339 ALA A C 1
ATOM 2673 O O . ALA A 1 339 ? -4.199 -2.159 10.293 1.00 93.44 339 ALA A O 1
ATOM 2674 N N . TRP A 1 340 ? -2.674 -1.640 11.867 1.00 95.31 340 TRP A N 1
ATOM 2675 C CA . TRP A 1 340 ? -3.634 -1.357 12.929 1.00 95.31 340 TRP A CA 1
ATOM 2676 C C . TRP A 1 340 ? -4.567 -0.196 12.565 1.00 95.31 340 TRP A C 1
ATOM 2678 O O . TRP A 1 340 ? -5.789 -0.351 12.583 1.00 95.31 340 TRP A O 1
ATOM 2688 N N . GLY A 1 341 ? -4.001 0.930 12.131 1.00 94.50 341 GLY A N 1
ATOM 2689 C CA . GLY A 1 341 ? -4.747 2.099 11.680 1.00 94.50 341 GLY A CA 1
ATOM 2690 C C . GLY A 1 341 ? -5.770 1.787 10.598 1.00 94.50 341 GLY A C 1
ATOM 2691 O O . GLY A 1 341 ? -6.918 2.212 10.686 1.00 94.50 341 GLY A O 1
ATOM 2692 N N . SER A 1 342 ? -5.387 0.989 9.608 1.00 93.06 342 SER A N 1
ATOM 2693 C CA . SER A 1 342 ? -6.262 0.606 8.498 1.00 93.06 342 SER A CA 1
ATOM 2694 C C . SER A 1 342 ? -7.500 -0.177 8.966 1.00 93.06 342 SER A C 1
ATOM 2696 O O . SER A 1 342 ? -8.606 0.046 8.460 1.00 93.06 342 SER A O 1
ATOM 2698 N N . LEU A 1 343 ? -7.339 -1.062 9.962 1.00 95.00 343 LEU A N 1
ATOM 2699 C CA . LEU A 1 343 ? -8.447 -1.797 10.586 1.00 95.00 343 LEU A CA 1
ATOM 2700 C C . LEU A 1 343 ? -9.385 -0.842 11.340 1.00 95.00 343 LEU A C 1
ATOM 2702 O O . LEU A 1 343 ? -10.600 -0.871 11.128 1.00 95.00 343 LEU A O 1
ATOM 2706 N N . VAL A 1 344 ? -8.816 0.030 12.178 1.00 95.31 344 VAL A N 1
ATOM 2707 C CA . VAL A 1 344 ? -9.563 0.974 13.024 1.00 95.31 344 VAL A CA 1
ATOM 2708 C C . VAL A 1 344 ? -10.314 2.013 12.195 1.00 95.31 344 VAL A C 1
ATOM 2710 O O . VAL A 1 344 ? -11.509 2.220 12.408 1.00 95.31 344 VAL A O 1
ATOM 2713 N N . MET A 1 345 ? -9.643 2.641 11.226 1.00 93.81 345 MET A N 1
ATOM 2714 C CA . MET A 1 345 ? -10.248 3.653 10.360 1.00 93.81 345 MET A CA 1
ATOM 2715 C C . MET A 1 345 ? -11.416 3.063 9.574 1.00 93.81 345 MET A C 1
ATOM 2717 O O . MET A 1 345 ? -12.498 3.643 9.547 1.00 93.81 345 MET A O 1
ATOM 2721 N N . THR A 1 346 ? -11.245 1.866 9.002 1.00 93.06 346 THR A N 1
ATOM 2722 C CA . THR A 1 346 ? -12.333 1.219 8.258 1.00 93.06 346 THR A CA 1
ATOM 2723 C C . THR A 1 346 ? -13.529 0.921 9.164 1.00 93.06 346 THR A C 1
ATOM 2725 O O . THR A 1 346 ? -14.672 1.126 8.759 1.00 93.06 346 THR A O 1
ATOM 2728 N N . LEU A 1 347 ? -13.297 0.455 10.394 1.00 94.06 347 LEU A N 1
ATOM 2729 C CA . LEU A 1 347 ? -14.367 0.225 11.365 1.00 94.06 347 LEU A CA 1
ATOM 2730 C C . LEU A 1 347 ? -15.130 1.521 11.671 1.00 94.06 347 LEU A C 1
ATOM 2732 O O . LEU A 1 347 ? -16.361 1.537 11.611 1.00 94.06 347 LEU A O 1
ATOM 2736 N N . PHE A 1 348 ? -14.407 2.608 11.944 1.00 94.06 348 PHE A N 1
ATOM 2737 C CA . PHE A 1 348 ? -14.988 3.922 12.201 1.00 94.06 348 PHE A CA 1
ATOM 2738 C C . PHE A 1 348 ? -15.816 4.432 11.013 1.00 94.06 348 PHE A C 1
ATOM 2740 O O . PHE A 1 348 ? -17.000 4.725 11.189 1.00 94.06 348 PHE A O 1
ATOM 2747 N N . GLU A 1 349 ? -15.243 4.472 9.804 1.00 92.81 349 GLU A N 1
ATOM 2748 C CA . GLU A 1 349 ? -15.927 4.957 8.597 1.00 92.81 349 GLU A CA 1
ATOM 2749 C C . GLU A 1 349 ? -17.228 4.191 8.348 1.00 92.81 349 GLU A C 1
ATOM 2751 O O . GLU A 1 349 ? -18.270 4.788 8.093 1.00 92.81 349 GLU A O 1
ATOM 2756 N N . ARG A 1 350 ? -17.210 2.859 8.485 1.00 91.81 350 ARG A N 1
ATOM 2757 C CA . ARG A 1 350 ? -18.400 2.042 8.203 1.00 91.81 350 ARG A CA 1
ATOM 2758 C C . ARG A 1 350 ? -19.487 2.180 9.257 1.00 91.81 350 ARG A C 1
ATOM 2760 O O . ARG A 1 350 ? -20.667 2.093 8.915 1.00 91.81 350 ARG A O 1
ATOM 2767 N N . LEU A 1 351 ? -19.124 2.401 10.518 1.00 92.94 351 LEU A N 1
ATOM 2768 C CA . LEU A 1 351 ? -20.102 2.709 11.561 1.00 92.94 351 LEU A CA 1
ATOM 2769 C C . LEU A 1 351 ? -20.670 4.126 11.390 1.00 92.94 351 LEU A C 1
ATOM 2771 O O . LEU A 1 351 ? -21.879 4.302 11.553 1.00 92.94 351 LEU A O 1
ATOM 2775 N N . LYS A 1 352 ? -19.840 5.105 10.994 1.00 91.81 352 LYS A N 1
ATOM 2776 C CA . LYS A 1 352 ? -20.266 6.476 10.662 1.00 91.81 352 LYS A CA 1
ATOM 2777 C C . LYS A 1 352 ? -21.245 6.466 9.487 1.00 91.81 352 LYS A C 1
ATOM 2779 O O . LYS A 1 352 ? -22.349 6.988 9.629 1.00 91.81 352 LYS A O 1
ATOM 2784 N N . ASP A 1 353 ? -20.907 5.777 8.394 1.00 89.38 353 ASP A N 1
ATOM 2785 C CA . ASP A 1 353 ? -21.779 5.592 7.226 1.00 89.38 353 ASP A CA 1
ATOM 2786 C C . ASP A 1 353 ? -23.147 5.037 7.646 1.00 89.38 353 ASP A C 1
ATOM 2788 O O . ASP A 1 353 ? -24.188 5.631 7.363 1.00 89.38 353 ASP A O 1
ATOM 2792 N N . ARG A 1 354 ? -23.163 3.913 8.381 1.00 87.25 354 ARG A N 1
ATOM 2793 C CA . ARG A 1 354 ? -24.411 3.276 8.843 1.00 87.25 354 ARG A CA 1
ATOM 2794 C C . ARG A 1 354 ? -25.231 4.182 9.763 1.00 87.25 354 ARG A C 1
ATOM 2796 O O . ARG A 1 354 ? -26.458 4.139 9.706 1.00 87.25 354 ARG A O 1
ATOM 2803 N N . SER A 1 355 ? -24.580 4.997 10.594 1.00 86.50 355 SER A N 1
ATOM 2804 C CA . SER A 1 355 ? -25.267 5.971 11.447 1.00 86.50 355 SER A CA 1
ATOM 2805 C C . SER A 1 355 ? -25.993 7.028 10.615 1.00 86.50 355 SER A C 1
ATOM 2807 O O . SER A 1 355 ? -27.139 7.350 10.916 1.00 86.50 355 SER A O 1
ATOM 2809 N N . MET A 1 356 ? -25.367 7.527 9.546 1.00 82.88 356 MET A N 1
ATOM 2810 C CA . MET A 1 356 ? -25.964 8.538 8.664 1.00 82.88 356 MET A CA 1
ATOM 2811 C C . MET A 1 356 ? -27.157 7.989 7.863 1.00 82.88 356 MET A C 1
ATOM 2813 O O . MET A 1 356 ? -28.179 8.668 7.727 1.00 82.88 356 MET A O 1
ATOM 2817 N N . TYR A 1 357 ? -27.081 6.736 7.396 1.00 77.75 357 TYR A N 1
ATOM 2818 C CA . TYR A 1 357 ? -28.209 6.077 6.718 1.00 77.75 357 TYR A CA 1
ATOM 2819 C C . TYR A 1 357 ? -29.422 5.881 7.643 1.00 77.75 357 TYR A C 1
ATOM 2821 O O . TYR A 1 357 ? -30.548 6.175 7.254 1.00 77.75 357 TYR A O 1
ATOM 2829 N N . ASN A 1 358 ? -29.210 5.477 8.899 1.00 68.06 358 ASN A N 1
ATOM 2830 C CA . ASN A 1 358 ? -30.317 5.306 9.848 1.00 68.06 358 ASN A CA 1
ATOM 2831 C C . ASN A 1 358 ? -31.031 6.632 10.188 1.00 68.06 358 ASN A C 1
ATOM 2833 O O . ASN A 1 358 ? -32.235 6.635 10.437 1.00 68.06 358 ASN A O 1
ATOM 2837 N N . ILE A 1 359 ? -30.316 7.765 10.186 1.00 62.69 359 ILE A N 1
ATOM 2838 C CA . ILE A 1 359 ? -30.903 9.097 10.429 1.00 62.69 359 ILE A CA 1
ATOM 2839 C C . ILE A 1 359 ? -31.764 9.548 9.234 1.00 62.69 359 ILE A C 1
ATOM 2841 O O . ILE A 1 359 ? -32.843 10.121 9.412 1.00 62.69 359 ILE A O 1
ATOM 2845 N N . THR A 1 360 ? -31.311 9.268 8.010 1.00 61.12 360 THR A N 1
ATOM 2846 C CA . THR A 1 360 ? -32.008 9.663 6.773 1.00 61.12 360 THR A CA 1
ATOM 2847 C C . THR A 1 360 ? -33.243 8.808 6.473 1.00 61.12 360 THR A C 1
ATOM 2849 O O . THR A 1 360 ? -34.231 9.333 5.959 1.00 61.12 360 THR A O 1
ATOM 2852 N N . ASP A 1 361 ? -33.253 7.529 6.855 1.00 57.31 361 ASP A N 1
ATOM 2853 C CA . ASP A 1 361 ? -34.457 6.694 6.755 1.00 57.31 361 ASP A CA 1
ATOM 2854 C C . ASP A 1 361 ? -35.516 7.083 7.801 1.00 57.31 361 ASP A C 1
ATOM 2856 O O . ASP A 1 361 ? -36.690 7.233 7.461 1.00 57.31 361 ASP A O 1
ATOM 2860 N N . ASN A 1 362 ? -35.126 7.365 9.050 1.00 52.44 362 ASN A N 1
ATOM 2861 C CA . ASN A 1 362 ? -36.080 7.765 10.095 1.00 52.44 362 ASN A CA 1
ATOM 2862 C C . ASN A 1 362 ? -36.767 9.115 9.814 1.00 52.44 362 ASN A C 1
ATOM 2864 O O . ASN A 1 362 ? -37.903 9.326 10.233 1.00 52.44 362 ASN A O 1
ATOM 2868 N N . THR A 1 363 ? -36.118 10.020 9.078 1.00 53.66 363 THR A N 1
ATOM 2869 C CA . THR A 1 363 ? -36.702 11.314 8.675 1.00 53.66 363 THR A CA 1
ATOM 2870 C C . THR A 1 363 ? -37.655 11.199 7.480 1.00 53.66 363 THR A C 1
ATOM 2872 O O . THR A 1 363 ? -38.566 12.015 7.346 1.00 53.66 363 THR A O 1
ATOM 2875 N N . ARG A 1 364 ? -37.515 10.167 6.634 1.00 51.66 364 ARG A N 1
ATOM 2876 C CA . ARG A 1 364 ? -38.407 9.919 5.484 1.00 51.66 364 ARG A CA 1
ATOM 2877 C C . ARG A 1 364 ? -39.682 9.156 5.843 1.00 51.66 364 ARG A C 1
ATOM 2879 O O . ARG A 1 364 ? -40.685 9.308 5.152 1.00 51.66 364 ARG A O 1
ATOM 2886 N N . VAL A 1 365 ? -39.682 8.381 6.928 1.00 50.69 365 VAL A N 1
ATOM 2887 C CA . VAL A 1 365 ? -40.839 7.575 7.372 1.00 50.69 365 VAL A CA 1
ATOM 2888 C C . VAL A 1 365 ? -41.737 8.347 8.363 1.00 50.69 365 VAL A C 1
ATOM 2890 O O . VAL A 1 365 ? -42.465 7.767 9.161 1.00 50.69 365 VAL A O 1
ATOM 2893 N N . GLY A 1 366 ? -41.775 9.683 8.278 1.00 45.66 366 GLY A N 1
ATOM 2894 C CA . GLY A 1 366 ? -42.664 10.559 9.064 1.00 45.66 366 GLY A CA 1
ATOM 2895 C C . GLY A 1 366 ? -44.178 10.378 8.827 1.00 45.66 366 GLY A C 1
ATOM 2896 O O . GLY A 1 366 ? -44.967 11.237 9.212 1.00 45.66 366 GLY A O 1
ATOM 2897 N N . GLY A 1 367 ? -44.607 9.279 8.201 1.00 47.50 367 GLY A N 1
ATOM 2898 C CA . GLY A 1 367 ? -46.004 8.901 8.010 1.00 47.50 367 GLY A CA 1
ATOM 2899 C C . GLY A 1 367 ? -46.376 7.656 8.818 1.00 47.50 367 GLY A C 1
ATOM 2900 O O . GLY A 1 367 ? -46.262 6.544 8.318 1.00 47.50 367 GLY A O 1
ATOM 2901 N N . GLY A 1 368 ? -46.865 7.848 10.048 1.00 47.34 368 GLY A N 1
ATOM 2902 C CA . GLY A 1 368 ? -47.774 6.911 10.729 1.00 47.34 368 GLY A CA 1
ATOM 2903 C C . GLY A 1 368 ? -47.262 5.496 11.040 1.00 47.34 368 GLY A C 1
ATOM 2904 O O . GLY A 1 368 ? -47.957 4.530 10.731 1.00 47.34 368 GLY A O 1
ATOM 2905 N N . VAL A 1 369 ? -46.099 5.346 11.681 1.00 52.06 369 VAL A N 1
ATOM 2906 C CA . VAL A 1 369 ? -45.618 4.035 12.166 1.00 52.06 369 VAL A CA 1
ATOM 2907 C C . VAL A 1 369 ? -46.081 3.783 13.622 1.00 52.06 369 VAL A C 1
ATOM 2909 O O . VAL A 1 369 ? -46.093 4.728 14.412 1.00 52.06 369 VAL A O 1
ATOM 2912 N N . PRO A 1 370 ? -46.475 2.549 14.017 1.00 53.22 370 PRO A N 1
ATOM 2913 C CA . PRO A 1 370 ? -46.952 2.246 15.372 1.00 53.22 370 PRO A CA 1
ATOM 2914 C C . PRO A 1 370 ? -45.894 2.497 16.462 1.00 53.22 370 PRO A C 1
ATOM 2916 O O . PRO A 1 370 ? -44.718 2.193 16.269 1.00 53.22 370 PRO A O 1
ATOM 2919 N N . SER A 1 371 ? -46.341 2.962 17.635 1.00 56.22 371 SER A N 1
ATOM 2920 C CA . SER A 1 371 ? -45.534 3.317 18.823 1.00 56.22 371 SER A CA 1
ATOM 2921 C C . SER A 1 371 ? -44.443 2.300 19.210 1.00 56.22 371 SER A C 1
ATOM 2923 O O . SER A 1 371 ? -43.352 2.701 19.606 1.00 56.22 371 SER A O 1
ATOM 2925 N N . ASP A 1 372 ? -44.694 0.995 19.070 1.00 53.62 372 ASP A N 1
ATOM 2926 C CA . ASP A 1 372 ? -43.740 -0.058 19.469 1.00 53.62 372 ASP A CA 1
ATOM 2927 C C . ASP A 1 372 ? -42.546 -0.206 18.509 1.00 53.62 372 ASP A C 1
ATOM 2929 O O . ASP A 1 372 ? -41.460 -0.627 18.913 1.00 53.62 372 ASP A O 1
ATOM 2933 N N . VAL A 1 373 ? -42.707 0.185 17.240 1.00 56.72 373 VAL A N 1
ATOM 2934 C CA . VAL A 1 373 ? -41.620 0.174 16.245 1.00 56.72 373 VAL A CA 1
ATOM 2935 C C . VAL A 1 373 ? -40.674 1.364 16.464 1.00 56.72 373 VAL A C 1
ATOM 2937 O O . VAL A 1 373 ? -39.477 1.244 16.199 1.00 56.72 373 VAL A O 1
ATOM 2940 N N . SER A 1 374 ? -41.175 2.472 17.029 1.00 63.34 374 SER A N 1
ATOM 2941 C CA . SER A 1 374 ? -40.376 3.661 17.374 1.00 63.34 374 SER A CA 1
ATOM 2942 C C . SER A 1 374 ? -39.338 3.355 18.455 1.00 63.34 374 SER A C 1
ATOM 2944 O O . SER A 1 374 ? -38.159 3.648 18.277 1.00 63.34 374 SER A O 1
ATOM 2946 N N . VAL A 1 375 ? -39.736 2.673 19.537 1.00 65.12 375 VAL A N 1
ATOM 2947 C CA . VAL A 1 375 ? -38.841 2.378 20.675 1.00 65.12 375 VAL A CA 1
ATOM 2948 C C . VAL A 1 375 ? -37.720 1.411 20.281 1.00 65.12 375 VAL A C 1
ATOM 2950 O O . VAL A 1 375 ? -36.564 1.598 20.661 1.00 65.12 375 VAL A O 1
ATOM 2953 N N . ALA A 1 376 ? -38.028 0.385 19.481 1.00 63.62 376 ALA A N 1
ATOM 2954 C CA . ALA A 1 376 ? -37.023 -0.561 18.997 1.00 63.62 376 ALA A CA 1
ATOM 2955 C C . ALA A 1 376 ? -36.023 0.094 18.022 1.00 63.62 376 ALA A C 1
ATOM 2957 O O . ALA A 1 376 ? -34.825 -0.203 18.072 1.00 63.62 376 ALA A O 1
ATOM 2958 N N . ALA A 1 377 ? -36.493 1.005 17.161 1.00 64.38 377 ALA A N 1
ATOM 2959 C CA . ALA A 1 377 ? -35.641 1.778 16.258 1.00 64.38 377 ALA A CA 1
ATOM 2960 C C . ALA A 1 377 ? -34.749 2.774 17.021 1.00 64.38 377 ALA A C 1
ATOM 2962 O O . ALA A 1 377 ? -33.555 2.876 16.728 1.00 64.38 377 ALA A O 1
ATOM 2963 N N . GLU A 1 378 ? -35.292 3.441 18.042 1.00 68.69 378 GLU A N 1
ATOM 2964 C CA . GLU A 1 378 ? -34.546 4.316 18.950 1.00 68.69 378 GLU A CA 1
ATOM 2965 C C . GLU A 1 378 ? -33.463 3.546 19.711 1.00 68.69 378 GLU A C 1
ATOM 2967 O O . GLU A 1 378 ? -32.298 3.935 19.666 1.00 68.69 378 GLU A O 1
ATOM 2972 N N . MET A 1 379 ? -33.793 2.398 20.316 1.00 69.31 379 MET A N 1
ATOM 2973 C CA . MET A 1 379 ? -32.811 1.549 21.005 1.00 69.31 379 MET A CA 1
ATOM 2974 C C . MET A 1 379 ? -31.693 1.070 20.073 1.00 69.31 379 MET A C 1
ATOM 2976 O O . MET A 1 379 ? -30.522 1.077 20.455 1.00 69.31 379 MET A O 1
ATOM 2980 N N . LYS A 1 380 ? -32.028 0.665 18.842 1.00 73.25 380 LYS A N 1
ATOM 2981 C CA . LYS A 1 380 ? -31.040 0.252 17.834 1.00 73.25 380 LYS A CA 1
ATOM 2982 C C . LYS A 1 380 ? -30.121 1.411 17.437 1.00 73.25 380 LYS A C 1
ATOM 2984 O O . LYS A 1 380 ? -28.911 1.221 17.321 1.00 73.25 380 LYS A O 1
ATOM 2989 N N . SER A 1 381 ? -30.680 2.612 17.283 1.00 75.56 381 SER A N 1
ATOM 2990 C CA . SER A 1 381 ? -29.917 3.838 17.032 1.00 75.56 381 SER A CA 1
ATOM 2991 C C . SER A 1 381 ? -28.973 4.157 18.199 1.00 75.56 381 SER A C 1
ATOM 2993 O O . SER A 1 381 ? -27.776 4.355 17.992 1.00 75.56 381 SER A O 1
ATOM 2995 N N . SER A 1 382 ? -29.457 4.079 19.445 1.00 80.62 382 SER A N 1
ATOM 2996 C CA . SER A 1 382 ? -28.633 4.281 20.644 1.00 80.62 382 SER A CA 1
ATOM 2997 C C . SER A 1 382 ? -27.480 3.277 20.751 1.00 80.62 382 SER A C 1
ATOM 2999 O O . SER A 1 382 ? -26.366 3.661 21.098 1.00 80.62 382 SER A O 1
ATOM 3001 N N . ARG A 1 383 ? -27.705 1.999 20.423 1.00 85.44 383 ARG A N 1
ATOM 3002 C CA . ARG A 1 383 ? -26.657 0.961 20.461 1.00 85.44 383 ARG A CA 1
ATOM 3003 C C . ARG A 1 383 ? -25.590 1.169 19.388 1.00 85.44 383 ARG A C 1
ATOM 3005 O O . ARG A 1 383 ? -24.400 1.064 19.684 1.00 85.44 383 ARG A O 1
ATOM 3012 N N . LEU A 1 384 ? -25.991 1.536 18.169 1.00 87.25 384 LEU A N 1
ATOM 3013 C CA . LEU A 1 384 ? -25.047 1.908 17.112 1.00 87.25 384 LEU A CA 1
ATOM 3014 C C . LEU A 1 384 ? -24.179 3.102 17.530 1.00 87.25 384 LEU A C 1
ATOM 3016 O O . LEU A 1 384 ? -22.970 3.071 17.314 1.00 87.25 384 LEU A O 1
ATOM 3020 N N . LEU A 1 385 ? -24.767 4.115 18.173 1.00 88.56 385 LEU A N 1
ATOM 3021 C CA . LEU A 1 385 ? -24.019 5.268 18.678 1.00 88.56 385 LEU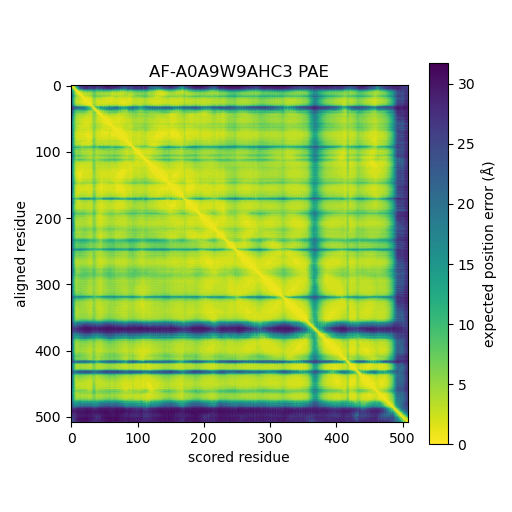 A CA 1
ATOM 3022 C C . LEU A 1 385 ? -22.961 4.867 19.713 1.00 88.56 385 LEU A C 1
ATOM 3024 O O . LEU A 1 385 ? -21.859 5.404 19.676 1.00 88.56 385 LEU A O 1
ATOM 3028 N N . VAL A 1 386 ? -23.237 3.893 20.589 1.00 90.69 386 VAL A N 1
ATOM 3029 C CA . VAL A 1 386 ? -22.234 3.372 21.538 1.00 90.69 386 VAL A CA 1
ATOM 3030 C C . VAL A 1 386 ? -21.049 2.742 20.800 1.00 90.69 386 VAL A C 1
ATOM 3032 O O . VAL A 1 386 ? -19.897 3.047 21.116 1.00 90.69 386 VAL A O 1
ATOM 3035 N N . HIS A 1 387 ? -21.306 1.905 19.791 1.00 92.62 387 HIS A N 1
ATOM 3036 C CA . HIS A 1 387 ? -20.240 1.302 18.986 1.00 92.62 387 HIS A CA 1
ATOM 3037 C C . HIS A 1 387 ? -19.457 2.341 18.178 1.00 92.62 387 HIS A C 1
ATOM 3039 O O . HIS A 1 387 ? -18.232 2.263 18.107 1.00 92.62 387 HIS A O 1
ATOM 3045 N N . LEU A 1 388 ? -20.143 3.336 17.611 1.00 92.38 388 LEU A N 1
ATOM 3046 C CA . LEU A 1 388 ? -19.513 4.435 16.886 1.00 92.38 388 LEU A CA 1
ATOM 3047 C C . LEU A 1 388 ? -18.632 5.286 17.808 1.00 92.38 388 LEU A C 1
ATOM 3049 O O . LEU A 1 388 ? -17.505 5.601 17.444 1.00 92.38 388 LEU A O 1
ATOM 3053 N N . LEU A 1 389 ? -19.101 5.615 19.015 1.00 91.50 389 LEU A N 1
ATOM 3054 C CA . LEU A 1 389 ? -18.303 6.333 20.011 1.00 91.50 389 LEU A CA 1
ATOM 3055 C C . LEU A 1 389 ? -17.057 5.539 20.410 1.00 91.50 389 LEU A C 1
ATOM 3057 O O . LEU A 1 389 ? -15.987 6.127 20.561 1.00 91.50 389 LEU A O 1
ATOM 3061 N N . HIS A 1 390 ? -17.171 4.216 20.549 1.00 92.31 390 HIS A N 1
ATOM 3062 C CA . HIS A 1 390 ? -16.017 3.366 20.826 1.00 92.31 390 HIS A CA 1
ATOM 3063 C C . HIS A 1 390 ? -15.012 3.377 19.662 1.00 92.31 390 HIS A C 1
ATOM 3065 O O . HIS A 1 390 ? -13.831 3.640 19.880 1.00 92.31 390 HIS A O 1
ATOM 3071 N N . ALA A 1 391 ? -15.479 3.185 18.425 1.00 94.06 391 ALA A N 1
ATOM 3072 C CA . ALA A 1 391 ? -14.627 3.245 17.238 1.00 94.06 391 ALA A CA 1
ATOM 3073 C C . ALA A 1 391 ? -13.978 4.625 17.051 1.00 94.06 391 ALA A C 1
ATOM 3075 O O . ALA A 1 391 ? -12.806 4.701 16.694 1.00 94.06 391 ALA A O 1
ATOM 3076 N N . ARG A 1 392 ? -14.700 5.713 17.355 1.00 93.38 392 ARG A N 1
ATOM 3077 C CA . ARG A 1 392 ? -14.168 7.082 17.335 1.00 93.38 392 ARG A CA 1
ATOM 3078 C C . ARG A 1 392 ? -13.025 7.248 18.331 1.00 93.38 392 ARG A C 1
ATOM 3080 O O . ARG A 1 392 ? -11.973 7.734 17.946 1.00 93.38 392 ARG A O 1
ATOM 3087 N N . LYS A 1 393 ? -13.199 6.816 19.586 1.00 92.50 393 LYS A N 1
ATOM 3088 C CA . LYS A 1 393 ? -12.129 6.856 20.603 1.00 92.50 393 LYS A CA 1
ATOM 3089 C C . LYS A 1 393 ? -10.887 6.093 20.150 1.00 92.50 393 LYS A C 1
ATOM 3091 O O . LYS A 1 393 ? -9.769 6.580 20.306 1.00 92.50 393 LYS A O 1
ATOM 3096 N N . LEU A 1 394 ? -11.095 4.912 19.569 1.00 93.94 394 LEU A N 1
ATOM 3097 C CA . LEU A 1 394 ? -10.017 4.089 19.035 1.00 93.94 394 LEU A CA 1
ATOM 3098 C C . LEU A 1 394 ? -9.291 4.802 17.887 1.00 93.94 394 LEU A C 1
ATOM 3100 O O . LEU A 1 394 ? -8.064 4.866 17.891 1.00 93.94 394 LEU A O 1
ATOM 3104 N N . ALA A 1 395 ? -10.038 5.399 16.953 1.00 94.56 395 ALA A N 1
ATOM 3105 C CA . ALA A 1 395 ? -9.490 6.178 15.847 1.00 94.56 395 ALA A CA 1
ATOM 3106 C C . ALA A 1 395 ? -8.691 7.395 16.341 1.00 94.56 395 ALA A C 1
ATOM 3108 O O . ALA A 1 395 ? -7.562 7.582 15.898 1.00 94.56 395 ALA A O 1
ATOM 3109 N N . SER A 1 396 ? -9.196 8.158 17.317 1.00 94.38 396 SER A N 1
ATOM 3110 C CA . SER A 1 396 ? -8.480 9.301 17.905 1.00 94.38 396 SER A CA 1
ATOM 3111 C C . SER A 1 396 ? -7.103 8.920 18.445 1.00 94.38 396 SER A C 1
ATOM 3113 O O . SER A 1 396 ? -6.108 9.561 18.114 1.00 94.38 396 SER A O 1
ATOM 3115 N N . ARG A 1 397 ? -7.029 7.856 19.255 1.00 94.00 397 ARG A N 1
ATOM 3116 C CA . ARG A 1 397 ? -5.757 7.372 19.821 1.00 94.00 397 ARG A CA 1
ATOM 3117 C C . ARG A 1 397 ? -4.826 6.857 18.730 1.00 94.00 397 ARG A C 1
ATOM 3119 O O . ARG A 1 397 ? -3.649 7.197 18.708 1.00 94.00 397 ARG A O 1
ATOM 3126 N N . THR A 1 398 ? -5.382 6.110 17.782 1.00 94.88 398 THR A N 1
ATOM 3127 C CA . THR A 1 398 ? -4.622 5.539 16.669 1.00 94.88 398 THR A CA 1
ATOM 3128 C C . THR A 1 398 ? -4.036 6.620 15.758 1.00 94.88 398 THR A C 1
ATOM 3130 O O . THR A 1 398 ? -2.910 6.475 15.298 1.00 94.88 398 THR A O 1
ATOM 3133 N N . ALA A 1 399 ? -4.739 7.738 15.541 1.00 94.44 399 ALA A N 1
ATOM 3134 C CA . ALA A 1 399 ? -4.213 8.873 14.783 1.00 94.44 399 ALA A CA 1
ATOM 3135 C C . ALA A 1 399 ? -2.930 9.439 15.419 1.00 94.44 399 ALA A C 1
ATOM 3137 O O . ALA A 1 399 ? -1.965 9.735 14.711 1.00 94.44 399 ALA A O 1
ATOM 3138 N N . VAL A 1 400 ? -2.900 9.533 16.754 1.00 94.44 400 VAL A N 1
ATOM 3139 C CA . VAL A 1 400 ? -1.717 9.968 17.508 1.00 94.44 400 VAL A CA 1
ATOM 3140 C C . VAL A 1 400 ? -0.595 8.934 17.386 1.00 94.44 400 VAL A C 1
ATOM 3142 O O . VAL A 1 400 ? 0.500 9.304 16.970 1.00 94.44 400 VAL A O 1
ATOM 3145 N N . GLU A 1 401 ? -0.876 7.648 17.625 1.00 94.25 401 GLU A N 1
ATOM 3146 C CA . GLU A 1 401 ? 0.107 6.554 17.499 1.00 94.25 401 GLU A CA 1
ATOM 3147 C C . GLU A 1 401 ? 0.746 6.493 16.097 1.00 94.25 401 GLU A C 1
ATOM 3149 O O . GLU A 1 401 ? 1.966 6.332 15.961 1.00 94.25 401 GLU A O 1
ATOM 3154 N N . ILE A 1 402 ? -0.064 6.667 15.041 1.00 93.69 402 ILE A N 1
ATOM 3155 C CA . ILE A 1 402 ? 0.419 6.770 13.658 1.00 93.69 402 ILE A CA 1
ATOM 3156 C C . ILE A 1 402 ? 1.337 7.975 13.523 1.00 93.69 402 ILE A C 1
ATOM 3158 O O . ILE A 1 402 ? 2.441 7.819 13.012 1.00 93.69 402 ILE A O 1
ATOM 3162 N N . SER A 1 403 ? 0.913 9.158 13.976 1.00 93.31 403 SER A N 1
ATOM 3163 C CA . SER A 1 403 ? 1.709 10.380 13.836 1.00 93.31 403 SER A CA 1
ATOM 3164 C C . SER A 1 403 ? 3.059 10.297 14.557 1.00 93.31 403 SER A C 1
ATOM 3166 O O . SER A 1 403 ? 4.077 10.715 14.008 1.00 93.31 403 SER A O 1
ATOM 3168 N N . GLU A 1 404 ? 3.103 9.694 15.746 1.00 92.94 404 GLU A N 1
ATOM 3169 C CA . GLU A 1 404 ? 4.332 9.501 16.517 1.00 92.94 404 GLU A CA 1
ATOM 3170 C C . GLU A 1 404 ? 5.287 8.552 15.789 1.00 92.94 404 GLU A C 1
ATOM 3172 O O . GLU A 1 404 ? 6.441 8.899 15.540 1.00 92.94 404 GLU A O 1
ATOM 3177 N N . THR A 1 405 ? 4.778 7.400 15.347 1.00 91.75 405 THR A N 1
ATOM 3178 C CA . THR A 1 405 ? 5.574 6.396 14.624 1.00 91.75 405 THR A CA 1
ATOM 3179 C C . THR A 1 405 ? 6.014 6.898 13.246 1.00 91.75 405 THR A C 1
ATOM 3181 O O . THR A 1 405 ? 7.084 6.545 12.751 1.00 91.75 405 THR A O 1
ATOM 3184 N N . MET A 1 406 ? 5.199 7.735 12.600 1.00 90.75 406 MET A N 1
ATOM 3185 C CA . MET A 1 406 ? 5.461 8.251 11.260 1.00 90.75 406 MET A CA 1
ATOM 3186 C C . MET A 1 406 ? 6.669 9.196 11.224 1.00 90.75 406 MET A C 1
ATOM 3188 O O . MET A 1 406 ? 7.393 9.215 10.230 1.00 90.75 406 MET A O 1
ATOM 3192 N N . ARG A 1 407 ? 6.957 9.917 12.318 1.00 89.69 407 ARG A N 1
ATOM 3193 C CA . ARG A 1 407 ? 8.174 10.745 12.436 1.00 89.69 407 ARG A CA 1
ATOM 3194 C C . ARG A 1 407 ? 9.459 9.928 12.308 1.00 89.69 407 ARG A C 1
ATOM 3196 O O . ARG A 1 407 ? 10.474 10.453 11.859 1.00 89.69 407 ARG A O 1
ATOM 3203 N N . ASP A 1 408 ? 9.407 8.656 12.680 1.00 89.62 408 ASP A N 1
ATOM 3204 C CA . ASP A 1 408 ? 10.525 7.718 12.611 1.00 89.62 408 ASP A CA 1
ATOM 3205 C C . ASP A 1 408 ? 10.546 6.893 11.314 1.00 89.62 408 ASP A C 1
ATOM 3207 O O . ASP A 1 408 ? 11.352 5.971 11.175 1.00 89.62 408 ASP A O 1
ATOM 3211 N N . VAL A 1 409 ? 9.667 7.194 10.351 1.00 88.38 409 VAL A N 1
ATOM 3212 C CA . VAL A 1 409 ? 9.633 6.471 9.079 1.00 88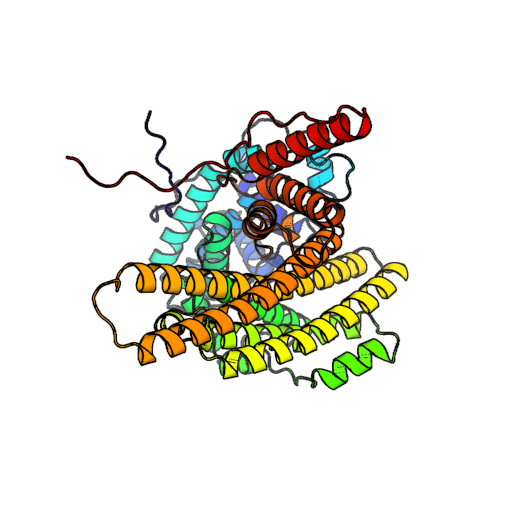.38 409 VAL A CA 1
ATOM 3213 C C . VAL A 1 409 ? 10.964 6.632 8.366 1.00 88.38 409 VAL A C 1
ATOM 3215 O O . VAL A 1 409 ? 11.428 7.756 8.175 1.00 88.38 409 VAL A O 1
ATOM 3218 N N . PRO A 1 410 ? 11.574 5.531 7.902 1.00 83.88 410 PRO A N 1
ATOM 3219 C CA . PRO A 1 410 ? 12.965 5.594 7.516 1.00 83.88 410 PRO A CA 1
ATOM 3220 C C . PRO A 1 410 ? 13.192 6.145 6.099 1.00 83.88 410 PRO A C 1
ATOM 3222 O O . PRO A 1 410 ? 14.306 6.082 5.594 1.00 83.88 410 PRO A O 1
ATOM 3225 N N . SER A 1 411 ? 12.133 6.589 5.404 1.00 84.00 411 SER A N 1
ATOM 3226 C CA . SER A 1 411 ? 12.200 7.080 4.019 1.00 84.00 411 SER A CA 1
ATOM 3227 C C . SER A 1 411 ? 10.860 7.548 3.446 1.00 84.00 411 SER A C 1
ATOM 3229 O O . SER A 1 411 ? 9.802 7.056 3.834 1.00 84.00 411 SER A O 1
ATOM 3231 N N . ILE A 1 412 ? 10.903 8.387 2.405 1.00 83.88 412 ILE A N 1
ATOM 3232 C CA . ILE A 1 412 ? 9.699 8.856 1.694 1.00 83.88 412 ILE A CA 1
ATOM 3233 C C . ILE A 1 412 ? 8.896 7.712 1.054 1.00 83.88 412 ILE A C 1
ATOM 3235 O O . ILE A 1 412 ? 7.670 7.742 1.027 1.00 83.88 412 ILE A O 1
ATOM 3239 N N . VAL A 1 413 ? 9.574 6.671 0.558 1.00 79.50 413 VAL A N 1
ATOM 3240 C CA . VAL A 1 413 ? 8.926 5.562 -0.160 1.00 79.50 413 VAL A CA 1
ATOM 3241 C C . VAL A 1 413 ? 8.086 4.721 0.804 1.00 79.50 413 VAL A C 1
ATOM 3243 O O . VAL A 1 413 ? 7.072 4.148 0.417 1.00 79.50 413 VAL A O 1
ATOM 3246 N N . ARG A 1 414 ? 8.468 4.692 2.086 1.00 79.56 414 ARG A N 1
ATOM 3247 C CA . ARG A 1 414 ? 7.710 4.026 3.151 1.00 79.56 414 ARG A CA 1
ATOM 3248 C C . ARG A 1 414 ? 6.519 4.843 3.651 1.00 79.56 414 ARG A C 1
ATOM 3250 O O . ARG A 1 414 ? 5.653 4.251 4.280 1.00 79.56 414 ARG A O 1
ATOM 3257 N N . LEU A 1 415 ? 6.452 6.144 3.348 1.00 78.31 415 LEU A N 1
ATOM 3258 C CA . LEU A 1 415 ? 5.267 6.972 3.610 1.00 78.31 415 LEU A CA 1
ATOM 3259 C C . LEU A 1 415 ? 4.140 6.722 2.590 1.00 78.31 415 LEU A C 1
ATOM 3261 O O . LEU A 1 415 ? 2.984 7.029 2.871 1.00 78.31 415 LEU A O 1
ATOM 3265 N N . MET A 1 416 ? 4.462 6.165 1.418 1.00 67.44 416 MET A N 1
ATOM 3266 C CA . MET A 1 416 ? 3.500 5.772 0.381 1.00 67.44 416 MET A CA 1
ATOM 3267 C C . MET A 1 416 ? 2.810 4.437 0.738 1.00 67.44 416 MET A C 1
ATOM 3269 O O . MET A 1 416 ? 3.270 3.668 1.579 1.00 67.44 416 MET A O 1
ATOM 3273 N N . PRO A 1 417 ? 1.814 4.004 -0.040 1.00 55.97 417 PRO A N 1
ATOM 3274 C CA . PRO A 1 417 ? 0.422 4.440 -0.077 1.00 55.97 417 PRO A CA 1
ATOM 3275 C C . PRO A 1 417 ? -0.442 3.829 1.061 1.00 55.97 417 PRO A C 1
ATOM 3277 O O . PRO A 1 417 ? -1.668 3.840 0.991 1.00 55.97 417 PRO A O 1
ATOM 3280 N N . HIS A 1 418 ? 0.160 3.229 2.090 1.00 54.53 418 HIS A N 1
ATOM 3281 C CA . HIS A 1 418 ? -0.567 2.408 3.073 1.00 54.53 418 HIS A CA 1
ATOM 3282 C C . HIS A 1 418 ? -1.220 3.196 4.210 1.00 54.53 418 HIS A C 1
ATOM 3284 O O . HIS A 1 418 ? -2.065 2.664 4.919 1.00 54.53 418 HIS A O 1
ATOM 3290 N N . SER A 1 419 ? -0.831 4.449 4.398 1.00 57.12 419 SER A N 1
ATOM 3291 C CA . SER A 1 419 ? -1.159 5.229 5.586 1.00 57.12 419 SER A CA 1
ATOM 3292 C C . SER A 1 419 ? -2.453 6.032 5.471 1.00 57.12 419 SER A C 1
ATOM 3294 O O . SER A 1 419 ? -2.826 6.646 6.460 1.00 57.12 419 SER A O 1
ATOM 3296 N N . ASP A 1 420 ? -3.145 6.033 4.319 1.00 78.81 420 ASP A N 1
ATOM 3297 C CA . ASP A 1 420 ? -4.425 6.745 4.115 1.00 78.81 420 ASP A CA 1
ATOM 3298 C C . ASP A 1 420 ? -4.385 8.186 4.685 1.00 78.81 420 ASP A C 1
ATOM 3300 O O . ASP A 1 420 ? -5.334 8.665 5.305 1.00 78.81 420 ASP A O 1
ATOM 3304 N N . LEU A 1 421 ? -3.247 8.879 4.513 1.00 88.94 421 LEU A N 1
ATOM 3305 C CA . LEU A 1 421 ? -2.909 10.131 5.214 1.00 88.94 421 LEU A CA 1
ATOM 3306 C C . LEU A 1 421 ? -4.010 11.188 5.101 1.00 88.94 421 LEU A C 1
ATOM 3308 O O . LEU A 1 421 ? -4.360 11.848 6.077 1.00 88.94 421 LEU A O 1
ATOM 3312 N N . THR A 1 422 ? -4.600 11.305 3.911 1.00 89.69 422 THR A N 1
ATOM 3313 C CA . THR A 1 422 ? -5.726 12.198 3.634 1.00 89.69 422 THR A CA 1
ATOM 3314 C C . THR A 1 422 ? -6.935 11.889 4.519 1.00 89.69 422 THR A C 1
ATOM 3316 O O . THR A 1 422 ? -7.586 12.816 4.989 1.00 89.69 422 THR A O 1
ATOM 3319 N N . LYS A 1 423 ? -7.254 10.611 4.765 1.00 89.94 423 LYS A N 1
ATOM 3320 C CA . LYS A 1 423 ? -8.390 10.219 5.611 1.00 89.94 423 LYS A CA 1
ATOM 3321 C C . LYS A 1 423 ? -8.134 10.530 7.077 1.00 89.94 423 LYS A C 1
ATOM 3323 O O . LYS A 1 423 ? -9.024 11.054 7.733 1.00 89.94 423 LYS A O 1
ATOM 3328 N N . TRP A 1 424 ? -6.930 10.263 7.581 1.00 93.31 424 TRP A N 1
ATOM 3329 C CA . TRP A 1 424 ? -6.570 10.613 8.959 1.00 93.31 424 TRP A CA 1
ATOM 3330 C C . TRP A 1 424 ? -6.587 12.118 9.198 1.00 93.31 424 TRP A C 1
ATOM 3332 O O . TRP A 1 424 ? -7.140 12.574 10.195 1.00 93.31 424 TRP A O 1
ATOM 3342 N N . ALA A 1 425 ? -6.048 12.891 8.255 1.00 93.19 425 ALA A N 1
ATOM 3343 C CA . ALA A 1 425 ? -6.123 14.342 8.301 1.00 93.19 425 ALA A CA 1
ATOM 3344 C C . ALA A 1 425 ? -7.577 14.837 8.309 1.00 93.19 425 ALA A C 1
ATOM 3346 O O . ALA A 1 425 ? -7.943 15.633 9.168 1.00 93.19 425 ALA A O 1
ATOM 3347 N N . LYS A 1 426 ? -8.426 14.330 7.405 1.00 92.00 426 LYS A N 1
ATOM 3348 C CA . LYS A 1 426 ? -9.857 14.673 7.372 1.00 92.00 426 LYS A CA 1
ATOM 3349 C C . LYS A 1 426 ? -10.579 14.285 8.656 1.00 92.00 426 LYS A C 1
ATOM 3351 O O . LYS A 1 426 ? -11.326 15.093 9.184 1.00 92.00 426 LYS A O 1
ATOM 3356 N N . PHE A 1 427 ? -10.308 13.100 9.198 1.00 92.69 427 PHE A N 1
ATOM 3357 C CA . PHE A 1 427 ? -10.859 12.663 10.479 1.00 92.69 427 PHE A CA 1
ATOM 3358 C C . PHE A 1 427 ? -10.547 13.661 11.605 1.00 92.69 427 PHE A C 1
ATOM 3360 O O . PHE A 1 427 ? -11.445 14.035 12.352 1.00 92.69 427 PHE A O 1
ATOM 3367 N N . LEU A 1 428 ? -9.303 14.141 11.701 1.00 92.44 428 LEU A N 1
ATOM 3368 C CA . LEU A 1 428 ? -8.915 15.123 12.719 1.00 92.44 428 LEU A CA 1
ATOM 3369 C C . LEU A 1 428 ? -9.461 16.539 12.456 1.00 92.44 428 LEU A C 1
ATOM 3371 O O . LEU A 1 428 ? -9.612 17.300 13.408 1.00 92.44 428 LEU A O 1
ATOM 3375 N N . LEU A 1 429 ? -9.744 16.897 11.199 1.00 90.62 429 LEU A N 1
ATOM 3376 C CA . LEU A 1 429 ? -10.345 18.185 10.827 1.00 90.62 429 LEU A CA 1
ATOM 3377 C C . LEU A 1 429 ? -11.868 18.219 11.039 1.00 90.62 429 LEU A C 1
ATOM 3379 O O . LEU A 1 429 ? -12.404 19.251 11.426 1.00 90.62 429 LEU A O 1
ATOM 3383 N N . GLU A 1 430 ? -12.564 17.119 10.746 1.00 85.56 430 GLU A N 1
ATOM 3384 C CA . GLU A 1 430 ? -14.033 17.054 10.724 1.00 85.56 430 GLU A CA 1
ATOM 3385 C C . GLU A 1 430 ? -14.655 16.743 12.091 1.00 85.56 430 GLU A C 1
ATOM 3387 O O . GLU A 1 430 ? -15.813 17.083 12.333 1.00 85.56 430 GLU A O 1
ATOM 3392 N N . GLU A 1 431 ? -13.945 16.048 12.981 1.00 74.19 431 GLU A N 1
ATOM 3393 C CA . GLU A 1 431 ? -14.543 15.575 14.229 1.00 74.19 431 GLU A CA 1
ATOM 3394 C C . GLU A 1 431 ? -14.463 16.642 15.333 1.00 74.19 431 GLU A C 1
ATOM 3396 O O . GLU A 1 431 ? -13.455 16.805 16.025 1.00 74.19 431 GLU A O 1
ATOM 3401 N N . GLU A 1 432 ? -15.581 17.346 15.533 1.00 58.53 432 GLU A N 1
ATOM 3402 C CA . GLU A 1 432 ? -15.787 18.236 16.675 1.00 58.53 432 GLU A CA 1
ATOM 3403 C C . GLU A 1 432 ? -15.667 17.451 17.994 1.00 58.53 432 GLU A C 1
ATOM 3405 O O . GLU A 1 432 ? -16.346 16.445 18.206 1.00 58.53 432 GLU A O 1
ATOM 3410 N N . ASN A 1 433 ? -14.827 17.934 18.914 1.00 58.16 433 ASN A N 1
ATOM 3411 C CA . ASN A 1 433 ? -14.543 17.296 20.207 1.00 58.16 433 ASN A CA 1
ATOM 3412 C C . ASN A 1 433 ? -13.928 15.896 20.077 1.00 58.16 433 ASN A C 1
ATOM 3414 O O . ASN A 1 433 ? -14.504 14.902 20.532 1.00 58.16 433 ASN A O 1
ATOM 3418 N N . ILE A 1 434 ? -12.731 15.821 19.490 1.00 65.56 434 ILE A N 1
ATOM 3419 C CA . ILE A 1 434 ? -11.962 14.577 19.423 1.00 65.56 434 ILE A CA 1
ATOM 3420 C C . ILE A 1 434 ? -11.837 13.978 20.831 1.00 65.56 434 ILE A C 1
ATOM 3422 O O . ILE A 1 434 ? -11.255 14.561 21.744 1.00 65.56 434 ILE A O 1
ATOM 3426 N N . VAL A 1 435 ? -12.450 12.810 21.006 1.00 71.25 435 VAL A N 1
ATOM 3427 C CA . VAL A 1 435 ? -12.584 12.151 22.306 1.00 71.25 435 VAL A CA 1
ATOM 3428 C C . VAL A 1 435 ? -11.277 11.435 22.650 1.00 71.25 435 VAL A C 1
ATOM 3430 O O . VAL A 1 435 ? -10.671 10.817 21.776 1.00 71.25 435 VAL A O 1
ATOM 3433 N N . ASP A 1 436 ? -10.881 11.477 23.925 1.00 81.75 436 ASP A N 1
ATOM 3434 C CA . ASP A 1 436 ? -9.715 10.790 24.511 1.00 81.75 436 ASP A CA 1
ATOM 3435 C C . ASP A 1 436 ? -8.318 11.277 24.069 1.00 81.75 436 ASP A C 1
ATOM 3437 O O . ASP A 1 436 ? -7.324 10.684 24.490 1.00 81.75 436 ASP A O 1
ATOM 3441 N N . ILE A 1 437 ? -8.207 12.361 23.294 1.00 88.81 437 ILE A N 1
ATOM 3442 C CA . ILE A 1 437 ? -6.920 13.030 23.035 1.00 88.81 437 ILE A CA 1
ATOM 3443 C C . ILE A 1 437 ? -7.009 14.520 23.357 1.00 88.81 437 ILE A C 1
ATOM 3445 O O . ILE A 1 437 ? -8.071 15.137 23.293 1.00 88.81 437 ILE A O 1
ATOM 3449 N N . THR A 1 438 ? -5.877 15.114 23.717 1.00 89.69 438 THR A N 1
ATOM 3450 C CA . THR A 1 438 ? -5.783 16.556 23.959 1.00 89.69 438 THR A CA 1
ATOM 3451 C C . THR A 1 438 ? -5.758 17.334 22.643 1.00 89.69 438 THR A C 1
ATOM 3453 O O . THR A 1 438 ? -5.326 16.830 21.604 1.00 89.69 438 THR A O 1
ATOM 3456 N N . ARG A 1 439 ? -6.147 18.613 22.693 1.00 87.31 439 ARG A N 1
ATOM 3457 C CA . ARG A 1 439 ? -6.033 19.522 21.540 1.00 87.31 439 ARG A CA 1
ATOM 3458 C C . ARG A 1 439 ? -4.595 19.599 21.015 1.00 87.31 439 ARG A C 1
ATOM 3460 O O . ARG A 1 439 ? -4.397 19.571 19.808 1.00 87.31 439 ARG A O 1
ATOM 3467 N N . ALA A 1 440 ? -3.606 19.630 21.910 1.00 90.31 440 ALA A N 1
ATOM 3468 C CA . ALA A 1 440 ? -2.190 19.653 21.546 1.00 90.31 440 ALA A CA 1
ATOM 3469 C C . ALA A 1 440 ? -1.771 18.398 20.761 1.00 90.31 440 ALA A C 1
ATOM 3471 O O . ALA A 1 440 ? -1.125 18.518 19.724 1.00 90.31 440 ALA A O 1
ATOM 3472 N N . GLN A 1 441 ? -2.199 17.209 21.202 1.00 92.94 441 GLN A N 1
ATOM 3473 C CA . GLN A 1 441 ? -1.950 15.957 20.475 1.00 92.94 441 GLN A CA 1
ATOM 3474 C C . GLN A 1 441 ? -2.604 15.962 19.090 1.00 92.94 441 GLN A C 1
ATOM 3476 O O . GLN A 1 441 ? -1.972 15.557 18.120 1.00 92.94 441 GLN A O 1
ATOM 3481 N N . SER A 1 442 ? -3.843 16.455 18.981 1.00 91.94 442 SER A N 1
ATOM 3482 C CA . SER A 1 442 ? -4.527 16.581 17.688 1.00 91.94 442 SER A CA 1
ATOM 3483 C C . SER A 1 442 ? -3.775 17.504 16.723 1.00 91.94 442 SER A C 1
ATOM 3485 O O . SER A 1 442 ? -3.521 17.124 15.581 1.00 91.94 442 SER A O 1
ATOM 3487 N N . LEU A 1 443 ? -3.353 18.684 17.187 1.00 92.44 443 LEU A N 1
ATOM 3488 C CA . LEU A 1 443 ? -2.601 19.641 16.368 1.00 92.44 443 LEU A CA 1
ATOM 3489 C C . LEU A 1 443 ? -1.251 19.065 15.923 1.00 92.44 443 LEU A C 1
ATOM 3491 O O . LEU A 1 443 ? -0.916 19.135 14.744 1.00 92.44 443 LEU A O 1
ATOM 3495 N N . GLN A 1 444 ? -0.519 18.419 16.832 1.00 93.56 444 GLN A N 1
ATOM 3496 C CA . GLN A 1 444 ? 0.755 17.774 16.517 1.00 93.56 444 GLN A CA 1
ATOM 3497 C C . GLN A 1 444 ? 0.595 16.630 15.501 1.00 93.56 444 GLN A C 1
ATOM 3499 O O . GLN A 1 444 ? 1.458 16.438 14.636 1.00 93.56 444 GLN A O 1
ATOM 3504 N N . ALA A 1 445 ? -0.499 15.869 15.594 1.00 94.44 445 ALA A N 1
ATOM 3505 C CA . ALA A 1 445 ? -0.825 14.826 14.631 1.00 94.44 445 ALA A CA 1
ATOM 3506 C C . ALA A 1 445 ? -1.185 15.424 13.261 1.00 94.44 445 ALA A C 1
ATOM 3508 O O . ALA A 1 445 ? -0.658 14.969 12.246 1.00 94.44 445 ALA A O 1
ATOM 3509 N N . LEU A 1 446 ? -2.006 16.482 13.220 1.00 94.44 446 LEU A N 1
ATOM 3510 C CA . LEU A 1 446 ? -2.353 17.213 11.994 1.00 94.44 446 LEU A CA 1
ATOM 3511 C C . LEU A 1 446 ? -1.122 17.793 11.289 1.00 94.44 446 LEU A C 1
ATOM 3513 O O . LEU A 1 446 ? -0.996 17.648 10.074 1.00 94.44 446 LEU A O 1
ATOM 3517 N N . GLU A 1 447 ? -0.193 18.399 12.031 1.00 94.56 447 GLU A N 1
ATOM 3518 C CA . GLU A 1 447 ? 1.089 18.871 11.493 1.00 94.56 447 GLU A CA 1
ATOM 3519 C C . GLU A 1 447 ? 1.887 17.727 10.868 1.00 94.56 447 GLU A C 1
ATOM 3521 O O . GLU A 1 447 ? 2.374 17.845 9.744 1.00 94.56 447 GLU A O 1
ATOM 3526 N N . CYS A 1 448 ? 1.963 16.588 11.560 1.00 94.62 448 CYS A N 1
ATOM 3527 C CA . CYS A 1 448 ? 2.673 15.418 11.063 1.00 94.62 448 CYS A CA 1
ATOM 3528 C C . CYS A 1 448 ? 2.036 14.860 9.778 1.00 94.62 448 CYS A C 1
ATOM 3530 O O . CYS A 1 448 ? 2.751 14.558 8.821 1.00 94.62 448 CYS A O 1
ATOM 3532 N N . PHE A 1 449 ? 0.702 14.772 9.711 1.00 94.62 449 PHE A N 1
ATOM 3533 C CA . PHE A 1 449 ? -0.008 14.347 8.500 1.00 94.62 449 PHE A CA 1
ATOM 3534 C C . PHE A 1 449 ? 0.157 15.337 7.348 1.00 94.62 449 PHE A C 1
ATOM 3536 O O . PHE A 1 449 ? 0.369 14.909 6.214 1.00 94.62 449 PHE A O 1
ATOM 3543 N N . ARG A 1 450 ? 0.119 16.647 7.619 1.00 94.50 450 ARG A N 1
ATOM 3544 C CA . ARG A 1 450 ? 0.410 17.688 6.624 1.00 94.50 450 ARG A CA 1
ATOM 3545 C C . ARG A 1 450 ? 1.808 17.511 6.041 1.00 94.50 450 ARG A C 1
ATOM 3547 O O . ARG A 1 450 ? 1.967 17.533 4.823 1.00 94.50 450 ARG A O 1
ATOM 3554 N N . ASP A 1 451 ? 2.811 17.345 6.894 1.00 94.88 451 ASP A N 1
ATOM 3555 C CA . ASP A 1 451 ? 4.205 17.230 6.469 1.00 94.88 451 ASP A CA 1
ATOM 3556 C C . ASP A 1 451 ? 4.437 15.932 5.684 1.00 94.88 451 ASP A C 1
ATOM 3558 O O . ASP A 1 451 ? 5.083 15.944 4.636 1.00 94.88 451 ASP A O 1
ATOM 3562 N N . ALA A 1 452 ? 3.810 14.831 6.104 1.00 93.50 452 ALA A N 1
ATOM 3563 C CA . ALA A 1 452 ? 3.805 13.591 5.338 1.00 93.50 452 ALA A CA 1
ATOM 3564 C C . ALA A 1 452 ? 3.152 13.764 3.957 1.00 93.50 452 ALA A C 1
ATOM 3566 O O . ALA A 1 452 ? 3.735 13.344 2.961 1.00 93.50 452 ALA A O 1
ATOM 3567 N N . LEU A 1 453 ? 1.990 14.423 3.866 1.00 93.06 453 LEU A N 1
ATOM 3568 C CA . LEU A 1 453 ? 1.312 14.698 2.591 1.00 93.06 453 LEU A CA 1
ATOM 3569 C C . LEU A 1 453 ? 2.168 15.565 1.654 1.00 93.06 453 LEU A C 1
ATOM 3571 O O . LEU A 1 453 ? 2.251 15.269 0.461 1.00 93.06 453 LEU A O 1
ATOM 3575 N N . LYS A 1 454 ? 2.858 16.583 2.185 1.00 93.38 454 LYS A N 1
ATOM 3576 C CA . LYS A 1 454 ? 3.805 17.416 1.424 1.00 93.38 454 LYS A CA 1
ATOM 3577 C C . LYS A 1 454 ? 4.931 16.592 0.802 1.00 93.38 454 LYS A C 1
ATOM 3579 O O . LYS A 1 454 ? 5.208 16.754 -0.384 1.00 93.38 454 LYS A O 1
ATOM 3584 N N . VAL A 1 455 ? 5.545 15.695 1.577 1.00 92.38 455 VAL A N 1
ATOM 3585 C CA . VAL A 1 455 ? 6.662 14.844 1.126 1.00 92.38 455 VAL A CA 1
ATOM 3586 C C . VAL A 1 455 ? 6.193 13.770 0.147 1.00 92.38 455 VAL A C 1
ATOM 3588 O O . VAL A 1 455 ? 6.782 13.587 -0.917 1.00 92.38 455 VAL A O 1
ATOM 3591 N N . VAL A 1 456 ? 5.099 13.075 0.466 1.00 89.75 456 VAL A N 1
ATOM 3592 C CA . VAL A 1 456 ? 4.491 12.042 -0.393 1.00 89.75 456 VAL A CA 1
ATOM 3593 C C . VAL A 1 456 ? 4.032 12.654 -1.725 1.00 89.75 456 VAL A C 1
ATOM 3595 O O . VAL A 1 456 ? 4.140 12.010 -2.774 1.00 89.75 456 VAL A O 1
ATOM 3598 N N . GLY A 1 457 ? 3.634 13.931 -1.717 1.00 90.06 457 GLY A N 1
ATOM 3599 C CA . GLY A 1 457 ? 3.354 14.746 -2.899 1.00 90.06 457 GLY A CA 1
ATOM 3600 C C . GLY A 1 457 ? 4.494 14.830 -3.920 1.00 90.06 457 GLY A C 1
ATOM 3601 O O . GLY A 1 457 ? 4.234 15.132 -5.081 1.00 90.06 457 GLY A O 1
ATOM 3602 N N . PHE A 1 458 ? 5.734 14.483 -3.550 1.00 91.50 458 PHE A N 1
ATOM 3603 C CA . PHE A 1 458 ? 6.799 14.273 -4.531 1.00 91.50 458 PHE A CA 1
ATOM 3604 C C . PHE A 1 458 ? 6.367 13.252 -5.585 1.00 91.50 458 PHE A C 1
ATOM 3606 O O . PHE A 1 458 ? 6.491 13.512 -6.774 1.00 91.50 458 PHE A O 1
ATOM 3613 N N . SER A 1 459 ? 5.817 12.114 -5.154 1.00 88.31 459 SER A N 1
ATOM 3614 C CA . SER A 1 459 ? 5.601 10.943 -6.012 1.00 88.31 459 SER A CA 1
ATOM 3615 C C . SER A 1 459 ? 4.322 10.994 -6.842 1.00 88.31 459 SER A C 1
ATOM 3617 O O . SER A 1 459 ? 4.228 10.329 -7.871 1.00 88.31 459 SER A O 1
ATOM 3619 N N . HIS A 1 460 ? 3.329 11.765 -6.408 1.00 85.31 460 HIS A N 1
ATOM 3620 C CA . HIS A 1 460 ? 1.994 11.765 -6.997 1.00 85.31 460 HIS A CA 1
ATOM 3621 C C . HIS A 1 460 ? 1.339 13.141 -6.863 1.00 85.31 460 HIS A C 1
ATOM 3623 O O . HIS A 1 460 ? 1.582 13.875 -5.908 1.00 85.31 460 HIS A O 1
ATOM 3629 N N . ALA A 1 461 ? 0.514 13.492 -7.846 1.00 86.56 461 ALA A N 1
ATOM 3630 C CA . ALA A 1 461 ? -0.211 14.754 -7.864 1.00 86.56 461 ALA A CA 1
ATOM 3631 C C . ALA A 1 461 ? -1.345 14.747 -6.824 1.00 86.56 461 ALA A C 1
ATOM 3633 O O . ALA A 1 461 ? -2.411 14.168 -7.058 1.00 86.56 461 ALA A O 1
ATOM 3634 N N . ASP A 1 462 ? -1.126 15.412 -5.689 1.00 84.38 462 ASP A N 1
ATOM 3635 C CA . ASP A 1 462 ? -2.150 15.606 -4.661 1.00 84.38 462 ASP A CA 1
ATOM 3636 C C . ASP A 1 462 ? -3.177 16.658 -5.105 1.00 84.38 462 ASP A C 1
ATOM 3638 O O . ASP A 1 462 ? -2.881 17.847 -5.196 1.00 84.38 462 ASP A O 1
ATOM 3642 N N . ARG A 1 463 ? -4.412 16.212 -5.353 1.00 83.75 463 ARG A N 1
ATOM 3643 C CA . ARG A 1 463 ? -5.560 17.064 -5.712 1.00 83.75 463 ARG A CA 1
ATOM 3644 C C . ARG A 1 463 ? -6.593 17.193 -4.597 1.00 83.75 463 ARG A C 1
ATOM 3646 O O . ARG A 1 463 ? -7.706 17.648 -4.843 1.00 83.75 463 ARG A O 1
ATOM 3653 N N . THR A 1 464 ? -6.276 16.728 -3.393 1.00 85.50 464 THR A N 1
ATOM 3654 C CA . THR A 1 464 ? -7.261 16.632 -2.310 1.00 85.50 464 THR A CA 1
ATOM 3655 C C . THR A 1 464 ? -7.539 17.973 -1.637 1.00 85.50 464 THR A C 1
ATOM 3657 O O . THR A 1 464 ? -8.579 18.109 -0.998 1.00 85.50 464 THR A O 1
ATOM 3660 N N . GLY A 1 465 ? -6.617 18.938 -1.755 1.00 88.44 465 GLY A N 1
ATOM 3661 C CA . GLY A 1 465 ? -6.675 20.236 -1.069 1.00 88.44 465 GLY A CA 1
ATOM 3662 C C . GLY A 1 465 ? -6.437 20.155 0.443 1.00 88.44 465 GLY A C 1
ATOM 3663 O O . GLY A 1 465 ? -6.427 21.179 1.117 1.00 88.44 465 GLY A O 1
ATOM 3664 N N . VAL A 1 466 ? -6.210 18.955 0.993 1.00 91.62 466 VAL A N 1
ATOM 3665 C CA . VAL A 1 466 ? -6.165 18.734 2.445 1.00 91.62 466 VAL A CA 1
ATOM 3666 C C . VAL A 1 466 ? -4.995 19.456 3.104 1.00 91.62 466 VAL A C 1
ATOM 3668 O O . VAL A 1 466 ? -5.167 20.010 4.183 1.00 91.62 466 VAL A O 1
ATOM 3671 N N . VAL A 1 467 ? -3.823 19.505 2.466 1.00 93.31 467 VAL A N 1
ATOM 3672 C CA . VAL A 1 467 ? -2.669 20.253 3.001 1.00 93.31 467 VAL A CA 1
ATOM 3673 C C . VAL A 1 467 ? -3.012 21.729 3.202 1.00 93.31 467 VAL A C 1
ATOM 3675 O O . VAL A 1 467 ? -2.649 22.306 4.227 1.00 93.31 467 VAL A O 1
ATOM 3678 N N . ASP A 1 468 ? -3.731 22.323 2.252 1.00 94.25 468 ASP A N 1
ATOM 3679 C CA . ASP A 1 468 ? -4.098 23.736 2.289 1.00 94.25 468 ASP A CA 1
ATOM 3680 C C . ASP A 1 468 ? -5.149 23.983 3.384 1.00 94.25 468 ASP A C 1
ATOM 3682 O O . ASP A 1 468 ? -4.967 24.875 4.211 1.00 94.25 468 ASP A O 1
ATOM 3686 N N . THR A 1 469 ? -6.144 23.096 3.514 1.00 94.12 469 THR A N 1
ATOM 3687 C CA . THR A 1 469 ? -7.114 23.118 4.625 1.00 94.12 469 THR A CA 1
ATOM 3688 C C . THR A 1 469 ? -6.448 22.988 5.999 1.00 94.12 469 THR A C 1
ATOM 3690 O O . THR A 1 469 ? -6.815 23.702 6.932 1.00 94.12 469 THR A O 1
ATOM 3693 N N . ILE A 1 470 ? -5.445 22.112 6.153 1.00 94.31 470 ILE A N 1
ATOM 3694 C CA . ILE A 1 470 ? -4.703 21.999 7.421 1.00 94.31 470 ILE A CA 1
ATOM 3695 C C . ILE A 1 470 ? -3.944 23.298 7.708 1.00 94.31 470 ILE A C 1
ATOM 3697 O O . ILE A 1 470 ? -3.945 23.759 8.847 1.00 94.31 470 ILE A O 1
ATOM 3701 N N . ASN A 1 471 ? -3.301 23.904 6.703 1.00 94.12 471 ASN A N 1
ATOM 3702 C CA . ASN A 1 471 ? -2.590 25.172 6.889 1.00 94.12 471 ASN A CA 1
ATOM 3703 C C . ASN A 1 471 ? -3.533 26.285 7.363 1.00 94.12 471 ASN A C 1
ATOM 3705 O O . ASN A 1 471 ? -3.195 27.006 8.302 1.00 94.12 471 ASN A O 1
ATOM 3709 N N . GLU A 1 472 ? -4.713 26.407 6.753 1.00 93.38 472 GLU A N 1
ATOM 3710 C CA . GLU A 1 472 ? -5.740 27.371 7.162 1.00 93.38 472 GLU A CA 1
ATOM 3711 C C . GLU A 1 472 ? -6.194 27.127 8.608 1.00 93.38 472 GLU A C 1
ATOM 3713 O O . GLU A 1 472 ? -6.195 28.056 9.418 1.00 93.38 472 GLU A O 1
ATOM 3718 N N . TYR A 1 473 ? -6.484 25.870 8.958 1.00 91.25 473 TYR A N 1
ATOM 3719 C CA . TYR A 1 473 ? -6.910 25.479 10.303 1.00 91.25 473 TYR A CA 1
ATOM 3720 C C . TYR A 1 473 ? -5.846 25.777 11.374 1.00 91.25 473 TYR A C 1
ATOM 3722 O O . TYR A 1 473 ? -6.146 26.375 12.409 1.00 91.25 473 TYR A O 1
ATOM 3730 N N . LEU A 1 474 ? -4.583 25.416 11.120 1.00 89.69 474 LEU A N 1
ATOM 3731 C CA . LEU A 1 474 ? -3.470 25.698 12.034 1.00 89.69 474 LEU A CA 1
ATOM 3732 C C . LEU A 1 474 ? -3.204 27.207 12.168 1.00 89.69 474 LEU A C 1
ATOM 3734 O O . LEU A 1 474 ? -2.874 27.677 13.256 1.00 89.69 474 LEU A O 1
ATOM 3738 N N . THR A 1 475 ? -3.378 27.978 11.090 1.00 89.75 475 THR A N 1
ATOM 3739 C CA . THR A 1 475 ? -3.205 29.440 11.118 1.00 89.75 475 THR A CA 1
ATOM 3740 C C . THR A 1 475 ? -4.289 30.111 11.957 1.00 89.75 475 THR A C 1
ATOM 3742 O O . THR A 1 475 ? -3.970 30.940 12.807 1.00 89.75 475 THR A O 1
ATOM 3745 N N . ALA A 1 476 ? -5.555 29.726 11.768 1.00 85.88 476 ALA A N 1
ATOM 3746 C CA . ALA A 1 476 ? -6.667 30.229 12.574 1.00 85.88 476 ALA A CA 1
ATOM 3747 C C . ALA A 1 476 ? -6.450 29.946 14.071 1.00 85.88 476 ALA A C 1
ATOM 3749 O O . ALA A 1 476 ? -6.670 30.817 14.909 1.00 85.88 476 ALA A O 1
ATOM 3750 N N . TYR A 1 477 ? -5.918 28.766 14.402 1.00 78.69 477 TYR A N 1
ATOM 3751 C CA . TYR A 1 477 ? -5.601 28.409 15.782 1.00 78.69 477 TYR A CA 1
ATOM 3752 C C . TYR A 1 477 ? -4.523 29.295 16.417 1.00 78.69 477 TYR A C 1
ATOM 3754 O O . TYR A 1 477 ? -4.688 29.737 17.552 1.00 78.69 477 TYR A O 1
ATOM 3762 N N . LEU A 1 478 ? -3.424 29.559 15.704 1.00 78.94 478 LEU A N 1
ATOM 3763 C CA . LEU A 1 478 ? -2.355 30.426 16.213 1.00 78.94 478 LEU A CA 1
ATOM 3764 C C . LEU A 1 478 ? -2.880 31.831 16.521 1.00 78.94 478 LEU A C 1
ATOM 3766 O O . LEU A 1 478 ? -2.493 32.436 17.519 1.00 78.94 478 LEU A O 1
ATOM 3770 N N . VAL A 1 479 ? -3.791 32.327 15.684 1.00 76.75 479 VAL A N 1
ATOM 3771 C CA . VAL A 1 479 ? -4.453 33.617 15.879 1.00 76.75 479 VAL A CA 1
ATOM 3772 C C . VAL A 1 479 ? -5.334 33.595 17.135 1.00 76.75 479 VAL A C 1
ATOM 3774 O O . VAL A 1 479 ? -5.193 34.478 17.981 1.00 76.75 479 VAL A O 1
ATOM 3777 N N . ASP A 1 480 ? -6.170 32.569 17.312 1.00 73.25 480 ASP A N 1
ATOM 3778 C CA . ASP A 1 480 ? -7.015 32.410 18.505 1.00 73.25 480 ASP A CA 1
ATOM 3779 C C . ASP A 1 480 ? -6.192 32.301 19.801 1.00 73.25 480 ASP A C 1
ATOM 3781 O O . ASP A 1 480 ? -6.516 32.947 20.800 1.00 73.25 480 ASP A O 1
ATOM 3785 N N . ASP A 1 481 ? -5.104 31.525 19.805 1.00 71.38 481 ASP A N 1
ATOM 3786 C CA . ASP A 1 481 ? -4.236 31.359 20.981 1.00 71.38 481 ASP A CA 1
ATOM 3787 C C . ASP A 1 481 ? -3.530 32.677 21.347 1.00 71.38 481 ASP A C 1
ATOM 3789 O O . ASP A 1 481 ? -3.499 33.069 22.516 1.00 71.38 481 ASP A O 1
ATOM 3793 N N . MET A 1 482 ? -3.072 33.444 20.349 1.00 66.94 482 MET A N 1
ATOM 3794 C CA . MET A 1 482 ? -2.523 34.788 20.566 1.00 66.94 482 MET A CA 1
ATOM 3795 C C . MET A 1 482 ? -3.550 35.750 21.182 1.00 66.94 482 MET A C 1
ATOM 3797 O O . MET A 1 482 ? -3.215 36.487 22.112 1.00 66.94 482 MET A O 1
ATOM 3801 N N . PHE A 1 483 ? -4.803 35.739 20.717 1.00 65.19 483 PHE A N 1
ATOM 3802 C CA . PHE A 1 483 ? -5.864 36.574 21.294 1.00 65.19 483 PHE A CA 1
ATOM 3803 C C . PHE A 1 483 ? -6.238 36.151 22.719 1.00 65.19 483 PHE A C 1
ATOM 3805 O O . PHE A 1 483 ? -6.477 37.007 23.574 1.00 65.19 483 PHE A O 1
ATOM 3812 N N . THR A 1 484 ? -6.219 34.847 22.999 1.00 64.56 484 THR A N 1
ATOM 3813 C CA . THR A 1 484 ? -6.525 34.297 24.326 1.00 64.56 484 THR A CA 1
ATOM 3814 C C . THR A 1 484 ? -5.423 34.631 25.342 1.00 64.56 484 THR A C 1
ATOM 3816 O O . THR A 1 484 ? -5.719 34.961 26.492 1.00 64.56 484 THR A O 1
ATOM 3819 N N . GLN A 1 485 ? -4.152 34.627 24.923 1.00 59.47 485 GLN A N 1
ATOM 3820 C CA . GLN A 1 485 ? -3.003 34.982 25.769 1.00 59.47 485 GLN A CA 1
ATOM 3821 C C . GLN A 1 485 ? -2.870 36.494 26.029 1.00 59.47 485 GLN A C 1
ATOM 3823 O O . GLN A 1 485 ? -2.324 36.892 27.058 1.00 59.47 485 GLN A O 1
ATOM 3828 N N . LEU A 1 486 ? -3.401 37.347 25.145 1.00 60.12 486 LEU A N 1
ATOM 3829 C CA . LEU A 1 486 ? -3.376 38.810 25.291 1.00 60.12 486 LEU A CA 1
ATOM 3830 C C . LEU A 1 486 ? -4.492 39.379 26.190 1.00 60.12 486 LEU A C 1
ATOM 3832 O O . LEU A 1 486 ? -4.589 40.594 26.349 1.00 60.12 486 LEU A O 1
ATOM 3836 N N . GLY A 1 487 ? -5.319 38.533 26.815 1.00 46.06 487 GLY A N 1
ATOM 3837 C CA . GLY A 1 487 ? -6.272 38.959 27.847 1.00 46.06 487 GLY A CA 1
ATOM 3838 C C . GLY A 1 487 ? -7.436 39.822 27.350 1.00 46.06 487 GLY A C 1
ATOM 3839 O O . GLY A 1 487 ? -8.097 40.468 28.161 1.00 46.06 487 GLY A O 1
ATOM 3840 N N . HIS A 1 488 ? -7.719 39.833 26.046 1.00 42.66 488 HIS A N 1
ATOM 3841 C CA . HIS A 1 488 ? -8.947 40.424 25.525 1.00 42.66 488 HIS A CA 1
ATOM 3842 C C . HIS A 1 488 ? -10.056 39.364 25.541 1.00 42.66 488 HIS A C 1
ATOM 3844 O O . HIS A 1 488 ? -9.980 38.401 24.777 1.00 42.66 488 HIS A O 1
ATOM 3850 N N . PRO A 1 489 ? -11.102 39.506 26.377 1.00 38.25 489 PRO A N 1
ATOM 3851 C CA . PRO A 1 489 ? -12.278 38.673 26.223 1.00 38.25 489 PRO A CA 1
ATOM 3852 C C . PRO A 1 489 ? -12.912 39.043 24.885 1.00 38.25 489 PRO A C 1
ATOM 3854 O O . PRO A 1 489 ? -13.271 40.204 24.670 1.00 38.25 489 PRO A O 1
ATOM 3857 N N . ILE A 1 490 ? -13.051 38.066 23.991 1.00 42.25 490 ILE A N 1
ATOM 3858 C CA . ILE A 1 490 ? -13.937 38.194 22.838 1.00 42.25 490 ILE A CA 1
ATOM 3859 C C . ILE A 1 490 ? -15.337 38.409 23.420 1.00 42.25 490 ILE A C 1
ATOM 3861 O O . ILE A 1 490 ? -15.946 37.493 23.969 1.00 42.25 490 ILE A O 1
ATOM 3865 N N . GLN A 1 491 ? -15.823 39.650 23.367 1.00 39.09 491 GLN A N 1
ATOM 3866 C CA . GLN A 1 491 ? -17.248 39.909 23.495 1.00 39.09 491 GLN A CA 1
ATOM 3867 C C . GLN A 1 491 ? -17.931 39.198 22.332 1.00 39.09 491 GLN A C 1
ATOM 3869 O O . GLN A 1 491 ? -17.608 39.469 21.174 1.00 39.09 491 GLN A O 1
ATOM 3874 N N . ASP A 1 492 ? -18.853 38.298 22.678 1.00 46.12 492 ASP A N 1
ATOM 3875 C CA . ASP A 1 492 ? -19.842 37.677 21.798 1.00 46.12 492 ASP A CA 1
ATOM 3876 C C . ASP A 1 492 ? -20.229 38.614 20.646 1.00 46.12 492 ASP A C 1
ATOM 3878 O O . ASP A 1 492 ? -21.048 39.523 20.787 1.00 46.12 492 ASP A O 1
ATOM 3882 N N . SER A 1 493 ? -19.623 38.400 19.484 1.00 39.50 493 SER A N 1
ATOM 3883 C CA . SER A 1 493 ? -20.046 39.023 18.238 1.00 39.50 493 SER A CA 1
ATOM 3884 C C . SER A 1 493 ? -19.751 38.067 17.089 1.00 39.50 493 SER A C 1
ATOM 3886 O O . SER A 1 493 ? -18.705 38.099 16.457 1.00 39.50 493 SER A O 1
ATOM 3888 N N . GLY A 1 494 ? -20.727 37.190 16.843 1.00 35.59 494 GLY A N 1
ATOM 3889 C CA . GLY A 1 494 ? -20.824 36.383 15.630 1.00 35.59 494 GLY A CA 1
ATOM 3890 C C . GLY A 1 494 ? -20.175 35.009 15.735 1.00 35.59 494 GLY A C 1
ATOM 3891 O O . GLY A 1 494 ? -19.018 34.828 15.377 1.00 35.59 494 GLY A O 1
ATOM 3892 N N . ARG A 1 495 ? -20.970 34.008 16.136 1.00 32.84 495 ARG A N 1
ATOM 3893 C CA . ARG A 1 495 ? -20.716 32.607 15.780 1.00 32.84 495 ARG A CA 1
ATOM 3894 C C . ARG A 1 495 ? -20.469 32.534 14.272 1.00 32.84 495 ARG A C 1
ATOM 3896 O O . ARG A 1 495 ? -21.394 32.762 13.494 1.00 32.84 495 ARG A O 1
ATOM 3903 N N . ILE A 1 496 ? -19.245 32.213 13.868 1.00 35.25 496 ILE A N 1
ATOM 3904 C CA . ILE A 1 496 ? -18.978 31.742 12.513 1.00 35.25 496 ILE A CA 1
ATOM 3905 C C . ILE A 1 496 ? -19.563 30.333 12.468 1.00 35.25 496 ILE A C 1
ATOM 3907 O O . ILE A 1 496 ? -18.998 29.388 13.014 1.00 35.25 496 ILE A O 1
ATOM 3911 N N . HIS A 1 497 ? -20.762 30.225 11.900 1.00 33.16 497 HIS A N 1
ATOM 3912 C CA . HIS A 1 497 ? -21.288 28.951 11.442 1.00 33.16 497 HIS A CA 1
ATOM 3913 C C . HIS A 1 497 ? -20.261 28.343 10.479 1.00 33.16 497 HIS A C 1
ATOM 3915 O O . HIS A 1 497 ? -19.774 29.029 9.576 1.00 33.16 497 HIS A O 1
ATOM 3921 N N . GLY A 1 498 ? -19.915 27.070 10.692 1.00 31.88 498 GLY A N 1
ATOM 3922 C CA . GLY A 1 498 ? -19.231 26.277 9.674 1.00 31.88 498 GLY A CA 1
ATOM 3923 C C . GLY A 1 498 ? -20.015 26.332 8.357 1.00 31.88 498 GLY A C 1
ATOM 3924 O O . GLY A 1 498 ? -21.206 26.648 8.370 1.00 31.88 498 GLY A O 1
ATOM 3925 N N . PRO A 1 499 ? -19.374 26.086 7.206 1.00 29.08 499 PRO A N 1
ATOM 3926 C CA . PRO A 1 499 ? -20.057 26.209 5.929 1.00 29.08 499 PRO A CA 1
ATOM 3927 C C . PRO A 1 499 ? -21.243 25.233 5.861 1.00 29.08 499 PRO A C 1
ATOM 3929 O O . PRO A 1 499 ? -21.058 24.015 5.872 1.00 29.08 499 PRO A O 1
ATOM 3932 N N . ASP A 1 500 ? -22.454 25.792 5.794 1.00 28.83 500 ASP A N 1
ATOM 3933 C CA . ASP A 1 500 ? -23.709 25.083 5.550 1.00 28.83 500 ASP A CA 1
ATOM 3934 C C . ASP A 1 500 ? -23.666 24.441 4.155 1.00 28.83 500 ASP A C 1
ATOM 3936 O O . ASP A 1 500 ? -23.969 25.066 3.139 1.00 28.83 500 ASP A O 1
ATOM 3940 N N . TRP A 1 501 ? -23.282 23.168 4.092 1.00 36.16 501 TRP A N 1
ATOM 3941 C CA . TRP A 1 501 ? -23.382 22.349 2.885 1.00 36.16 501 TRP A CA 1
ATOM 3942 C C . TRP A 1 501 ? -24.618 21.452 2.933 1.00 36.16 501 TRP A C 1
ATOM 3944 O O . TRP A 1 501 ? -24.489 20.240 2.846 1.00 36.16 501 TRP A O 1
ATOM 3954 N N . PHE A 1 502 ? -25.816 22.024 3.057 1.00 30.47 502 PHE A N 1
ATOM 3955 C CA . PHE A 1 502 ? -27.073 21.340 2.730 1.00 30.47 502 PHE A CA 1
ATOM 3956 C C . PHE A 1 502 ? -28.168 22.368 2.431 1.00 30.47 502 PHE A C 1
ATOM 3958 O O . PHE A 1 502 ? -28.890 22.764 3.329 1.00 30.47 502 PHE A O 1
ATOM 3965 N N . GLU A 1 503 ? -28.281 22.790 1.170 1.00 29.47 503 GLU A N 1
ATOM 3966 C CA . GLU A 1 503 ? -29.547 23.073 0.473 1.00 29.47 503 GLU A CA 1
ATOM 3967 C C . GLU A 1 503 ? -29.237 23.624 -0.927 1.00 29.47 503 GLU A C 1
ATOM 3969 O O . GLU A 1 503 ? -28.590 24.651 -1.075 1.00 29.47 503 GLU A O 1
ATOM 3974 N N . ILE A 1 504 ? -29.646 22.887 -1.960 1.00 29.20 504 ILE A N 1
ATOM 3975 C CA . ILE A 1 504 ? -30.431 23.354 -3.115 1.00 29.20 504 ILE A CA 1
ATOM 3976 C C . ILE A 1 504 ? -30.723 22.094 -3.935 1.00 29.20 504 ILE A C 1
ATOM 3978 O O . ILE A 1 504 ? -29.888 21.565 -4.668 1.00 29.20 504 ILE A O 1
ATOM 3982 N N . GLY A 1 505 ? -31.944 21.597 -3.771 1.00 28.72 505 GLY A N 1
ATOM 3983 C CA . GLY A 1 505 ? -32.632 20.821 -4.785 1.00 28.72 505 GLY A CA 1
ATOM 3984 C C . GLY A 1 505 ? -33.796 21.652 -5.324 1.00 28.72 505 GLY A C 1
ATOM 3985 O O . GLY A 1 505 ? -34.474 22.321 -4.553 1.00 28.72 505 GLY A O 1
ATOM 3986 N N . ALA A 1 506 ? -34.035 21.538 -6.631 1.00 26.98 506 ALA A N 1
ATOM 3987 C CA . ALA A 1 506 ? -35.288 21.848 -7.326 1.00 26.98 506 ALA A CA 1
ATOM 3988 C C . ALA A 1 506 ? -35.739 23.327 -7.440 1.00 26.98 506 ALA A C 1
ATOM 3990 O O . ALA A 1 506 ? -36.523 23.812 -6.635 1.00 26.98 506 ALA A O 1
ATOM 3991 N N . SER A 1 507 ? -35.411 23.968 -8.573 1.00 29.42 507 SER A N 1
ATOM 3992 C CA . SER A 1 507 ? -36.433 24.416 -9.542 1.00 29.42 507 SER A CA 1
ATOM 3993 C C . SER A 1 507 ? -35.808 24.771 -10.905 1.00 29.42 507 SER A C 1
ATOM 3995 O O . SER A 1 507 ? -35.142 25.800 -11.019 1.00 29.42 507 SER A O 1
ATOM 3997 N N . MET A 1 508 ? -36.070 23.910 -11.896 1.00 30.64 508 MET A N 1
ATOM 3998 C CA . MET A 1 508 ? -36.134 24.069 -13.367 1.00 30.64 508 MET A CA 1
ATOM 3999 C C . MET A 1 508 ? -35.522 22.871 -14.083 1.00 30.64 508 MET A C 1
ATOM 4001 O O . MET A 1 508 ? -34.324 22.594 -13.867 1.00 30.64 508 MET A O 1
#

Foldseek 3Di:
DDPPPCLDQDAADADDDDDDLVLLVQLLVLCVVPPLDHFLLNLAQLQPSVVLVVVCVVVVNDLVPDDLLSSLLSLLSSLVSLLLDPDCVQQNDDDDDPLLVCLQPFQQNLQDPDFFQQLSSQVRRVVVSSSSLSNSVNSCVVSVLLPDADSSSLSSLVSNQVVCCQANVDHDDSSVLSNLVNLLVCLVVVNRDPDPSNLLSVLLVLLLQLLSCLLNLHARSDDPVSNCSNRVDDEDDLVVLLCPLVPDQDDLVSLSVCSNNLSVLLSVLSNLCSVQFRHPVNLVDDHDVVSLVVSVVSLVSSVSSLVSSLVSLVVNLVVDDPSNSPLVSLLSNLSSLLSSLSSLLSQLVRLVVVLVVLVVVVVVPPPDDDPVVVVVSVVVSVVSVVSNVVSLLVNLVSLLSNLVSSSSNRRLSSLPDRNPLLSSLC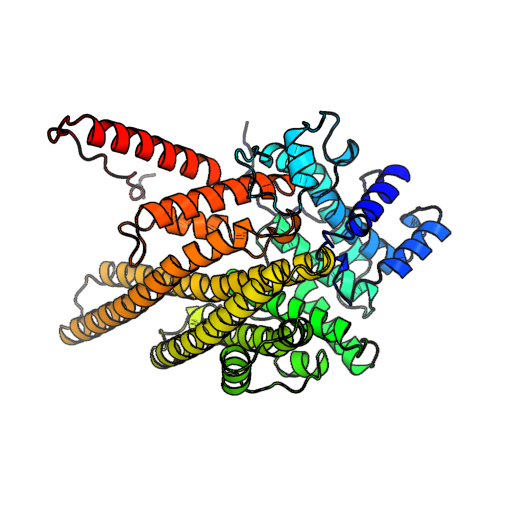SLVPDDCRPPDDPVSSLSSNSSSLSNCSSNSSSHNDPPCSNVVSVVVVVVVVVVVVCVVVPDPPDDDDDPDDDPPDDDDDDD

Mean predicted aligned error: 8.35 Å

Organism: NCBI:txid40482

Radius of gyration: 24.47 Å; Cα contacts (8 Å, |Δi|>4): 594; chains: 1; bounding box: 72×67×58 Å

Nearest PDB structures (foldseek):
  5k7v-assembly1_B  TM=2.974E-01  e=3.677E-01  synthetic construct
  7a0g-assembly1_DDD  TM=1.310E-01  e=6.810E-01  Serratia marcescens
  8fbj-assembly1_A  TM=3.125E-01  e=8.698E+00  synthetic construct
  6h2e-assembly1_Q-2  TM=2.710E-01  e=8.348E+00  Aeromonas hydrophila subsp. hydrophila AL09-71

Sequence (508 aa):
MFFSNTSDEPSPVPPTLQLSVEVIKELMQVLRNTPHNPHPVTTNPIIPLSQLDMKLRLHAWDLHSLSYQDRVLAYCLLTCSALHSTDPFILGTSEIGTEELQILDSVSPLKFSVVPDMRHFGFRREPVVRQLWAESLWLANQACIATNTSTENAASCWILGYLRYVMFGKTASAFSAACVYHIRTLAEDGKLSRDAGEMLKFRGYMMIDSLLALMTGKTVPFTTNDELLIVPHKLEPLEQLISAFLTRNCTTSDVFSSVHTFSHTVVRLARETAENLSGPYARSQPLDECFLIKHFASLDVFHSLLSAALQQISHLIQSRFTQEVTYHLHACAHGFVVAWGSLVMTLFERLKDRSMYNITDNTRVGGGVPSDVSVAAEMKSSRLLVHLLHARKLASRTAVEISETMRDVPSIVRLMPHSDLTKWAKFLLEEENIVDITRAQSLQALECFRDALKVVGFSHADRTGVVDTINEYLTAYLVDDMFTQLGHPIQDSGRIHGPDWFEIGASM

pLDDT: mean 84.86, std 16.09, range [23.16, 97.69]

Solvent-accessible surface area (backbone atoms only — not comparable to full-atom values): 28092 Å² total; per-residue (Å²): 131,87,80,75,83,72,76,62,81,69,70,63,35,77,85,74,83,85,73,50,62,65,55,53,50,49,30,59,39,62,55,63,74,27,91,77,52,69,39,77,67,71,62,36,74,60,48,61,60,72,61,50,51,52,51,34,59,77,46,75,55,44,62,86,77,45,55,66,51,57,32,30,29,49,37,43,49,44,31,58,21,50,38,71,51,82,49,48,89,46,48,39,85,74,81,80,54,72,70,59,50,51,38,72,74,25,63,34,45,65,65,51,96,71,69,67,78,30,32,66,48,4,53,50,21,40,67,55,37,52,49,37,46,14,22,25,50,29,44,34,61,76,59,42,34,67,75,52,78,44,58,49,26,24,30,31,19,43,47,52,31,50,49,40,28,69,76,61,76,42,64,88,45,74,33,40,50,26,18,47,53,26,51,48,52,34,36,76,72,64,71,53,74,82,48,71,71,47,32,49,40,49,43,50,50,52,26,49,52,21,46,51,18,35,72,67,37,32,63,51,79,67,54,74,66,52,50,45,60,66,40,78,66,91,74,67,60,68,68,58,54,39,49,45,48,73,73,45,91,73,52,73,66,54,57,60,57,44,47,57,45,52,28,51,50,51,34,52,52,32,41,52,40,15,63,58,50,48,6,73,69,22,60,77,46,80,86,53,62,72,57,49,56,54,48,51,56,51,48,54,56,49,49,51,39,50,52,36,51,48,54,48,46,53,56,51,55,74,67,68,63,55,71,64,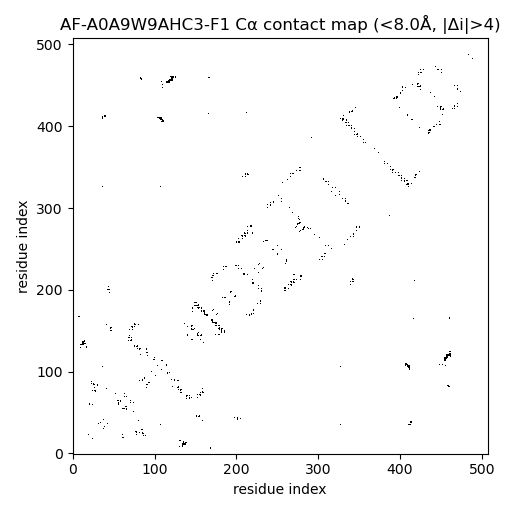57,44,39,52,47,33,46,48,48,40,51,51,44,34,55,51,41,49,56,39,48,45,52,28,53,50,42,51,52,54,51,53,52,55,54,56,52,62,66,70,56,78,70,87,73,62,74,72,59,51,56,56,52,50,52,52,51,55,52,51,50,53,54,39,53,50,32,45,37,51,36,46,50,41,48,42,55,41,32,61,44,52,38,52,30,32,25,61,75,72,62,46,80,68,61,52,50,70,57,56,42,47,52,70,72,68,47,81,78,61,46,95,55,55,71,67,54,52,52,56,23,45,52,43,38,39,47,48,51,22,51,46,9,37,46,38,60,75,81,79,59,56,59,59,53,50,51,53,53,55,50,53,47,55,54,51,52,53,44,61,73,68,71,58,80,82,72,94,75,74,86,78,74,73,86,83,87,82,88,88,80,90,91,134